Protein AF-R1G5J4-F1 (afdb_monomer_lite)

Radius of gyration: 28.75 Å; chains: 1; bounding box: 56×90×92 Å

pLDDT: mean 77.17, std 28.97, range [20.41, 98.75]

Sequence (381 aa):
MTSRGAMKSDDLDQLANAFVAGHLIECSNYVCGGNFTGFKTLEDKGWDDIGYPIAEISSTGSVVITKSQGSGGEVSIHTCASQLLYEIQGPWYFNSDVTAILDQLWFEQLSTDRVALHGVRSGPPPPTTKVGLTARGGFQAEVHWFMVGLDIAAKARMMEAQIRRLLRAHLAGFSKLSFTLNGSAPDDPTSQNAATVDFRVLAQAPTAEVLAPQNFIRPCTDPIMEGYPGATPHLDMRMGFPRPIYEYYVTLLPQADVRHRAHLPWTGETVDVPPPPRTKVWEKRQPSQAATSGYFQIRILSQPTMRVLDSIILSLVAVATALPTSGLPTGTNAVRDAYDGYSVVAKRPNPVDLGVVDGGRVNDPQPFVKRRDAKEDRMDG

Organism: Botryosphaeria parva (strain UCR-NP2) (NCBI:txid1287680)

Secondary structure (DSSP, 8-state):
-----PPPTT-HHHHHHHHHHHHHHHSTTGGGTTT-TTGGGGGGGTTTSBPPEEEEE-TT--EEEEE-TT-BS---HHHHHHHHHTS--SSEEE-SS-EEE-TT-EEEEEETTEEEEE--EEEPPPSEEEEEEEEEEEEEEEEEEEEESTTHHHHHHHHHHHHHHHHTTTGGG-SEEEEEEES---SS-SSTTTTEEEEEEEEEESSTGGG-TTTTHHHHHGGGGGSSTT-EE-S--GGGS-EEEEEEEEEEEEGGG--EEEEETTTTEEEEEPPPS---PPPSSPP--SS---------SS-------TT----------PPPPS-----TTTTTTT-SS------PPPP------------------------------

InterPro domains:
  IPR010839 Acyclic terpene utilisation, N-terminal [PF07287] (9-264)

Foldseek 3Di:
DPPPFDDDLPNQFLVLLVVLLCLCQVVWLQLQPVVQPVNVVQPVQAPVWRFGKDWDADSNNKTKIATDPPTGGFRDQRSSVCSSPLPDPAQWCAAQRWTWGCPQWGWDCPDTRIIIIDDTDIDFHAQWHKDKDKAWPAWKFKWKWKDFDPDSVVLQVQLVVQLCVLLVVLVVQWPDWDWDWADAADPDDPDRVSRIIMIMIMTGGRYQVSLACVNHVCSNCVCQVVGDVVTGIDPPRVRSHIDIDMDIDMDIDRQVVDWDWDQDPVVRDIDTDHGRPDHDHDDPDHDDDPDDDDDDPPPPVDDDDPDPPPDDDSDDDDDDDDDDDPDDDPDPCPVPVVPPDDDDDPPDDDPPPPDDDDDDDDDDDDDDDDDDDDDDDDDDD

Structure (mmCIF, N/CA/C/O backbone):
data_AF-R1G5J4-F1
#
_entry.id   AF-R1G5J4-F1
#
loop_
_atom_site.group_PDB
_atom_site.id
_atom_site.type_symbol
_atom_site.label_atom_id
_atom_site.label_alt_id
_atom_site.label_comp_id
_atom_site.label_asym_id
_atom_site.label_entity_id
_atom_site.label_seq_id
_atom_site.pdbx_PDB_ins_code
_atom_site.Cartn_x
_atom_site.Cartn_y
_atom_site.Cartn_z
_atom_site.occupancy
_atom_site.B_iso_or_equiv
_atom_site.auth_seq_id
_atom_site.auth_comp_id
_atom_site.auth_asym_id
_atom_site.auth_atom_id
_atom_site.pdbx_PDB_model_num
ATOM 1 N N . MET A 1 1 ? -7.471 -17.197 41.272 1.00 32.72 1 MET A N 1
ATOM 2 C CA . MET A 1 1 ? -7.888 -15.954 40.586 1.00 32.72 1 MET A CA 1
ATOM 3 C C . MET A 1 1 ? -8.428 -16.339 39.220 1.00 32.72 1 MET A C 1
ATOM 5 O O . MET A 1 1 ? -7.654 -16.640 38.328 1.00 32.72 1 MET A O 1
ATOM 9 N N . THR A 1 2 ? -9.746 -16.458 39.088 1.00 29.00 2 THR A N 1
ATOM 10 C CA . THR A 1 2 ? -10.414 -16.725 37.806 1.00 29.00 2 THR A CA 1
ATOM 11 C C . THR A 1 2 ? -10.343 -15.475 36.928 1.00 29.00 2 THR A C 1
ATOM 13 O O . THR A 1 2 ? -10.660 -14.391 37.421 1.00 29.00 2 THR A O 1
ATOM 16 N N . SER A 1 3 ? -9.949 -15.625 35.665 1.00 34.47 3 SER A N 1
ATOM 17 C CA . SER A 1 3 ? -9.877 -14.594 34.622 1.00 34.47 3 SER A CA 1
ATOM 18 C C . SER A 1 3 ? -11.224 -13.888 34.400 1.00 34.47 3 SER A C 1
ATOM 20 O O . SER A 1 3 ? -12.007 -14.223 33.517 1.00 34.47 3 SER A O 1
ATOM 22 N N . ARG A 1 4 ? -11.526 -12.881 35.222 1.00 38.12 4 ARG A N 1
ATOM 23 C CA . ARG A 1 4 ? -12.631 -11.947 34.985 1.00 38.12 4 ARG A CA 1
ATOM 24 C C . ARG A 1 4 ? -12.129 -10.856 34.040 1.00 38.12 4 ARG A C 1
ATOM 26 O O . ARG A 1 4 ? -11.623 -9.848 34.514 1.00 38.12 4 ARG A O 1
ATOM 33 N N . GLY A 1 5 ? -12.214 -11.071 32.727 1.00 44.53 5 GLY A N 1
ATOM 34 C CA . GLY A 1 5 ? -11.943 -9.986 31.774 1.00 44.53 5 GLY A CA 1
ATOM 35 C C . GLY A 1 5 ? -11.692 -10.364 30.315 1.00 44.53 5 GLY A C 1
ATOM 36 O O . GLY A 1 5 ? -11.702 -9.469 29.481 1.00 44.53 5 GLY A O 1
ATOM 37 N N . ALA A 1 6 ? -11.481 -11.639 29.979 1.00 52.75 6 ALA A N 1
ATOM 38 C CA . ALA A 1 6 ? -11.320 -12.034 28.579 1.00 52.75 6 ALA A CA 1
ATOM 39 C C . ALA A 1 6 ? -12.694 -12.151 27.895 1.00 52.75 6 ALA A C 1
ATOM 41 O O . ALA A 1 6 ? -13.566 -12.856 28.412 1.00 52.75 6 ALA A O 1
ATOM 42 N N . MET A 1 7 ? -12.872 -11.469 26.757 1.00 62.28 7 MET A N 1
ATOM 43 C CA . MET A 1 7 ? -14.039 -11.641 25.880 1.00 62.28 7 MET A CA 1
ATOM 44 C C . MET A 1 7 ? -14.143 -13.104 25.442 1.00 62.28 7 MET A C 1
ATOM 46 O O . MET A 1 7 ? -13.140 -13.727 25.087 1.00 62.28 7 MET A O 1
ATOM 50 N N . LYS A 1 8 ? -15.352 -13.660 25.487 1.00 68.69 8 LYS A N 1
ATOM 51 C CA . LYS A 1 8 ? -15.645 -15.010 24.999 1.00 68.69 8 LYS A CA 1
ATOM 52 C C . LYS A 1 8 ? -15.952 -14.972 23.502 1.00 68.69 8 LYS A C 1
ATOM 54 O O . LYS A 1 8 ? -16.333 -13.938 22.969 1.00 68.69 8 LYS A O 1
ATOM 59 N N . SER A 1 9 ? -15.868 -16.125 22.838 1.00 64.25 9 SER A N 1
ATOM 60 C CA . SER A 1 9 ? -16.194 -16.268 21.407 1.00 64.25 9 SER A CA 1
ATOM 61 C C . SER A 1 9 ? -17.612 -15.814 21.040 1.00 64.25 9 SER A C 1
ATOM 63 O O . SER A 1 9 ? -17.860 -15.445 19.898 1.00 64.25 9 SER A O 1
ATOM 65 N N . ASP A 1 10 ? -18.538 -15.844 22.000 1.00 76.88 10 ASP A N 1
ATOM 66 C CA . ASP A 1 10 ? -19.942 -15.485 21.787 1.00 76.88 10 ASP A CA 1
ATOM 67 C C . ASP A 1 10 ? -20.244 -14.013 22.137 1.00 76.88 10 ASP A C 1
ATOM 69 O O . ASP A 1 10 ? -21.357 -13.546 21.886 1.00 76.88 10 ASP A O 1
ATOM 73 N N . ASP A 1 11 ? -19.266 -13.263 22.663 1.00 86.88 11 ASP A N 1
ATOM 74 C CA . ASP A 1 11 ? -19.374 -11.831 22.986 1.00 86.88 11 ASP A CA 1
ATOM 75 C C . ASP A 1 11 ? -19.187 -10.986 21.707 1.00 86.88 11 ASP A C 1
ATOM 77 O O . ASP A 1 11 ? -18.277 -10.163 21.581 1.00 86.88 11 ASP A O 1
ATOM 81 N N . LEU A 1 12 ? -20.028 -11.253 20.701 1.00 92.44 12 LEU A N 1
ATOM 82 C CA . LEU A 1 12 ? -19.839 -10.768 19.332 1.00 92.44 12 LEU A CA 1
ATOM 83 C C . LEU A 1 12 ? -19.830 -9.236 19.234 1.00 92.44 12 LEU A C 1
ATOM 85 O O . LEU A 1 12 ? -19.067 -8.695 18.438 1.00 92.44 12 LEU A O 1
ATOM 89 N N . ASP A 1 13 ? -20.623 -8.517 20.032 1.00 94.50 13 ASP A N 1
ATOM 90 C CA . ASP A 1 13 ? -20.631 -7.048 20.001 1.00 94.50 13 ASP A CA 1
ATOM 91 C C . ASP A 1 13 ? -19.301 -6.469 20.493 1.00 94.50 13 ASP A C 1
ATOM 93 O O . ASP A 1 13 ? -18.748 -5.560 19.869 1.00 94.50 13 ASP A O 1
ATOM 97 N N . GLN A 1 14 ? -18.737 -7.026 21.564 1.00 93.69 14 GLN A N 1
ATOM 98 C CA . GLN A 1 14 ? -17.434 -6.616 22.074 1.00 93.69 14 GLN A CA 1
ATOM 99 C C . GLN A 1 14 ? -16.323 -6.982 21.083 1.00 93.69 14 GLN A C 1
ATOM 101 O O . GLN A 1 14 ? -15.461 -6.147 20.808 1.00 93.69 14 GLN A O 1
ATOM 106 N N . LEU A 1 15 ? -16.386 -8.173 20.475 1.00 92.81 15 LEU A N 1
ATOM 107 C CA . LEU A 1 15 ? -15.456 -8.587 19.421 1.00 92.81 15 LEU A CA 1
ATOM 108 C C . LEU A 1 15 ? -15.533 -7.671 18.195 1.00 92.81 15 LEU A C 1
ATOM 110 O O . LEU A 1 15 ? -14.496 -7.311 17.649 1.00 92.81 15 LEU A O 1
ATOM 114 N N . ALA A 1 16 ? -16.730 -7.260 17.769 1.00 95.81 16 ALA A N 1
ATOM 115 C CA . ALA A 1 16 ? -16.903 -6.359 16.631 1.00 95.81 16 ALA A CA 1
ATOM 116 C C . ALA A 1 16 ? -16.319 -4.969 16.915 1.00 95.81 16 ALA A C 1
ATOM 118 O O . ALA A 1 16 ? -15.616 -4.415 16.071 1.00 95.81 16 ALA A O 1
ATOM 119 N N . ASN A 1 17 ? -16.554 -4.422 18.112 1.00 96.06 17 ASN A N 1
ATOM 120 C CA . ASN A 1 17 ? -15.967 -3.143 18.516 1.00 96.06 17 ASN A CA 1
ATOM 121 C C . ASN A 1 17 ? -14.438 -3.235 18.618 1.00 96.06 17 ASN A C 1
ATOM 123 O O . ASN A 1 17 ? -13.739 -2.368 18.099 1.00 96.06 17 ASN A O 1
ATOM 127 N N . ALA A 1 18 ? -13.910 -4.308 19.214 1.00 95.81 18 ALA A N 1
ATOM 128 C CA . ALA A 1 18 ? -12.471 -4.541 19.293 1.00 95.81 18 ALA A CA 1
ATOM 129 C C . ALA A 1 18 ? -11.836 -4.750 17.911 1.00 95.81 18 ALA A C 1
ATOM 131 O O . ALA A 1 18 ? -10.735 -4.268 17.661 1.00 95.81 18 ALA A O 1
ATOM 132 N N . PHE A 1 19 ? -12.539 -5.415 16.994 1.00 95.38 19 PHE A N 1
ATOM 133 C CA . PHE A 1 19 ? -12.099 -5.596 15.616 1.00 95.38 19 PHE A CA 1
ATOM 134 C C . PHE A 1 19 ? -11.988 -4.255 14.880 1.00 95.38 19 PHE A C 1
ATOM 136 O O . PHE A 1 19 ? -10.944 -3.967 14.297 1.00 95.38 19 PHE A O 1
ATOM 143 N N . VAL A 1 20 ? -13.011 -3.398 14.957 1.00 96.62 20 VAL A N 1
ATOM 144 C CA . VAL A 1 20 ? -12.952 -2.059 14.345 1.00 96.62 20 VAL A CA 1
ATOM 145 C C . VAL A 1 20 ? -11.902 -1.178 15.033 1.00 96.62 20 VAL A C 1
ATOM 147 O O . VAL A 1 20 ? -11.206 -0.424 14.361 1.00 96.62 20 VAL A O 1
ATOM 150 N N . ALA A 1 21 ? -11.718 -1.298 16.350 1.00 97.06 21 ALA A N 1
ATOM 151 C CA . ALA A 1 21 ? -10.628 -0.623 17.054 1.00 97.06 21 ALA A CA 1
ATOM 152 C C . ALA A 1 21 ? -9.251 -1.075 16.541 1.00 97.06 21 ALA A C 1
ATOM 154 O O . ALA A 1 21 ? -8.393 -0.235 16.288 1.00 97.06 21 ALA A O 1
ATOM 155 N N . GLY A 1 22 ? -9.065 -2.384 16.336 1.00 95.94 22 GLY A N 1
ATOM 156 C CA . GLY A 1 22 ? -7.865 -2.972 15.738 1.00 95.94 22 GLY A CA 1
ATOM 157 C C . GLY A 1 22 ? -7.585 -2.422 14.341 1.00 95.94 22 GLY A C 1
ATOM 158 O O . GLY A 1 22 ? -6.480 -1.953 14.087 1.00 95.94 22 GLY A O 1
ATOM 159 N N . HIS A 1 23 ? -8.607 -2.371 13.480 1.00 95.00 23 HIS A N 1
ATOM 160 C CA . HIS A 1 23 ? -8.538 -1.744 12.151 1.00 95.00 23 HIS A CA 1
ATOM 161 C C . HIS A 1 23 ? -8.052 -0.287 12.212 1.00 95.00 23 HIS A C 1
ATOM 163 O O . HIS A 1 23 ? -7.250 0.165 11.395 1.00 95.00 23 HIS A O 1
ATOM 169 N N . LEU A 1 24 ? -8.520 0.481 13.199 1.00 96.19 24 LEU A N 1
ATOM 170 C CA . LEU A 1 24 ? -8.112 1.878 13.348 1.00 96.19 24 LEU A CA 1
ATOM 171 C C . LEU A 1 24 ? -6.638 2.030 13.752 1.00 96.19 24 LEU A C 1
ATOM 173 O O . LEU A 1 24 ? -6.050 3.063 13.447 1.00 96.19 24 LEU A O 1
ATOM 177 N N . ILE A 1 25 ? -6.025 1.031 14.395 1.00 96.44 25 ILE A N 1
ATOM 178 C CA . ILE A 1 25 ? -4.652 1.130 14.919 1.00 96.44 25 ILE A CA 1
ATOM 179 C C . ILE A 1 25 ? -3.618 0.250 14.198 1.00 96.44 25 ILE A C 1
ATOM 181 O O . ILE A 1 25 ? -2.438 0.324 14.532 1.00 96.44 25 ILE A O 1
ATOM 185 N N . GLU A 1 26 ? -4.015 -0.584 13.230 1.00 93.81 26 GLU A N 1
ATOM 186 C CA . GLU A 1 26 ? -3.098 -1.541 12.588 1.00 93.81 26 GLU A CA 1
ATOM 187 C C . GLU A 1 26 ? -2.127 -0.907 11.577 1.00 93.81 26 GLU A C 1
ATOM 189 O O . GLU A 1 26 ? -0.972 -1.326 11.486 1.00 93.81 26 GLU A O 1
ATOM 194 N N . CYS A 1 27 ? -2.546 0.129 10.840 1.00 92.31 27 CYS A N 1
ATOM 195 C CA . CYS A 1 27 ? -1.752 0.735 9.764 1.00 92.31 27 CYS A CA 1
ATOM 196 C C . CYS A 1 27 ? -0.751 1.779 10.287 1.00 92.31 27 CYS A C 1
ATOM 198 O O . CYS A 1 27 ? -0.592 2.849 9.698 1.00 92.31 27 CYS A O 1
ATOM 200 N N . SER A 1 28 ? -0.060 1.488 11.393 1.00 93.00 28 SER A N 1
ATOM 201 C CA . SER A 1 28 ? 0.879 2.418 12.029 1.00 93.00 28 SER A CA 1
ATOM 202 C C . SER A 1 28 ? 0.175 3.718 12.461 1.00 93.00 28 SER A C 1
ATOM 204 O O . SER A 1 28 ? -0.779 3.685 13.232 1.00 93.00 28 SER A O 1
ATOM 206 N N . ASN A 1 29 ? 0.627 4.875 11.988 1.00 95.06 29 ASN A N 1
ATOM 207 C CA . ASN A 1 29 ? 0.178 6.195 12.413 1.00 95.06 29 ASN A CA 1
ATOM 208 C C . ASN A 1 29 ? -0.976 6.778 11.577 1.00 95.06 29 ASN A C 1
ATOM 210 O O . ASN A 1 29 ? -1.243 7.978 11.663 1.00 95.06 29 ASN A O 1
ATOM 214 N N . TYR A 1 30 ? -1.680 5.966 10.779 1.00 95.94 30 TYR A N 1
ATOM 215 C CA . TYR A 1 30 ? -2.698 6.481 9.854 1.00 95.94 30 TYR A CA 1
ATOM 216 C C . TYR A 1 30 ? -3.834 7.230 10.561 1.00 95.94 30 TYR A C 1
ATOM 218 O O . TYR A 1 30 ? -4.158 8.365 10.209 1.00 95.94 30 TYR A O 1
ATOM 226 N N . VAL A 1 31 ? -4.386 6.655 11.634 1.00 96.88 31 VAL A N 1
ATOM 227 C CA . VAL A 1 31 ? -5.432 7.327 12.426 1.00 96.88 31 VAL A CA 1
ATOM 228 C C . VAL A 1 31 ? -4.924 8.569 13.175 1.00 96.88 31 VAL A C 1
ATOM 230 O O . VAL A 1 31 ? -5.727 9.402 13.590 1.00 96.88 31 VAL A O 1
ATOM 233 N N . CYS A 1 32 ? -3.602 8.738 13.287 1.00 97.81 32 CYS A N 1
ATOM 234 C CA . CYS A 1 32 ? -2.940 9.927 13.829 1.00 97.81 32 CYS A CA 1
ATOM 235 C C . CYS A 1 32 ? -2.580 10.972 12.750 1.00 97.81 32 CYS A C 1
ATOM 237 O O . CYS A 1 32 ? -1.878 11.938 13.047 1.00 97.81 32 CYS A O 1
ATOM 239 N N . GLY A 1 33 ? -3.003 10.782 11.495 1.00 95.12 33 GLY A N 1
ATOM 240 C CA . GLY A 1 33 ? -2.731 11.703 10.386 1.00 95.12 33 GLY A CA 1
ATOM 241 C C . GLY A 1 33 ? -1.776 11.168 9.312 1.00 95.12 33 GLY A C 1
ATOM 242 O O . GLY A 1 33 ? -1.584 11.824 8.288 1.00 95.12 33 GLY A O 1
ATOM 243 N N . GLY A 1 34 ? -1.208 9.971 9.486 1.00 93.88 34 GLY A N 1
ATOM 244 C CA . GLY A 1 34 ? -0.492 9.277 8.413 1.00 93.88 34 GLY A CA 1
ATOM 245 C C . GLY A 1 34 ? -1.423 8.963 7.234 1.00 93.88 34 GLY A C 1
ATOM 246 O O . GLY A 1 34 ? -2.574 8.587 7.428 1.00 93.88 34 GLY A O 1
ATOM 247 N N . ASN A 1 35 ? -0.959 9.153 5.996 1.00 91.44 35 ASN A N 1
ATOM 248 C CA . ASN A 1 35 ? -1.763 8.941 4.777 1.00 91.44 35 ASN A CA 1
ATOM 249 C C . ASN A 1 35 ? -3.116 9.699 4.743 1.00 91.44 35 ASN A C 1
ATOM 251 O O . ASN A 1 35 ? -4.010 9.384 3.957 1.00 91.44 35 ASN A O 1
ATOM 255 N N . PHE A 1 36 ? -3.284 10.716 5.590 1.00 93.12 36 PHE A N 1
ATOM 256 C CA . PHE A 1 36 ? -4.497 11.515 5.652 1.00 93.12 36 PHE A CA 1
ATOM 257 C C . PHE A 1 36 ? -4.496 12.559 4.533 1.00 93.12 36 PHE A C 1
ATOM 259 O O . PHE A 1 36 ? -3.571 13.360 4.408 1.00 93.12 36 PHE A O 1
ATOM 266 N N . THR A 1 37 ? -5.562 12.625 3.733 1.00 88.81 37 THR A N 1
ATOM 267 C CA . THR A 1 37 ? -5.651 13.586 2.616 1.00 88.81 37 THR A CA 1
ATOM 268 C C . THR A 1 37 ? -5.644 15.045 3.077 1.00 88.81 37 THR A C 1
ATOM 270 O O . THR A 1 37 ? -5.305 15.940 2.304 1.00 88.81 37 THR A O 1
ATOM 273 N N . GLY A 1 38 ? -5.998 15.297 4.340 1.00 89.69 38 GLY A N 1
ATOM 274 C CA . GLY A 1 38 ? -5.891 16.606 4.978 1.00 89.69 38 GLY A CA 1
ATOM 275 C C . GLY A 1 38 ? -4.486 16.954 5.478 1.00 89.69 38 GLY A C 1
ATOM 276 O O . GLY A 1 38 ? -4.372 17.878 6.268 1.00 89.69 38 GLY A O 1
ATOM 277 N N . PHE A 1 39 ? -3.424 16.265 5.038 1.00 93.69 39 PHE A N 1
ATOM 278 C CA . PHE A 1 39 ? -2.054 16.399 5.565 1.00 93.69 39 PHE A CA 1
ATOM 279 C C . PHE A 1 39 ? -1.549 17.840 5.756 1.00 93.69 39 PHE A C 1
ATOM 281 O O . PHE A 1 39 ? -0.794 18.095 6.685 1.00 93.69 39 PHE A O 1
ATOM 288 N N . LYS A 1 40 ? -1.984 18.802 4.933 1.00 94.56 40 LYS A N 1
ATOM 289 C CA . LYS A 1 40 ? -1.610 20.221 5.081 1.00 94.56 40 LYS A CA 1
ATOM 290 C C . LYS A 1 40 ? -2.009 20.808 6.437 1.00 94.56 40 LYS A C 1
ATOM 292 O O . LYS A 1 40 ? -1.319 21.673 6.949 1.00 94.56 40 LYS A O 1
ATOM 297 N N . THR A 1 41 ? -3.101 20.339 7.041 1.00 93.44 41 THR A N 1
ATOM 298 C CA . THR A 1 41 ? -3.524 20.798 8.374 1.00 93.44 41 THR A CA 1
ATOM 299 C C . THR A 1 41 ? -2.664 20.226 9.501 1.00 93.44 41 THR A C 1
ATOM 301 O O . THR A 1 41 ? -2.882 20.582 10.657 1.00 93.44 41 THR A O 1
ATOM 304 N N . LEU A 1 42 ? -1.746 19.306 9.189 1.00 95.56 42 LEU A N 1
ATOM 305 C CA . LEU A 1 42 ? -0.822 18.703 10.144 1.00 95.56 42 LEU A CA 1
ATOM 306 C C . LEU A 1 42 ? 0.524 19.437 10.211 1.00 95.56 42 LEU A C 1
ATOM 308 O O . LEU A 1 42 ? 1.310 19.127 11.100 1.00 95.56 42 LEU A O 1
ATOM 312 N N . GLU A 1 43 ? 0.784 20.400 9.317 1.00 95.62 43 GLU A N 1
ATOM 313 C CA . GLU A 1 43 ? 2.030 21.183 9.300 1.00 95.62 43 GLU A CA 1
ATOM 314 C C . GLU A 1 43 ? 2.283 21.848 10.660 1.00 95.62 43 GLU A C 1
ATOM 316 O O . GLU A 1 43 ? 3.305 21.600 11.294 1.00 95.62 43 GLU A O 1
ATOM 321 N N . ASP A 1 44 ? 1.277 22.543 11.194 1.00 94.62 44 ASP A N 1
ATOM 322 C CA . ASP A 1 44 ? 1.327 23.154 12.530 1.00 94.62 44 ASP A CA 1
ATOM 323 C C . ASP A 1 44 ? 1.068 22.157 13.681 1.00 94.62 44 ASP A C 1
ATOM 325 O O . ASP A 1 44 ? 0.972 22.552 14.844 1.00 94.62 44 ASP A O 1
ATOM 329 N N . LYS A 1 45 ? 0.919 20.859 13.381 1.00 95.62 45 LYS A N 1
ATOM 330 C CA . LYS A 1 45 ? 0.662 19.787 14.362 1.00 95.62 45 LYS A CA 1
ATOM 331 C C . LYS A 1 45 ? 1.811 18.781 14.452 1.00 95.62 45 LYS A C 1
ATOM 333 O O . LYS A 1 45 ? 1.625 17.702 15.005 1.00 95.62 45 LYS A O 1
ATOM 338 N N . GLY A 1 46 ? 2.989 19.103 13.918 1.00 95.75 46 GLY A N 1
ATOM 339 C CA . GLY A 1 46 ? 4.165 18.235 14.002 1.00 95.75 46 GLY A CA 1
ATOM 340 C C . GLY A 1 46 ? 4.087 17.020 13.074 1.00 95.75 46 GLY A C 1
ATOM 341 O O . GLY A 1 46 ? 4.289 15.886 13.504 1.00 95.75 46 GLY A O 1
ATOM 342 N N . TRP A 1 47 ? 3.752 17.229 11.797 1.00 95.75 47 TRP A N 1
ATOM 343 C CA . TRP A 1 47 ? 3.773 16.173 10.770 1.00 95.75 47 TRP A CA 1
ATOM 344 C C . TRP A 1 4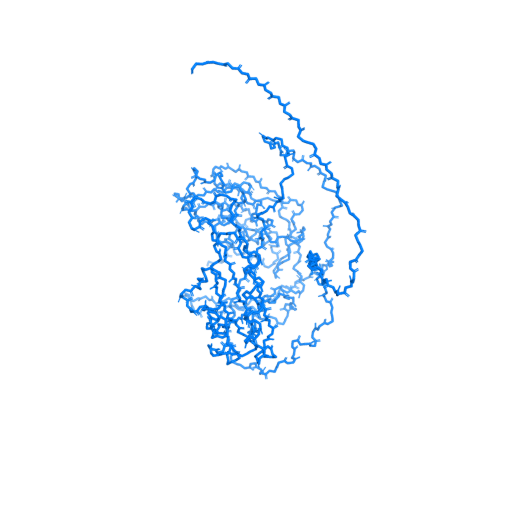7 ? 5.151 15.520 10.540 1.00 95.75 47 TRP A C 1
ATOM 346 O O . TRP A 1 47 ? 5.240 14.493 9.871 1.00 95.75 47 TRP A O 1
ATOM 356 N N . ASP A 1 48 ? 6.213 16.102 11.093 1.00 94.94 48 ASP A N 1
ATOM 357 C CA . ASP A 1 48 ? 7.582 15.602 11.088 1.00 94.94 48 ASP A CA 1
ATOM 358 C C . ASP A 1 48 ? 7.810 14.501 12.138 1.00 94.94 48 ASP A C 1
ATOM 360 O O . ASP A 1 48 ? 8.754 13.727 11.995 1.00 94.94 48 ASP A O 1
ATOM 364 N N . ASP A 1 49 ? 6.917 14.375 13.129 1.00 95.44 49 ASP A N 1
ATOM 365 C CA . ASP A 1 49 ? 6.962 13.349 14.180 1.00 95.44 49 ASP A CA 1
ATOM 366 C C . ASP A 1 49 ? 5.552 12.842 14.555 1.00 95.44 49 ASP A C 1
ATOM 368 O O . ASP A 1 49 ? 5.083 12.962 15.690 1.00 95.44 49 ASP A O 1
ATOM 372 N N . ILE A 1 50 ? 4.823 12.298 13.573 1.00 97.25 50 ILE A N 1
ATOM 373 C CA . ILE A 1 50 ? 3.468 11.759 13.786 1.00 97.25 50 ILE A CA 1
ATOM 374 C C . ILE A 1 50 ? 3.515 10.543 14.722 1.00 97.25 50 ILE A C 1
ATOM 376 O O . ILE A 1 50 ? 4.094 9.505 14.391 1.00 97.25 50 ILE A O 1
ATOM 380 N N . GLY A 1 51 ? 2.820 10.647 15.857 1.00 95.81 51 GLY A N 1
ATOM 381 C CA . GLY A 1 51 ? 2.775 9.601 16.876 1.00 95.81 51 GLY A CA 1
ATOM 382 C C . GLY A 1 51 ? 1.977 8.351 16.511 1.00 95.81 51 GLY A C 1
ATOM 383 O O . GLY A 1 51 ? 1.172 8.328 15.580 1.00 95.81 51 GLY A O 1
ATOM 384 N N . TYR A 1 52 ? 2.152 7.311 17.326 1.00 97.31 52 TYR A N 1
ATOM 385 C CA . TYR A 1 52 ? 1.419 6.053 17.195 1.00 97.31 52 TYR A CA 1
ATOM 386 C C . TYR A 1 52 ? 0.084 6.083 17.944 1.00 97.31 52 TYR A C 1
ATOM 388 O O . TYR A 1 52 ? -0.011 6.702 19.015 1.00 97.31 52 TYR A O 1
ATOM 396 N N . PRO A 1 53 ? -0.942 5.408 17.403 1.00 97.75 53 PRO A N 1
ATOM 397 C CA . PRO A 1 53 ? -2.250 5.362 18.019 1.00 97.75 53 PRO A CA 1
ATOM 398 C C . PRO A 1 53 ? -2.304 4.394 19.196 1.00 97.75 53 PRO A C 1
ATOM 400 O O . PRO A 1 53 ? -1.506 3.468 19.331 1.00 97.75 53 PRO A O 1
ATOM 403 N N . ILE A 1 54 ? -3.300 4.611 20.039 1.00 97.81 54 ILE A N 1
ATOM 404 C CA . ILE A 1 54 ? -3.671 3.783 21.176 1.00 97.81 54 ILE A CA 1
ATOM 405 C C . ILE A 1 54 ? -5.185 3.602 21.089 1.00 97.81 54 ILE A C 1
ATOM 407 O O . ILE A 1 54 ? -5.923 4.586 21.023 1.00 97.81 54 ILE A O 1
ATOM 411 N N . ALA A 1 55 ? -5.651 2.355 21.106 1.00 97.88 55 ALA A N 1
ATOM 412 C CA . ALA A 1 55 ? -7.060 2.050 21.314 1.00 97.88 55 ALA A CA 1
ATOM 413 C C . ALA A 1 55 ? -7.281 1.671 22.780 1.00 97.88 55 ALA A C 1
ATOM 415 O O . ALA A 1 55 ? -6.762 0.666 23.265 1.00 97.88 55 ALA A O 1
ATOM 416 N N . GLU A 1 56 ? -8.068 2.469 23.484 1.00 97.81 56 GLU A N 1
ATOM 417 C CA . GLU A 1 56 ? -8.561 2.143 24.813 1.00 97.81 56 GLU A CA 1
ATOM 418 C C . GLU A 1 56 ? -9.884 1.393 24.664 1.00 97.81 56 GLU A C 1
ATOM 420 O O . GLU A 1 56 ? -10.863 1.950 24.166 1.00 97.81 56 GLU A O 1
ATOM 425 N N . ILE A 1 57 ? -9.907 0.123 25.072 1.00 96.00 57 ILE A N 1
ATOM 426 C CA . ILE A 1 57 ? -11.069 -0.759 24.924 1.00 96.00 57 ILE A CA 1
ATOM 427 C C . ILE A 1 57 ? -11.516 -1.209 26.315 1.00 96.00 57 ILE A C 1
ATOM 429 O O . ILE A 1 57 ? -10.757 -1.851 27.044 1.00 96.00 57 ILE A O 1
ATOM 433 N N . SER A 1 58 ? -12.742 -0.864 26.705 1.00 93.69 58 SER A N 1
ATOM 434 C CA . SER A 1 58 ? -13.308 -1.290 27.987 1.00 93.69 58 SER A CA 1
ATOM 435 C C . SER A 1 58 ? -13.779 -2.749 27.942 1.00 93.69 58 SER A C 1
ATOM 437 O O . SER A 1 58 ? -14.012 -3.323 26.879 1.00 93.69 58 SER A O 1
ATOM 439 N N . SER A 1 59 ? -14.030 -3.346 29.112 1.00 88.62 59 SER A N 1
ATOM 440 C CA . SER A 1 59 ? -14.650 -4.678 29.203 1.00 88.62 59 SER A CA 1
ATOM 441 C C . SER A 1 59 ? -16.071 -4.737 28.628 1.00 88.62 59 SER A C 1
ATOM 443 O O . SER A 1 59 ? -16.558 -5.819 28.311 1.00 88.62 59 SER A O 1
ATOM 445 N N . THR A 1 60 ? -16.741 -3.589 28.482 1.00 89.94 60 THR A N 1
ATOM 446 C CA . THR A 1 60 ? -18.055 -3.477 27.832 1.00 89.94 60 THR A CA 1
ATOM 447 C C . THR A 1 60 ? -17.950 -3.316 26.315 1.00 89.94 60 THR A C 1
ATOM 449 O O . THR A 1 60 ? -18.982 -3.244 25.657 1.00 89.94 60 THR A O 1
ATOM 452 N N . GLY A 1 61 ? -16.735 -3.256 25.757 1.00 88.81 61 GLY A N 1
ATOM 453 C CA . GLY A 1 61 ? -16.488 -3.036 24.331 1.00 88.81 61 GLY A CA 1
ATOM 454 C C . GLY A 1 61 ? -16.537 -1.568 23.904 1.00 88.81 61 GLY A C 1
ATOM 455 O O . GLY A 1 61 ? -16.561 -1.294 22.712 1.00 88.81 61 GLY A O 1
ATOM 456 N N . SER A 1 62 ? -16.562 -0.614 24.841 1.00 94.62 62 SER A N 1
ATOM 457 C CA . SER A 1 62 ? -16.479 0.814 24.508 1.00 94.62 62 SER A CA 1
ATOM 458 C C . SER A 1 62 ? -15.062 1.160 24.063 1.00 94.62 62 SER A C 1
ATOM 460 O O . SER A 1 62 ? -14.106 0.744 24.716 1.00 94.62 62 SER A O 1
ATOM 462 N N . VAL A 1 63 ? -14.935 1.926 22.977 1.00 97.94 63 VAL A N 1
ATOM 463 C CA . VAL A 1 63 ? -13.652 2.208 22.323 1.00 97.94 63 VAL A CA 1
ATOM 464 C C . VAL A 1 63 ? -13.388 3.709 22.277 1.00 97.94 63 VAL A C 1
ATOM 466 O O . VAL A 1 63 ? -14.230 4.477 21.808 1.00 97.94 63 VAL A O 1
ATOM 469 N N . VAL A 1 64 ? -12.189 4.111 22.698 1.00 98.69 64 VAL A N 1
ATOM 470 C CA . VAL A 1 64 ? -11.635 5.449 22.462 1.00 98.69 64 VAL A CA 1
ATOM 471 C C . VAL A 1 64 ? -10.291 5.315 21.760 1.00 98.69 64 VAL A C 1
ATOM 473 O O . VAL A 1 64 ? -9.405 4.608 22.232 1.00 98.69 64 VAL A O 1
ATOM 476 N N . ILE A 1 65 ? -10.134 6.013 20.641 1.00 98.56 65 ILE A N 1
ATOM 477 C CA . ILE A 1 65 ? -8.861 6.148 19.941 1.00 98.56 65 ILE A CA 1
ATOM 478 C C . ILE A 1 65 ? -8.167 7.413 20.433 1.00 98.56 65 ILE A C 1
ATOM 480 O O . ILE A 1 65 ? -8.773 8.483 20.503 1.00 98.56 65 ILE A O 1
ATOM 484 N N . THR A 1 66 ? -6.893 7.270 20.775 1.00 98.50 66 THR A N 1
ATOM 485 C CA . THR A 1 66 ? -5.982 8.352 21.151 1.00 98.50 66 THR A CA 1
ATOM 486 C C . THR A 1 66 ? -4.604 8.094 20.550 1.00 98.50 66 THR A C 1
ATOM 488 O O . THR A 1 66 ? -4.413 7.117 19.828 1.00 98.50 66 THR A O 1
ATOM 491 N N . LYS A 1 67 ? -3.628 8.956 20.821 1.00 97.38 67 LYS A N 1
ATOM 492 C CA . LYS A 1 67 ? -2.229 8.766 20.417 1.00 97.38 67 LYS A CA 1
ATOM 493 C C . LYS A 1 67 ? -1.268 8.898 21.591 1.00 97.38 67 LYS A C 1
ATOM 495 O O . LYS A 1 67 ? -1.647 9.370 22.663 1.00 97.38 67 LYS A O 1
ATOM 500 N N . SER A 1 68 ? -0.019 8.480 21.389 1.00 95.44 68 SER A N 1
ATOM 501 C CA . SER A 1 68 ? 1.052 8.668 22.376 1.00 95.44 68 SER A CA 1
ATOM 502 C C . SER A 1 68 ? 1.209 10.146 22.753 1.00 95.44 68 SER A C 1
ATOM 504 O O . SER A 1 68 ? 1.325 11.009 21.881 1.00 95.44 68 SER A O 1
ATOM 506 N N . GLN A 1 69 ? 1.228 10.448 24.050 1.00 94.12 69 GLN A N 1
ATOM 507 C CA . GLN A 1 69 ? 1.340 11.820 24.546 1.00 94.12 69 GLN A CA 1
ATOM 508 C C . GLN A 1 69 ? 2.664 12.472 24.113 1.00 94.12 69 GLN A C 1
ATOM 510 O O . GLN A 1 69 ? 3.710 11.831 24.138 1.00 94.12 69 GLN A O 1
ATOM 515 N N . GLY A 1 70 ? 2.616 13.754 23.738 1.00 92.31 70 GLY A N 1
ATOM 516 C CA . GLY A 1 70 ? 3.800 14.546 23.373 1.00 92.31 70 GLY A CA 1
ATOM 517 C C . GLY A 1 70 ? 4.303 14.358 21.938 1.00 92.31 70 GLY A C 1
ATOM 518 O O . GLY A 1 70 ? 5.202 15.080 21.532 1.00 92.31 70 GLY A O 1
ATOM 519 N N . SER A 1 71 ? 3.715 13.436 21.175 1.00 96.25 71 SER A N 1
ATOM 520 C CA . SER A 1 71 ? 3.993 13.268 19.742 1.00 96.25 71 SER A CA 1
ATOM 521 C C . SER A 1 71 ? 3.273 14.311 18.877 1.00 96.25 71 SER A C 1
ATOM 523 O O . SER A 1 71 ? 2.310 14.938 19.332 1.00 96.25 71 SER A O 1
ATOM 525 N N . GLY A 1 72 ? 3.673 14.438 17.612 1.00 97.19 72 GLY A N 1
ATOM 526 C CA . GLY A 1 72 ? 2.955 15.184 16.577 1.00 97.19 72 GLY A CA 1
ATOM 527 C C . GLY A 1 72 ? 1.801 14.397 15.939 1.00 97.19 72 GLY A C 1
ATOM 528 O O . GLY A 1 72 ? 1.441 13.297 16.380 1.00 97.19 72 GLY A O 1
ATOM 529 N N . GLY A 1 73 ? 1.181 14.970 14.912 1.00 97.31 73 GLY A N 1
ATOM 530 C CA . GLY A 1 73 ? -0.043 14.467 14.287 1.00 97.31 73 GLY A CA 1
ATOM 531 C C . GLY A 1 73 ? -1.320 14.827 15.052 1.00 97.31 73 GLY A C 1
ATOM 532 O O . GLY A 1 73 ? -1.312 15.635 15.977 1.00 97.31 73 GLY A O 1
ATOM 533 N N . GLU A 1 74 ? -2.433 14.213 14.659 1.00 97.50 74 GLU A N 1
ATOM 534 C CA . GLU A 1 74 ? -3.768 14.476 15.202 1.00 97.50 74 GLU A CA 1
ATOM 535 C C . GLU A 1 74 ? -4.636 13.215 15.200 1.00 97.50 74 GLU A C 1
ATOM 537 O O . GLU A 1 74 ? -4.705 12.509 14.195 1.00 97.50 74 GLU A O 1
ATOM 542 N N . VAL A 1 75 ? -5.387 12.989 16.280 1.00 98.25 75 VAL A N 1
ATOM 543 C CA . VAL A 1 75 ? -6.526 12.057 16.289 1.00 98.25 75 VAL A CA 1
ATOM 544 C C . VAL A 1 75 ? -7.833 12.854 16.302 1.00 98.25 75 VAL A C 1
ATOM 546 O O . VAL A 1 75 ? -8.234 13.440 17.310 1.00 98.25 75 VAL A O 1
ATOM 549 N N . SER A 1 76 ? -8.519 12.868 15.160 1.00 97.88 76 SER A N 1
ATOM 550 C CA . SER A 1 76 ? -9.799 13.551 14.966 1.00 97.88 76 SER A CA 1
ATOM 551 C C . SER A 1 76 ? -10.822 12.642 14.293 1.00 97.88 76 SER A C 1
ATOM 553 O O . SER A 1 76 ? -10.484 11.601 13.730 1.00 97.88 76 SER A O 1
ATOM 555 N N . ILE A 1 77 ? -12.091 13.056 14.290 1.00 98.00 77 ILE A N 1
ATOM 556 C CA . ILE A 1 77 ? -13.142 12.368 13.519 1.00 98.00 77 ILE A CA 1
ATOM 557 C C . ILE A 1 77 ? -12.712 12.162 12.054 1.00 98.00 77 ILE A C 1
ATOM 559 O O . ILE A 1 77 ? -13.003 11.121 11.469 1.00 98.00 77 ILE A O 1
ATOM 563 N N . HIS A 1 78 ? -11.996 13.122 11.459 1.00 95.81 78 HIS A N 1
ATOM 564 C CA . HIS A 1 78 ? -11.569 13.042 10.062 1.00 95.81 78 HIS A CA 1
ATOM 565 C C . HIS A 1 78 ? -10.463 12.011 9.834 1.00 95.81 78 HIS A C 1
ATOM 567 O O . HIS A 1 78 ? -10.530 11.273 8.850 1.00 95.81 78 HIS A O 1
ATOM 573 N N . THR A 1 79 ? -9.477 11.924 10.729 1.00 96.25 79 THR A N 1
ATOM 574 C CA . THR A 1 79 ? -8.409 10.921 10.612 1.00 96.25 79 THR A CA 1
ATOM 575 C C . THR A 1 79 ? -8.946 9.518 10.907 1.00 96.25 79 THR A C 1
ATOM 577 O O . THR A 1 79 ? -8.656 8.592 10.152 1.00 96.25 79 THR A O 1
ATOM 580 N N . CYS A 1 80 ? -9.838 9.372 11.896 1.00 96.81 80 CYS A N 1
ATOM 581 C CA . CYS A 1 80 ? -10.572 8.129 12.166 1.00 96.81 80 CYS A CA 1
ATOM 582 C C . CYS A 1 80 ? -11.431 7.680 10.979 1.00 96.81 80 CYS A C 1
ATOM 584 O O . CYS A 1 80 ? -11.369 6.518 10.582 1.00 96.81 80 CYS A O 1
ATOM 586 N N . ALA A 1 81 ? -12.201 8.585 10.369 1.00 94.31 81 ALA A N 1
ATOM 587 C CA . ALA A 1 81 ? -13.017 8.263 9.200 1.00 94.31 81 ALA A CA 1
ATOM 588 C C . ALA A 1 81 ? -12.162 7.900 7.977 1.00 94.31 81 ALA A C 1
ATOM 590 O O . ALA A 1 81 ? -12.485 6.947 7.270 1.00 94.31 81 ALA A O 1
ATOM 591 N N . SER A 1 82 ? -11.059 8.621 7.746 1.00 93.06 82 SER A N 1
ATOM 592 C CA . SER A 1 82 ? -10.116 8.319 6.664 1.00 93.06 82 SER A CA 1
ATOM 593 C C . SER A 1 82 ? -9.508 6.927 6.830 1.00 93.06 82 SER A C 1
ATOM 595 O O . SER A 1 82 ? -9.506 6.153 5.875 1.00 93.06 82 SER A O 1
ATOM 597 N N . GLN A 1 83 ? -9.045 6.586 8.038 1.00 94.38 83 GLN A N 1
ATOM 598 C CA . GLN A 1 83 ? -8.484 5.264 8.325 1.00 94.38 83 GLN A CA 1
ATOM 599 C C . GLN A 1 83 ? -9.537 4.161 8.217 1.00 94.38 83 GLN A C 1
ATOM 601 O O . GLN A 1 83 ? -9.272 3.101 7.652 1.00 94.38 83 GLN A O 1
ATOM 606 N N . LEU A 1 84 ? -10.750 4.400 8.724 1.00 92.94 84 LEU A N 1
ATOM 607 C CA . LEU A 1 84 ? -11.839 3.439 8.598 1.00 92.94 84 LEU A CA 1
ATOM 608 C C . LEU A 1 84 ? -12.115 3.128 7.124 1.00 92.94 84 LEU A C 1
ATOM 610 O O . LEU A 1 84 ? -12.174 1.968 6.750 1.00 92.94 84 LEU A O 1
ATOM 614 N N . LEU A 1 85 ? -12.246 4.140 6.267 1.00 90.62 85 LEU A N 1
ATOM 615 C CA . LEU A 1 85 ? -12.628 3.939 4.867 1.00 90.62 85 LEU A CA 1
ATOM 616 C C . LEU A 1 85 ? -11.504 3.394 3.972 1.00 90.62 85 LEU A C 1
ATOM 618 O O . LEU A 1 85 ? -11.802 2.935 2.871 1.00 90.62 85 LEU A O 1
ATOM 622 N N . TYR A 1 86 ? -10.247 3.416 4.424 1.00 82.44 86 TYR A N 1
ATOM 623 C CA . TYR A 1 86 ? -9.082 3.008 3.631 1.00 82.44 86 TYR A CA 1
ATOM 624 C C . TYR A 1 86 ? -9.178 1.558 3.106 1.00 82.44 86 TYR A C 1
ATOM 626 O O . TYR A 1 86 ? -8.769 1.304 1.973 1.00 82.44 86 TYR A O 1
ATOM 634 N N . GLU A 1 87 ? -9.790 0.627 3.857 1.00 82.62 87 GLU A N 1
ATOM 635 C CA . GLU A 1 87 ? -9.907 -0.793 3.447 1.00 82.62 87 GLU A CA 1
ATOM 636 C C . GLU A 1 87 ? -11.323 -1.389 3.539 1.00 82.62 87 GLU A C 1
ATOM 638 O O . GLU A 1 87 ? -11.517 -2.600 3.388 1.00 82.62 87 GLU A O 1
ATOM 643 N N . ILE A 1 88 ? -12.341 -0.552 3.747 1.00 85.88 88 ILE A N 1
ATOM 644 C CA . ILE A 1 88 ? -13.723 -1.016 3.904 1.00 85.88 88 ILE A CA 1
ATOM 645 C C . ILE A 1 88 ? -14.430 -1.105 2.553 1.00 85.88 88 ILE A C 1
ATOM 647 O O . ILE A 1 88 ? -14.499 -0.155 1.779 1.00 85.88 88 ILE A O 1
ATOM 651 N N . GLN A 1 89 ? -15.002 -2.277 2.286 1.00 81.81 89 GLN A N 1
ATOM 652 C CA . GLN A 1 89 ? -15.653 -2.613 1.013 1.00 81.81 89 GLN A CA 1
ATOM 653 C C . GLN A 1 89 ? -17.183 -2.488 1.068 1.00 81.81 89 GLN A C 1
ATOM 655 O O . GLN A 1 89 ? -17.850 -2.586 0.038 1.00 81.81 89 GLN A O 1
ATOM 660 N N . GLY A 1 90 ? -17.748 -2.292 2.261 1.00 88.19 90 GLY A N 1
ATOM 661 C CA . GLY A 1 90 ? -19.186 -2.197 2.483 1.00 88.19 90 GLY A CA 1
ATOM 662 C C . GLY A 1 90 ? -19.569 -2.254 3.967 1.00 88.19 90 GLY A C 1
ATOM 663 O O . GLY A 1 90 ? -18.693 -2.317 4.830 1.00 88.19 90 GLY A O 1
ATOM 664 N N . PRO A 1 91 ? -20.877 -2.215 4.282 1.00 91.50 91 PRO A N 1
ATOM 665 C CA . PRO A 1 91 ? -21.379 -2.167 5.657 1.00 91.50 91 PRO A CA 1
ATOM 666 C C . PRO A 1 91 ? -21.172 -3.459 6.460 1.00 91.50 91 PRO A C 1
ATOM 668 O O . PRO A 1 91 ? -21.312 -3.431 7.680 1.00 91.50 91 PRO A O 1
ATOM 671 N N . TRP A 1 92 ? -20.878 -4.590 5.818 1.00 94.19 92 TRP A N 1
ATOM 672 C CA . TRP A 1 92 ? -20.504 -5.837 6.482 1.00 94.19 92 TRP A CA 1
ATOM 673 C C . TRP A 1 92 ? -19.001 -6.045 6.350 1.00 94.19 92 TRP A C 1
ATOM 675 O O . TRP A 1 92 ? -18.488 -6.366 5.274 1.00 94.19 92 TRP A O 1
ATOM 685 N N . TYR A 1 93 ? -18.295 -5.870 7.461 1.00 94.12 93 TYR A N 1
ATOM 686 C CA . TYR A 1 93 ? -16.860 -6.064 7.538 1.00 94.12 93 TYR A CA 1
ATOM 687 C C . TYR A 1 93 ? -16.552 -7.431 8.146 1.00 94.12 93 TYR A C 1
ATOM 689 O O . TYR A 1 93 ? -16.766 -7.676 9.333 1.00 94.12 93 TYR A O 1
ATOM 697 N N . PHE A 1 94 ? -16.115 -8.354 7.294 1.00 93.94 94 PHE A N 1
ATOM 698 C CA . PHE A 1 94 ? -15.919 -9.755 7.649 1.00 93.94 94 PHE A CA 1
ATOM 699 C C . PHE A 1 94 ? -14.544 -10.001 8.281 1.00 93.94 94 PHE A C 1
ATOM 701 O O . PHE A 1 94 ? -13.526 -9.692 7.666 1.00 93.94 94 PHE A O 1
ATOM 708 N N . ASN A 1 95 ? -14.522 -10.641 9.452 1.00 92.62 95 ASN A N 1
ATOM 709 C CA . ASN A 1 95 ? -13.322 -11.187 10.089 1.00 92.62 95 ASN A CA 1
ATOM 710 C C . ASN A 1 95 ? -13.535 -12.662 10.475 1.00 92.62 95 ASN A C 1
ATOM 712 O O . ASN A 1 95 ? -14.658 -13.164 10.434 1.00 92.62 95 ASN A O 1
ATOM 716 N N . SER A 1 96 ? -12.463 -13.360 10.853 1.00 92.00 96 SER A N 1
ATOM 717 C CA . SER A 1 96 ? -12.504 -14.781 11.229 1.00 92.00 96 SER A CA 1
ATOM 718 C C . SER A 1 96 ? -13.426 -15.050 12.420 1.00 92.00 96 SER A C 1
ATOM 720 O O . SER A 1 96 ? -14.168 -16.025 12.399 1.00 92.00 96 SER A O 1
ATOM 722 N N . ASP A 1 97 ? -13.437 -14.171 13.423 1.00 91.56 97 ASP A N 1
ATOM 723 C CA . ASP A 1 97 ? -14.159 -14.419 14.681 1.00 91.56 97 ASP A CA 1
ATOM 724 C C . ASP A 1 97 ? -15.507 -13.691 14.769 1.00 91.56 97 ASP A C 1
ATOM 726 O O . ASP A 1 97 ? -16.391 -14.087 15.526 1.00 91.56 97 ASP A O 1
ATOM 730 N N . VAL A 1 98 ? -15.704 -12.639 13.969 1.00 95.19 98 VAL A N 1
ATOM 731 C CA . VAL A 1 98 ? -16.920 -11.817 13.981 1.00 95.19 98 VAL A CA 1
ATOM 732 C C . VAL A 1 98 ? -17.124 -11.114 12.641 1.00 95.19 98 VAL A C 1
ATOM 734 O O . VAL A 1 98 ? -16.171 -10.810 11.928 1.00 95.19 98 VAL A O 1
ATOM 737 N N . THR A 1 99 ? -18.372 -10.805 12.299 1.00 95.75 99 THR A N 1
ATOM 738 C CA . THR A 1 99 ? -18.677 -9.804 11.268 1.00 95.75 99 THR A CA 1
ATOM 739 C C . THR A 1 99 ? -19.053 -8.495 11.953 1.00 95.75 99 THR A C 1
ATOM 741 O O . THR A 1 99 ? -20.041 -8.464 12.686 1.00 95.75 99 THR A O 1
ATOM 744 N N . ALA A 1 100 ? -18.312 -7.414 11.712 1.00 95.88 100 ALA A N 1
ATOM 745 C CA . ALA A 1 100 ? -18.713 -6.081 12.154 1.00 95.88 100 ALA A CA 1
ATOM 746 C C . ALA A 1 100 ? -19.723 -5.477 11.167 1.00 95.88 100 ALA A C 1
ATOM 748 O O . ALA A 1 100 ? -19.541 -5.520 9.951 1.00 95.88 100 ALA A O 1
ATOM 749 N N . ILE A 1 101 ? -20.807 -4.919 11.696 1.00 95.44 101 ILE A N 1
ATOM 750 C CA . ILE A 1 101 ? -21.864 -4.255 10.938 1.00 95.44 101 ILE A CA 1
ATOM 751 C C . ILE A 1 101 ? -21.724 -2.749 11.184 1.00 95.44 101 ILE A C 1
ATOM 753 O O . ILE A 1 101 ? -21.893 -2.279 12.310 1.00 95.44 101 ILE A O 1
ATOM 757 N N . LEU A 1 102 ? -21.385 -2.014 10.125 1.00 94.81 102 LEU A N 1
ATOM 758 C CA . LEU A 1 102 ? -20.886 -0.634 10.179 1.00 94.81 102 LEU A CA 1
ATOM 759 C C . LEU A 1 102 ? -21.927 0.425 9.784 1.00 94.81 102 LEU A C 1
ATOM 761 O O . LEU A 1 102 ? -21.631 1.613 9.772 1.00 94.81 102 LEU A O 1
ATOM 765 N N . ASP A 1 103 ? -23.149 0.023 9.443 1.00 89.12 103 ASP A N 1
ATOM 766 C CA . ASP A 1 103 ? -24.198 0.903 8.902 1.00 89.12 103 ASP A CA 1
ATOM 767 C C . ASP A 1 103 ? -24.762 1.930 9.901 1.00 89.12 103 ASP A C 1
ATOM 769 O O . ASP A 1 103 ? -25.507 2.823 9.503 1.00 89.12 103 ASP A O 1
ATOM 773 N N . GLN A 1 104 ? -24.441 1.797 11.187 1.00 91.94 104 GLN A N 1
ATOM 774 C CA . GLN A 1 104 ? -24.777 2.749 12.250 1.00 91.94 104 GLN A CA 1
ATOM 775 C C . GLN A 1 104 ? -23.524 3.279 12.963 1.00 91.94 104 GLN A C 1
ATOM 777 O O . GLN A 1 104 ? -23.643 3.900 14.017 1.00 91.94 104 GLN A O 1
ATOM 782 N N . LEU A 1 105 ? -22.331 3.026 12.409 1.00 94.19 105 LEU A N 1
ATOM 783 C CA . LEU A 1 105 ? -21.068 3.472 12.985 1.00 94.19 105 LEU A CA 1
ATOM 784 C C . LEU A 1 105 ? -20.956 4.995 12.910 1.00 94.19 105 LEU A C 1
ATOM 786 O O . LEU A 1 105 ? -21.191 5.595 11.860 1.00 94.19 105 LEU A O 1
ATOM 790 N N . TRP A 1 106 ? -20.538 5.615 14.009 1.00 96.06 106 TRP A N 1
ATOM 791 C CA . TRP A 1 106 ? -20.180 7.030 14.031 1.00 96.06 106 TRP A CA 1
ATOM 792 C C . TRP A 1 106 ? -19.064 7.310 15.045 1.00 96.06 106 TRP A C 1
ATOM 794 O O . TRP A 1 106 ? -18.739 6.469 15.887 1.00 96.06 106 TRP A O 1
ATOM 804 N N . PHE A 1 107 ? -18.463 8.496 14.935 1.00 98.19 107 PHE A N 1
ATOM 805 C CA . PHE A 1 107 ? -17.366 8.950 15.788 1.00 98.19 107 PHE A CA 1
ATOM 806 C C . PHE A 1 107 ? -17.762 10.191 16.591 1.00 98.19 107 PHE A C 1
ATOM 808 O O . PHE A 1 107 ? -18.357 11.118 16.039 1.00 98.19 107 PHE A O 1
ATOM 815 N N . GLU A 1 108 ? -17.373 10.234 17.864 1.00 98.38 108 GLU A N 1
ATOM 816 C CA . GLU A 1 108 ? -17.542 11.389 18.753 1.00 98.38 108 GLU A CA 1
ATOM 817 C C . GLU A 1 108 ? -16.179 11.992 19.098 1.00 98.38 108 GLU A C 1
ATOM 819 O O . GLU A 1 108 ? -15.289 11.284 19.567 1.00 98.38 108 GLU A O 1
ATOM 824 N N . GLN A 1 109 ? -16.000 13.301 18.915 1.00 98.44 109 GLN A N 1
ATOM 825 C CA . GLN A 1 109 ? -14.808 13.985 19.415 1.00 98.44 109 GLN A CA 1
ATOM 826 C C . GLN A 1 109 ? -14.987 14.259 20.913 1.00 98.44 109 GLN A C 1
ATOM 828 O O . GLN A 1 109 ? -15.785 15.115 21.286 1.00 98.44 109 GLN A O 1
ATOM 833 N N . LEU A 1 110 ? -14.231 13.566 21.767 1.00 98.44 110 LEU A N 1
ATOM 834 C CA . LEU A 1 110 ? -14.312 13.744 23.222 1.00 98.44 110 LEU A CA 1
ATOM 835 C C . LEU A 1 110 ? -13.446 14.914 23.706 1.00 98.44 110 LEU A C 1
ATOM 837 O O . LEU A 1 110 ? -13.843 15.690 24.572 1.00 98.44 110 LEU A O 1
ATOM 841 N N . SER A 1 111 ? -12.238 15.024 23.158 1.00 98.12 111 SER A N 1
ATOM 842 C CA . SER A 1 111 ? -11.278 16.096 23.435 1.00 98.12 111 SER A CA 1
ATOM 843 C C . SER A 1 111 ? -10.221 16.144 22.333 1.00 98.12 111 SER A C 1
ATOM 845 O O . SER A 1 111 ? -10.268 15.341 21.399 1.00 98.12 111 SER A O 1
ATOM 847 N N . THR A 1 112 ? -9.235 17.038 22.446 1.00 96.56 112 THR A N 1
ATOM 848 C CA . THR A 1 112 ? -8.027 16.991 21.607 1.00 96.56 112 THR A CA 1
ATOM 849 C C . THR A 1 112 ? -7.432 15.586 21.623 1.00 96.56 112 THR A C 1
ATOM 851 O O . THR A 1 112 ? -7.274 15.003 22.698 1.00 96.56 112 THR A O 1
ATOM 854 N N . ASP A 1 113 ? -7.162 15.051 20.433 1.00 98.00 113 ASP A N 1
ATOM 855 C CA . ASP A 1 113 ? -6.591 13.723 20.201 1.00 98.00 113 ASP A CA 1
ATOM 856 C C . ASP A 1 113 ? -7.354 12.545 20.818 1.00 98.00 113 ASP A C 1
ATOM 858 O O . ASP A 1 113 ? -6.777 11.478 21.004 1.00 98.00 113 ASP A O 1
ATOM 862 N N . ARG A 1 114 ? -8.643 12.702 21.142 1.00 98.50 114 ARG A N 1
ATOM 863 C CA . ARG A 1 114 ? -9.466 11.610 21.679 1.00 98.50 114 ARG A CA 1
ATOM 864 C C . ARG A 1 114 ? -10.802 11.524 20.970 1.00 98.50 114 ARG A C 1
ATOM 866 O O . ARG A 1 114 ? -11.621 12.443 21.052 1.00 98.50 114 ARG A O 1
ATOM 873 N N . VAL A 1 115 ? -11.029 10.390 20.319 1.00 98.75 115 VAL A N 1
ATOM 874 C CA . VAL A 1 115 ? -12.229 10.121 19.524 1.00 98.75 115 VAL A CA 1
ATOM 875 C C . VAL A 1 115 ? -12.852 8.809 19.974 1.00 98.75 115 VAL A C 1
ATOM 877 O O . VAL A 1 115 ? -12.196 7.770 19.942 1.00 98.75 115 VAL A O 1
ATOM 880 N N . ALA A 1 116 ? -14.115 8.841 20.386 1.00 98.69 116 ALA A N 1
ATOM 881 C CA . ALA A 1 116 ? -14.865 7.632 20.691 1.00 98.69 116 ALA A CA 1
ATOM 882 C C . ALA A 1 116 ? -15.487 7.031 19.427 1.00 98.69 116 ALA A C 1
ATOM 884 O O . ALA A 1 116 ? -15.918 7.748 18.520 1.00 98.69 116 ALA A O 1
ATOM 885 N N . LEU A 1 117 ? -15.520 5.702 19.381 1.00 97.81 117 LEU A N 1
ATOM 886 C CA . LEU A 1 117 ? -16.167 4.913 18.338 1.00 97.81 117 LEU A CA 1
ATOM 887 C C . LEU A 1 117 ? -17.489 4.358 18.878 1.00 97.81 117 LEU A C 1
ATOM 889 O O . LEU A 1 117 ? -17.527 3.738 19.942 1.00 97.81 117 LEU A O 1
ATOM 893 N N . HIS A 1 118 ? -18.562 4.544 18.112 1.00 96.19 118 HIS A N 1
ATOM 894 C CA . HIS A 1 118 ? -19.910 4.132 18.486 1.00 96.19 118 HIS A CA 1
ATOM 895 C C . HIS A 1 118 ? -20.616 3.387 17.356 1.00 96.19 118 HIS A C 1
ATOM 897 O O . HIS A 1 118 ? -20.254 3.498 16.187 1.00 96.19 118 HIS A O 1
ATOM 903 N N . GLY A 1 119 ? -21.680 2.664 17.712 1.00 94.00 119 GLY A N 1
ATOM 904 C CA . GLY A 1 119 ? -22.650 2.137 16.749 1.00 94.00 119 GLY A CA 1
ATOM 905 C C . GLY A 1 119 ? -22.191 0.923 15.938 1.00 94.00 119 GLY A C 1
ATOM 906 O O . GLY A 1 119 ? -22.922 0.486 15.049 1.00 94.00 119 GLY A O 1
ATOM 907 N N . VAL A 1 120 ? -21.029 0.342 16.254 1.00 95.81 120 VAL A N 1
ATOM 908 C CA . VAL A 1 120 ? -20.607 -0.947 15.692 1.00 95.81 120 VAL A CA 1
ATOM 909 C C . VAL A 1 120 ? -21.499 -2.047 16.253 1.00 95.81 120 VAL A C 1
ATOM 911 O O . VAL A 1 120 ? -21.532 -2.273 17.464 1.00 95.81 120 VAL A O 1
ATOM 914 N N . ARG A 1 121 ? -22.213 -2.742 15.369 1.00 95.25 121 ARG A N 1
ATOM 915 C CA . ARG A 1 121 ? -22.978 -3.947 15.714 1.00 95.25 121 ARG A CA 1
ATOM 916 C C . ARG A 1 121 ? -22.238 -5.190 15.248 1.00 95.25 121 ARG A C 1
ATOM 918 O O . ARG A 1 121 ? -21.318 -5.101 14.434 1.00 95.25 121 ARG A O 1
ATOM 925 N N . SER A 1 122 ? -22.669 -6.354 15.713 1.00 95.94 122 SER A N 1
ATOM 926 C CA . SER A 1 122 ? -22.062 -7.622 15.330 1.00 95.94 122 SER A CA 1
ATOM 927 C C . SER A 1 122 ? -22.999 -8.559 14.574 1.00 95.94 122 SER A C 1
ATOM 929 O O . SER A 1 122 ? -24.226 -8.456 14.602 1.00 95.94 122 SER A O 1
ATOM 931 N N . GLY A 1 123 ? -22.390 -9.513 13.882 1.00 95.38 123 GLY A N 1
ATOM 932 C CA . GLY A 1 123 ? -23.040 -10.704 13.371 1.00 95.38 123 GLY A CA 1
ATOM 933 C C . GLY A 1 123 ? -22.085 -11.897 13.414 1.00 95.38 123 GLY A C 1
ATOM 934 O O . GLY A 1 123 ? -20.876 -11.712 13.579 1.00 95.38 123 GLY 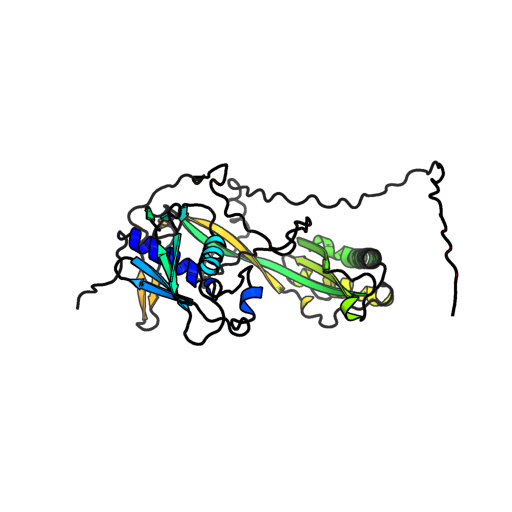A O 1
ATOM 935 N N . PRO A 1 124 ? -22.599 -13.129 13.239 1.00 95.88 124 PRO A N 1
ATOM 936 C CA . PRO A 1 124 ? -21.749 -14.312 13.224 1.00 95.88 124 PRO A CA 1
ATOM 937 C C . PRO A 1 124 ? -20.669 -14.210 12.134 1.00 95.88 124 PRO A C 1
ATOM 939 O O . PRO A 1 124 ? -20.942 -13.660 11.056 1.00 95.88 124 PRO A O 1
ATOM 942 N N . PRO A 1 125 ? -19.462 -14.742 12.370 1.00 94.88 125 PRO A N 1
ATOM 943 C CA . PRO A 1 125 ? -18.415 -14.767 11.357 1.00 94.88 125 PRO A CA 1
ATOM 944 C C . PRO A 1 125 ? -18.831 -15.578 10.118 1.00 94.88 125 PRO A C 1
ATOM 946 O O . PRO A 1 125 ? -19.673 -16.482 10.209 1.00 94.88 125 PRO A O 1
ATOM 949 N N . PRO A 1 126 ? -18.252 -15.289 8.941 1.00 95.00 126 PRO A N 1
ATOM 950 C CA . PRO A 1 126 ? -18.362 -16.162 7.778 1.00 95.00 126 PRO A CA 1
ATOM 951 C C . PRO A 1 126 ? -17.749 -17.554 8.034 1.00 95.00 126 PRO A C 1
ATOM 953 O O . PRO A 1 126 ? -16.837 -17.698 8.850 1.00 95.00 126 PRO A O 1
ATOM 956 N N . PRO A 1 127 ? -18.171 -18.598 7.291 1.00 95.31 127 PRO A N 1
ATOM 957 C CA . PRO A 1 127 ? -17.557 -19.932 7.363 1.00 95.31 127 PRO A CA 1
ATOM 958 C C . PRO A 1 127 ? -16.133 -19.988 6.780 1.00 95.31 127 PRO A C 1
ATOM 960 O O . PRO A 1 127 ? -15.491 -21.038 6.802 1.00 95.31 127 PRO A O 1
ATOM 963 N N . THR A 1 128 ? -15.637 -18.872 6.247 1.00 94.25 128 THR A N 1
ATOM 964 C CA . THR A 1 128 ? -14.325 -18.740 5.614 1.00 94.25 128 THR A CA 1
ATOM 965 C C . THR A 1 128 ? -13.507 -17.636 6.269 1.00 94.25 128 THR A C 1
ATOM 967 O O . THR A 1 128 ? -14.076 -16.628 6.669 1.00 94.25 128 THR A O 1
ATOM 970 N N . THR A 1 129 ? -12.184 -17.761 6.278 1.00 93.19 129 THR A N 1
ATOM 971 C CA . THR A 1 129 ? -11.259 -16.680 6.641 1.00 93.19 129 THR A CA 1
ATOM 972 C C . THR A 1 129 ? -10.553 -16.126 5.402 1.00 93.19 129 THR A C 1
ATOM 974 O O . THR A 1 129 ? -10.315 -16.855 4.435 1.00 93.19 129 THR A O 1
ATOM 977 N N . LYS A 1 130 ? -10.249 -14.824 5.406 1.00 91.50 130 LYS A N 1
ATOM 978 C CA . LYS A 1 130 ? -9.507 -14.147 4.337 1.00 91.50 130 LYS A CA 1
ATOM 979 C C . LYS A 1 130 ? -8.016 -14.329 4.585 1.00 91.50 130 LYS A C 1
ATOM 981 O O . LYS A 1 130 ? -7.511 -13.933 5.629 1.00 91.50 130 LYS A O 1
ATOM 986 N N . VAL A 1 131 ? -7.311 -14.876 3.602 1.00 91.38 131 VAL A N 1
ATOM 987 C CA . VAL A 1 131 ? -5.864 -15.089 3.665 1.00 91.38 131 VAL A CA 1
ATOM 988 C C . VAL A 1 131 ? -5.156 -14.344 2.543 1.00 91.38 131 VAL A C 1
ATOM 990 O O . VAL A 1 131 ? -5.648 -14.266 1.414 1.00 91.38 131 VAL A O 1
ATOM 993 N N . GLY A 1 132 ? -3.986 -13.803 2.873 1.00 92.00 132 GLY A N 1
ATOM 994 C CA . GLY A 1 132 ? -3.012 -13.302 1.916 1.00 92.00 132 GLY A CA 1
ATOM 995 C C . GLY A 1 132 ? -1.970 -14.378 1.631 1.00 92.00 132 GLY A C 1
ATOM 996 O O . GLY A 1 132 ? -1.290 -14.844 2.542 1.00 92.00 132 GLY A O 1
ATOM 997 N N . LEU A 1 133 ? -1.856 -14.790 0.374 1.00 90.81 133 LEU A N 1
ATOM 998 C CA . LEU A 1 133 ? -0.882 -15.758 -0.106 1.00 90.81 133 LEU A CA 1
ATOM 999 C C . LEU A 1 133 ? 0.210 -15.021 -0.870 1.00 90.81 133 LEU A C 1
ATOM 1001 O O . LEU A 1 133 ? -0.061 -14.358 -1.869 1.00 90.81 133 LEU A O 1
ATOM 1005 N N . THR A 1 134 ? 1.449 -15.175 -0.416 1.00 92.00 134 THR A N 1
ATOM 1006 C CA . THR A 1 134 ? 2.618 -14.614 -1.094 1.00 92.00 134 THR A CA 1
ATOM 1007 C C . THR A 1 134 ? 3.389 -15.735 -1.779 1.00 92.00 134 THR A C 1
ATOM 1009 O O . THR A 1 134 ? 3.883 -16.649 -1.118 1.00 92.00 134 THR A O 1
ATOM 1012 N N . ALA A 1 135 ? 3.510 -15.665 -3.102 1.00 89.94 135 ALA A N 1
ATOM 1013 C CA . ALA A 1 135 ? 4.231 -16.634 -3.923 1.00 89.94 135 ALA A CA 1
ATOM 1014 C C . ALA A 1 135 ? 5.407 -15.968 -4.647 1.00 89.94 135 ALA A C 1
ATOM 1016 O O . ALA A 1 135 ? 5.441 -14.755 -4.827 1.00 89.94 135 ALA A O 1
ATOM 1017 N N . ARG A 1 136 ? 6.404 -16.749 -5.069 1.00 91.38 136 ARG A N 1
ATOM 1018 C CA . ARG A 1 136 ? 7.505 -16.229 -5.895 1.00 91.38 136 ARG A CA 1
ATOM 1019 C C . ARG A 1 136 ? 7.010 -16.031 -7.332 1.00 91.38 136 ARG A C 1
ATOM 1021 O O . ARG A 1 136 ? 6.604 -17.005 -7.954 1.00 91.38 136 ARG A O 1
ATOM 1028 N N . GLY A 1 137 ? 7.091 -14.804 -7.846 1.00 91.00 137 GLY A N 1
ATOM 1029 C CA . GLY A 1 137 ? 6.626 -14.411 -9.188 1.00 91.00 137 GLY A CA 1
ATOM 1030 C C . GLY A 1 137 ? 7.716 -14.352 -10.268 1.00 91.00 137 GLY A C 1
ATOM 1031 O O . GLY A 1 137 ? 7.453 -13.931 -11.389 1.00 91.00 137 GLY A O 1
ATOM 1032 N N . GLY A 1 138 ? 8.957 -14.728 -9.941 1.00 95.62 138 GLY A N 1
ATOM 1033 C CA . GLY A 1 138 ? 10.112 -14.646 -10.843 1.00 95.62 138 GLY A CA 1
ATOM 1034 C C . GLY A 1 138 ? 11.074 -13.532 -10.441 1.00 95.62 138 GLY A C 1
ATOM 1035 O O . GLY A 1 138 ? 11.315 -13.318 -9.251 1.00 95.62 138 GLY A O 1
ATOM 1036 N N . PHE A 1 139 ? 11.630 -12.828 -11.426 1.00 98.00 139 PHE A N 1
ATOM 1037 C CA . PHE A 1 139 ? 12.628 -11.777 -11.234 1.00 98.00 139 PHE A CA 1
ATOM 1038 C C . PHE A 1 139 ? 12.282 -10.514 -12.021 1.00 98.00 139 PHE A C 1
ATOM 1040 O O . PHE A 1 139 ? 11.648 -10.587 -13.072 1.00 98.00 139 PHE A O 1
ATOM 1047 N N . GLN A 1 140 ? 12.744 -9.363 -11.535 1.00 97.81 140 GLN A N 1
ATOM 1048 C CA . GLN A 1 140 ? 12.680 -8.082 -12.232 1.00 97.81 140 GLN A CA 1
ATOM 1049 C C . GLN A 1 140 ? 14.037 -7.382 -12.271 1.00 97.81 140 GLN A C 1
ATOM 1051 O O . GLN A 1 140 ? 14.849 -7.546 -11.360 1.00 97.81 140 GLN A O 1
ATOM 1056 N N . ALA A 1 141 ? 14.244 -6.565 -13.297 1.00 98.19 141 ALA A N 1
ATOM 1057 C CA . ALA A 1 141 ? 15.404 -5.699 -13.454 1.00 98.19 141 ALA A CA 1
ATOM 1058 C C . ALA A 1 141 ? 14.990 -4.375 -14.109 1.00 98.19 141 ALA A C 1
ATOM 1060 O O . ALA A 1 141 ? 14.069 -4.341 -14.930 1.00 98.19 141 ALA A O 1
ATOM 1061 N N . GLU A 1 142 ? 15.667 -3.286 -13.742 1.00 97.81 142 GLU A N 1
ATOM 1062 C CA . GLU A 1 142 ? 15.340 -1.929 -14.185 1.00 97.81 142 GLU A CA 1
ATOM 1063 C C . GLU A 1 142 ? 16.580 -1.126 -14.582 1.00 97.81 142 GLU A C 1
ATOM 1065 O O . GLU A 1 142 ? 17.588 -1.134 -13.878 1.00 97.81 142 GLU A O 1
ATOM 1070 N N . VAL A 1 143 ? 16.490 -0.398 -15.695 1.00 98.00 143 VAL A N 1
ATOM 1071 C CA . VAL A 1 143 ? 17.495 0.577 -16.140 1.00 98.00 143 VAL A CA 1
ATOM 1072 C C . VAL A 1 143 ? 16.806 1.917 -16.360 1.00 98.00 143 VAL A C 1
ATOM 1074 O O . VAL A 1 143 ? 15.710 1.970 -16.915 1.00 98.00 143 VAL A O 1
ATOM 1077 N N . HIS A 1 144 ? 17.456 2.993 -15.929 1.00 98.00 144 HIS A N 1
ATOM 1078 C CA . HIS A 1 144 ? 16.916 4.346 -15.981 1.00 98.00 144 HIS A CA 1
ATOM 1079 C C . HIS A 1 144 ? 17.794 5.254 -16.838 1.00 98.00 144 HIS A C 1
ATOM 1081 O O . HIS A 1 144 ? 19.024 5.188 -16.778 1.00 98.00 144 HIS A O 1
ATOM 1087 N N . TRP A 1 145 ? 17.145 6.119 -17.608 1.00 97.69 145 TRP A N 1
ATOM 1088 C CA . TRP A 1 145 ? 17.758 7.162 -18.419 1.00 97.69 145 TRP A CA 1
ATOM 1089 C C . TRP A 1 145 ? 17.129 8.507 -18.083 1.00 97.69 145 TRP A C 1
ATOM 1091 O O . TRP A 1 145 ? 15.913 8.625 -18.004 1.00 97.69 145 TRP A O 1
ATOM 1101 N N . PHE A 1 146 ? 17.945 9.539 -17.940 1.00 96.88 146 PHE A N 1
ATOM 1102 C CA . PHE A 1 146 ? 17.487 10.886 -17.641 1.00 96.88 146 PHE A CA 1
ATOM 1103 C C . PHE A 1 146 ? 17.427 11.709 -18.922 1.00 96.88 146 PHE A C 1
ATOM 1105 O O . PHE A 1 146 ? 18.446 12.007 -19.553 1.00 96.88 146 PHE A O 1
ATOM 1112 N N . MET A 1 147 ? 16.211 12.048 -19.338 1.00 96.00 147 MET A N 1
ATOM 1113 C CA . MET A 1 147 ? 15.957 12.849 -20.528 1.00 96.00 147 MET A CA 1
ATOM 1114 C C . MET A 1 147 ? 15.758 14.299 -20.111 1.00 96.00 147 MET A C 1
ATOM 1116 O O . MET A 1 147 ? 14.887 14.597 -19.302 1.00 96.00 147 MET A O 1
ATOM 1120 N N . VAL A 1 148 ? 16.571 15.198 -20.660 1.00 93.88 148 VAL A N 1
ATOM 1121 C CA . VAL A 1 148 ? 16.587 16.612 -20.265 1.00 93.88 148 VAL A CA 1
ATOM 1122 C C . VAL A 1 148 ? 16.160 17.500 -21.427 1.00 93.88 148 VAL A C 1
ATOM 1124 O O . VAL A 1 148 ? 16.594 17.287 -22.565 1.00 93.88 148 VAL A O 1
ATOM 1127 N N . GLY A 1 149 ? 15.361 18.525 -21.134 1.00 87.44 149 GLY A N 1
ATOM 1128 C CA . GLY A 1 149 ? 15.037 19.613 -22.060 1.00 87.44 149 GLY A CA 1
ATOM 1129 C C . GLY A 1 149 ? 13.927 19.268 -23.053 1.00 87.44 149 GLY A C 1
ATOM 1130 O O . GLY A 1 149 ? 12.987 18.553 -22.727 1.00 87.44 149 GLY A O 1
ATOM 1131 N N . LEU A 1 150 ? 14.028 19.791 -24.277 1.00 89.69 150 LEU A N 1
ATOM 1132 C CA . LEU A 1 150 ? 12.983 19.662 -25.300 1.00 89.69 150 LEU A CA 1
ATOM 1133 C C . LEU A 1 150 ? 12.852 18.229 -25.845 1.00 89.69 150 LEU A C 1
ATOM 1135 O O . LEU A 1 150 ? 13.758 17.403 -25.703 1.00 89.69 150 LEU A O 1
ATOM 1139 N N . ASP A 1 151 ? 11.730 17.948 -26.506 1.00 93.19 151 ASP A N 1
ATOM 1140 C CA . ASP A 1 151 ? 11.493 16.727 -27.288 1.00 93.19 151 ASP A CA 1
ATOM 1141 C C . ASP A 1 151 ? 11.601 15.403 -26.509 1.00 93.19 151 ASP A C 1
ATOM 1143 O O . ASP A 1 151 ? 11.909 14.361 -27.090 1.00 93.19 151 ASP A O 1
ATOM 1147 N N . ILE A 1 152 ? 11.309 15.408 -25.201 1.00 95.06 152 ILE A N 1
ATOM 1148 C CA . ILE A 1 152 ? 11.374 14.219 -24.325 1.00 95.06 152 ILE A CA 1
ATOM 1149 C C . ILE A 1 152 ? 10.682 13.002 -24.952 1.00 95.06 152 ILE A C 1
ATOM 1151 O O . ILE A 1 152 ? 11.261 11.919 -25.018 1.00 95.06 152 ILE A O 1
ATOM 1155 N N . ALA A 1 153 ? 9.473 13.178 -25.492 1.00 95.25 153 ALA A N 1
ATOM 1156 C CA . ALA A 1 153 ? 8.736 12.086 -26.121 1.00 95.25 153 ALA A CA 1
ATOM 1157 C C . ALA A 1 153 ? 9.453 11.514 -27.359 1.00 95.25 153 ALA A C 1
ATOM 1159 O O . ALA A 1 153 ? 9.404 10.309 -27.600 1.00 95.25 153 ALA A O 1
ATOM 1160 N N . ALA A 1 154 ? 10.128 12.349 -28.155 1.00 96.81 154 ALA A N 1
ATOM 1161 C CA . ALA A 1 154 ? 10.891 11.882 -29.310 1.00 96.81 154 ALA A CA 1
ATOM 1162 C C . ALA A 1 154 ? 12.177 11.160 -28.880 1.00 96.81 154 ALA A C 1
ATOM 1164 O O . ALA A 1 154 ? 12.477 10.090 -29.412 1.00 96.81 154 ALA A O 1
ATOM 1165 N N . LYS A 1 155 ? 12.882 11.691 -27.871 1.00 97.12 155 LYS A N 1
ATOM 1166 C CA . LYS A 1 155 ? 14.059 11.054 -27.255 1.00 97.12 155 LYS A CA 1
ATOM 1167 C C . LYS A 1 155 ? 13.718 9.670 -26.695 1.00 97.12 155 LYS A C 1
ATOM 1169 O O . LYS A 1 155 ? 14.457 8.716 -26.932 1.00 97.12 155 LYS A O 1
ATOM 1174 N N . ALA A 1 156 ? 12.563 9.540 -26.041 1.00 97.44 156 ALA A N 1
ATOM 1175 C CA . ALA A 1 156 ? 12.062 8.270 -25.524 1.00 97.44 156 ALA A CA 1
ATOM 1176 C C . ALA A 1 156 ? 11.772 7.253 -26.624 1.00 97.44 156 ALA A C 1
ATOM 1178 O O . ALA A 1 156 ? 12.247 6.124 -26.539 1.00 97.44 156 ALA A O 1
ATOM 1179 N N . ARG A 1 157 ? 11.074 7.658 -27.694 1.00 97.88 157 ARG A N 1
ATOM 1180 C CA . ARG A 1 157 ? 10.826 6.773 -28.845 1.00 97.88 157 ARG A CA 1
ATOM 1181 C C . ARG A 1 157 ? 12.124 6.293 -29.494 1.00 97.88 157 ARG A C 1
ATOM 1183 O O . ARG A 1 157 ? 12.223 5.122 -29.852 1.00 97.88 157 ARG A O 1
ATOM 1190 N N . MET A 1 158 ? 13.113 7.178 -29.636 1.00 98.06 158 MET A N 1
ATOM 1191 C CA . MET A 1 158 ? 14.430 6.827 -30.175 1.00 98.06 158 MET A CA 1
ATOM 1192 C C . MET A 1 158 ? 15.136 5.792 -29.291 1.00 98.06 158 MET A C 1
ATOM 1194 O O . MET A 1 158 ? 15.524 4.733 -29.785 1.00 98.06 158 MET A O 1
ATOM 1198 N N . MET A 1 159 ? 15.249 6.070 -27.989 1.00 98.19 159 MET A N 1
ATOM 1199 C CA . MET A 1 159 ? 15.921 5.180 -27.040 1.00 98.19 159 MET A CA 1
ATOM 1200 C C . MET A 1 159 ? 15.208 3.826 -26.936 1.00 98.19 159 MET A C 1
ATOM 1202 O O . MET A 1 159 ? 15.845 2.777 -27.000 1.00 98.19 159 MET A O 1
ATOM 1206 N N . GLU A 1 160 ? 13.875 3.821 -26.860 1.00 98.25 160 GLU A N 1
ATOM 1207 C CA . GLU A 1 160 ? 13.076 2.595 -26.869 1.00 98.25 160 GLU A CA 1
ATOM 1208 C C . GLU A 1 160 ? 13.348 1.750 -28.120 1.00 98.25 160 GLU A C 1
ATOM 1210 O O . GLU A 1 160 ? 13.577 0.544 -28.012 1.00 98.25 160 GLU A O 1
ATOM 1215 N N . ALA A 1 161 ? 13.369 2.361 -29.308 1.00 98.31 161 ALA A N 1
ATOM 1216 C CA . ALA A 1 161 ? 13.640 1.649 -30.554 1.00 98.31 161 ALA A CA 1
ATOM 1217 C C . ALA A 1 161 ? 15.046 1.018 -30.571 1.00 98.31 161 ALA A C 1
ATOM 1219 O O . ALA A 1 161 ? 15.199 -0.137 -30.984 1.00 98.31 161 ALA A O 1
ATOM 1220 N N . GLN A 1 162 ? 16.060 1.743 -30.091 1.00 98.31 162 GLN A N 1
ATOM 1221 C CA . GLN A 1 162 ? 17.440 1.254 -29.994 1.00 98.31 162 GLN A CA 1
ATOM 1222 C C . GLN A 1 162 ? 17.561 0.086 -29.008 1.00 98.31 162 GLN A C 1
ATOM 1224 O O . GLN A 1 162 ? 18.095 -0.966 -29.365 1.00 98.31 162 GLN A O 1
ATOM 1229 N N . ILE A 1 163 ? 16.990 0.221 -27.810 1.00 98.25 163 ILE A N 1
ATOM 1230 C CA . ILE A 1 163 ? 17.018 -0.825 -26.781 1.00 98.25 163 ILE A CA 1
ATOM 1231 C C . ILE A 1 163 ? 16.256 -2.068 -27.251 1.00 98.25 163 ILE A C 1
ATOM 1233 O O . ILE A 1 163 ? 16.772 -3.183 -27.172 1.00 98.25 163 ILE A O 1
ATOM 1237 N N . ARG A 1 164 ? 15.054 -1.909 -27.824 1.00 98.19 164 ARG A N 1
ATOM 1238 C CA . ARG A 1 164 ? 14.282 -3.037 -28.377 1.00 98.19 164 ARG A CA 1
ATOM 1239 C C . ARG A 1 164 ? 15.048 -3.778 -29.466 1.00 98.19 164 ARG A C 1
ATOM 1241 O O . ARG A 1 164 ? 14.941 -4.999 -29.541 1.00 98.19 164 ARG A O 1
ATOM 1248 N N . ARG A 1 165 ? 15.812 -3.067 -30.305 1.00 97.75 165 ARG A N 1
ATOM 1249 C CA . ARG A 1 165 ? 16.669 -3.675 -31.336 1.00 97.75 165 ARG A CA 1
ATOM 1250 C C . ARG A 1 165 ? 17.734 -4.578 -30.716 1.00 97.75 165 ARG A C 1
ATOM 1252 O O . ARG A 1 165 ? 17.903 -5.694 -31.199 1.00 97.75 165 ARG A O 1
ATOM 1259 N N . LEU A 1 166 ? 18.409 -4.123 -29.662 1.00 97.62 166 LEU A N 1
ATOM 1260 C CA . LEU A 1 166 ? 19.458 -4.895 -28.988 1.00 97.62 166 LEU A CA 1
ATOM 1261 C C . LEU A 1 166 ? 18.897 -6.040 -28.135 1.00 97.62 166 LEU A C 1
ATOM 1263 O O . LEU A 1 166 ? 19.500 -7.105 -28.063 1.00 97.62 166 LEU A O 1
ATOM 1267 N N . LEU A 1 167 ? 17.703 -5.873 -27.564 1.00 97.69 167 LEU A N 1
ATOM 1268 C CA . LEU A 1 167 ? 17.038 -6.914 -26.778 1.00 97.69 167 LEU A CA 1
ATOM 1269 C C . LEU A 1 167 ? 16.422 -8.040 -27.619 1.00 97.69 167 LEU A C 1
ATOM 1271 O O . LEU A 1 167 ? 15.990 -9.032 -27.037 1.00 97.69 167 LEU A O 1
ATOM 1275 N N . ARG A 1 168 ? 16.366 -7.935 -28.959 1.00 96.00 168 ARG A N 1
ATOM 1276 C CA . ARG A 1 168 ? 15.640 -8.884 -29.838 1.00 96.00 168 ARG A CA 1
ATOM 1277 C C . ARG A 1 168 ? 15.927 -10.356 -29.541 1.00 96.00 168 ARG A C 1
ATOM 1279 O O . ARG A 1 168 ? 14.991 -11.148 -29.520 1.00 96.00 168 ARG A O 1
ATOM 1286 N N . ALA A 1 169 ? 17.188 -10.709 -29.294 1.00 94.38 169 ALA A N 1
ATOM 1287 C CA . ALA A 1 169 ? 17.599 -12.087 -29.012 1.00 94.38 169 ALA A CA 1
ATOM 1288 C C . ALA A 1 169 ? 17.111 -12.614 -27.646 1.00 94.38 169 ALA A C 1
ATOM 1290 O O . ALA A 1 169 ? 17.084 -13.822 -27.428 1.00 94.38 169 ALA A O 1
ATOM 1291 N N . HIS A 1 170 ? 16.710 -11.723 -26.739 1.00 94.75 170 HIS A N 1
ATOM 1292 C CA . HIS A 1 170 ? 16.344 -12.032 -25.355 1.00 94.75 170 HIS A CA 1
ATOM 1293 C C . HIS A 1 170 ? 14.838 -11.898 -25.082 1.00 94.75 170 HIS A C 1
ATOM 1295 O O . HIS A 1 170 ? 14.353 -12.438 -24.090 1.00 94.75 170 HIS A O 1
ATOM 1301 N N . LEU A 1 171 ? 14.081 -11.237 -25.972 1.00 94.06 171 LEU A N 1
ATOM 1302 C CA . LEU A 1 171 ? 12.656 -10.927 -25.770 1.00 94.06 171 LEU A CA 1
ATOM 1303 C C . LEU A 1 171 ? 11.796 -12.151 -25.437 1.00 94.06 171 LEU A C 1
ATOM 1305 O O . LEU A 1 171 ? 10.885 -12.039 -24.625 1.00 94.06 171 LEU A O 1
ATOM 1309 N N . ALA A 1 172 ? 12.087 -13.312 -26.032 1.00 95.19 172 ALA A N 1
ATOM 1310 C CA . ALA A 1 172 ? 11.322 -14.538 -25.800 1.00 95.19 172 ALA A CA 1
ATOM 1311 C C . ALA A 1 172 ? 11.415 -15.055 -24.351 1.00 95.19 172 ALA A C 1
ATOM 1313 O O . ALA A 1 172 ? 10.540 -15.797 -23.914 1.00 95.19 172 ALA A O 1
ATOM 1314 N N . GLY A 1 173 ? 12.464 -14.679 -23.610 1.00 95.81 173 GLY A N 1
ATOM 1315 C CA . GLY A 1 173 ? 12.626 -15.049 -22.204 1.00 95.81 173 GLY A CA 1
ATOM 1316 C C . GLY A 1 173 ? 11.904 -14.115 -21.229 1.00 95.81 173 GLY A C 1
ATOM 1317 O O . GLY A 1 173 ? 11.693 -14.486 -20.073 1.00 95.81 173 GLY A O 1
ATOM 1318 N N . PHE A 1 174 ? 11.530 -12.907 -21.657 1.00 97.56 174 PHE A N 1
ATOM 1319 C CA . PHE A 1 174 ? 10.884 -11.934 -20.782 1.00 97.56 174 PHE A CA 1
ATOM 1320 C C . PHE A 1 174 ? 9.390 -12.231 -20.648 1.00 97.56 174 PHE A C 1
ATOM 1322 O O . PHE A 1 174 ? 8.676 -12.373 -21.637 1.00 97.56 174 PHE A O 1
ATOM 1329 N N . SER A 1 175 ? 8.895 -12.253 -19.412 1.00 96.75 175 SER A N 1
ATOM 1330 C CA . SER A 1 175 ? 7.457 -12.250 -19.127 1.00 96.75 175 SER A CA 1
ATOM 1331 C C . SER A 1 175 ? 6.857 -10.848 -19.252 1.00 96.75 175 SER A C 1
ATOM 1333 O O . SER A 1 175 ? 5.663 -10.702 -19.511 1.00 96.75 175 SER A O 1
ATOM 1335 N N . LYS A 1 176 ? 7.682 -9.804 -19.100 1.00 97.19 176 LYS A N 1
ATOM 1336 C CA . LYS A 1 176 ? 7.290 -8.404 -19.282 1.00 97.19 176 LYS A CA 1
ATOM 1337 C C . LYS A 1 176 ? 8.479 -7.577 -19.748 1.00 97.19 176 LYS A C 1
ATOM 1339 O O . LYS A 1 176 ? 9.576 -7.733 -19.226 1.00 97.19 176 LYS A O 1
ATOM 1344 N N . LEU A 1 177 ? 8.231 -6.647 -20.664 1.00 98.25 177 LEU A N 1
ATOM 1345 C CA . LEU A 1 177 ? 9.140 -5.555 -20.999 1.00 98.25 177 LEU A CA 1
ATOM 1346 C C . LEU A 1 177 ? 8.314 -4.275 -21.133 1.00 98.25 177 LEU A C 1
ATOM 1348 O O . LEU A 1 177 ? 7.355 -4.238 -21.904 1.00 98.25 177 LEU A O 1
ATOM 1352 N N . SER A 1 178 ? 8.666 -3.245 -20.372 1.00 98.25 178 SER A N 1
ATOM 1353 C CA . SER A 1 178 ? 7.942 -1.977 -20.319 1.00 98.25 178 SER A CA 1
ATOM 1354 C C . SER A 1 178 ? 8.909 -0.809 -20.392 1.00 98.25 178 SER A C 1
ATOM 1356 O O . SER A 1 178 ? 9.969 -0.837 -19.773 1.00 98.25 178 SER A O 1
ATOM 1358 N N . PHE A 1 179 ? 8.493 0.225 -21.110 1.00 98.44 179 PHE A N 1
ATOM 1359 C CA . PHE A 1 179 ? 9.182 1.503 -21.215 1.00 98.44 179 PHE A CA 1
ATOM 1360 C C . PHE A 1 179 ? 8.229 2.571 -20.693 1.00 98.44 179 PHE A C 1
ATOM 1362 O O . PHE A 1 179 ? 7.032 2.534 -20.992 1.00 98.44 179 PHE A O 1
ATOM 1369 N N . THR A 1 180 ? 8.703 3.469 -19.839 1.00 98.19 180 THR A N 1
ATOM 1370 C CA . THR A 1 180 ? 7.832 4.453 -19.188 1.00 98.19 180 THR A CA 1
ATOM 1371 C C . THR A 1 180 ? 8.573 5.759 -18.987 1.00 98.19 180 THR A C 1
ATOM 1373 O O . THR A 1 180 ? 9.718 5.753 -18.549 1.00 98.19 180 THR A O 1
ATOM 1376 N N . LEU A 1 181 ? 7.907 6.869 -19.295 1.00 96.88 181 LEU A N 1
ATOM 1377 C CA . LEU A 1 181 ? 8.345 8.203 -18.907 1.00 96.88 181 LEU A CA 1
ATOM 1378 C C . LEU A 1 181 ? 7.657 8.590 -17.598 1.00 96.88 181 LEU A C 1
ATOM 1380 O O . LEU A 1 181 ? 6.428 8.630 -17.542 1.00 96.88 181 LEU A O 1
ATOM 1384 N N . ASN A 1 182 ? 8.447 8.859 -16.564 1.00 95.62 182 ASN A N 1
ATOM 1385 C CA . ASN A 1 182 ? 7.980 9.252 -15.244 1.00 95.62 182 ASN A CA 1
ATOM 1386 C C . ASN A 1 182 ? 8.261 10.745 -15.026 1.00 95.62 182 ASN A C 1
ATOM 1388 O O . ASN A 1 182 ? 9.414 11.181 -15.014 1.00 95.62 182 ASN A O 1
ATOM 1392 N N . GLY A 1 183 ? 7.190 11.513 -14.819 1.00 91.56 183 GLY A N 1
ATOM 1393 C CA . GLY A 1 183 ? 7.242 12.960 -14.614 1.00 91.56 183 GLY A CA 1
ATOM 1394 C C . GLY A 1 183 ? 7.151 13.775 -15.908 1.00 91.56 183 GLY A C 1
ATOM 1395 O O . GLY A 1 183 ? 6.997 13.245 -17.007 1.00 91.56 183 GLY A O 1
ATOM 1396 N N . SER A 1 184 ? 7.228 15.093 -15.754 1.00 90.75 184 SER A N 1
ATOM 1397 C CA . SER A 1 184 ? 7.197 16.076 -16.838 1.00 90.75 184 SER A CA 1
ATOM 1398 C C . SER A 1 184 ? 8.079 17.264 -16.473 1.00 90.75 184 SER A C 1
ATOM 1400 O O . SER A 1 184 ? 8.116 17.659 -15.308 1.00 90.75 184 SER A O 1
ATOM 1402 N N . ALA A 1 185 ? 8.735 17.860 -17.465 1.00 90.25 185 ALA A N 1
ATOM 1403 C CA . ALA A 1 185 ? 9.424 19.134 -17.295 1.00 90.25 185 ALA A CA 1
ATOM 1404 C C . ALA A 1 185 ? 8.437 20.305 -17.498 1.00 90.25 185 ALA A C 1
ATOM 1406 O O . ALA A 1 185 ? 7.546 20.187 -18.344 1.00 90.25 185 ALA A O 1
ATOM 1407 N N . PRO A 1 186 ? 8.571 21.418 -16.753 1.00 89.56 186 PRO A N 1
ATOM 1408 C CA . PRO A 1 186 ? 7.857 22.656 -17.055 1.00 89.56 186 PRO A CA 1
ATOM 1409 C C . PRO A 1 186 ? 8.380 23.277 -18.361 1.00 89.56 186 PRO A C 1
ATOM 1411 O O . PRO A 1 186 ? 9.484 22.952 -18.799 1.00 89.56 186 PRO A O 1
ATOM 1414 N N . ASP A 1 187 ? 7.610 24.194 -18.953 1.00 87.19 187 ASP A N 1
ATOM 1415 C CA . ASP A 1 187 ? 7.946 24.817 -20.246 1.00 87.19 187 ASP A CA 1
ATOM 1416 C C . ASP A 1 187 ? 9.260 25.622 -20.214 1.00 87.19 187 ASP A C 1
ATOM 1418 O O . ASP A 1 187 ? 10.007 25.619 -21.191 1.00 87.19 187 ASP A O 1
ATOM 1422 N N . ASP A 1 188 ? 9.561 26.277 -19.087 1.00 89.25 188 ASP A N 1
ATOM 1423 C CA . ASP A 1 188 ? 10.787 27.057 -18.866 1.00 89.25 188 ASP A CA 1
ATOM 1424 C C . ASP A 1 188 ? 11.458 26.646 -17.538 1.00 89.25 188 ASP A C 1
ATOM 1426 O O . ASP A 1 188 ? 11.250 27.269 -16.489 1.00 89.25 188 ASP A O 1
ATOM 1430 N N . PRO A 1 189 ? 12.185 25.514 -17.518 1.00 91.38 189 PRO A N 1
ATOM 1431 C CA . PRO A 1 189 ? 12.794 24.998 -16.302 1.00 91.38 189 PRO A CA 1
ATOM 1432 C C . PRO A 1 189 ? 14.009 25.837 -15.895 1.00 91.38 189 PRO A C 1
ATOM 1434 O O . PRO A 1 189 ? 14.975 25.980 -16.640 1.00 91.38 189 PRO A O 1
ATOM 1437 N N . THR A 1 190 ? 14.028 26.302 -14.647 1.00 94.56 190 THR A N 1
ATOM 1438 C CA . THR A 1 190 ? 15.118 27.133 -14.098 1.00 94.56 190 THR A CA 1
ATOM 1439 C C . THR A 1 190 ? 16.384 26.351 -13.730 1.00 94.56 190 THR A C 1
ATOM 1441 O O . THR A 1 190 ? 17.379 26.934 -13.300 1.00 94.56 190 THR A O 1
ATOM 1444 N N . SER A 1 191 ? 16.368 25.021 -13.859 1.00 93.88 191 SER A N 1
ATOM 1445 C CA . SER A 1 191 ? 17.516 24.154 -13.585 1.00 93.88 191 SER A CA 1
ATOM 1446 C C . SER A 1 191 ? 17.449 22.863 -14.396 1.00 93.88 191 SER A C 1
ATOM 1448 O O . SER A 1 191 ? 16.374 22.422 -14.805 1.00 93.88 191 SER A O 1
ATOM 1450 N N . GLN A 1 192 ? 18.596 22.200 -14.558 1.00 91.00 192 GLN A N 1
ATOM 1451 C CA . GLN A 1 192 ? 18.662 20.882 -15.192 1.00 91.00 192 GLN A CA 1
ATOM 1452 C C . GLN A 1 192 ? 17.793 19.845 -14.463 1.00 91.00 192 GLN A C 1
ATOM 1454 O O . GLN A 1 192 ? 17.103 19.068 -15.117 1.00 91.00 192 GLN A O 1
ATOM 1459 N N . ASN A 1 193 ? 17.767 19.867 -13.125 1.00 91.75 193 ASN A N 1
ATOM 1460 C CA . ASN A 1 193 ? 16.936 18.954 -12.336 1.00 91.75 193 ASN A CA 1
ATOM 1461 C C . ASN A 1 193 ? 15.445 19.151 -12.640 1.00 91.75 193 ASN A C 1
ATOM 1463 O O . ASN A 1 193 ? 14.740 18.175 -12.869 1.00 91.75 193 ASN A O 1
ATOM 1467 N N . ALA A 1 194 ? 14.980 20.403 -12.718 1.00 92.19 194 ALA A N 1
ATOM 1468 C CA . ALA A 1 194 ? 13.597 20.713 -13.088 1.00 92.19 194 ALA A CA 1
ATOM 1469 C C . ALA A 1 194 ? 13.268 20.319 -14.541 1.00 92.19 194 ALA A C 1
ATOM 1471 O O . ALA A 1 194 ? 12.120 20.022 -14.851 1.00 92.19 194 ALA A O 1
ATOM 1472 N N . ALA A 1 195 ? 14.270 20.295 -15.423 1.00 93.56 195 ALA A N 1
ATOM 1473 C CA . ALA A 1 195 ? 14.135 19.920 -16.829 1.00 93.56 195 ALA A CA 1
ATOM 1474 C C . ALA A 1 195 ? 14.222 18.403 -17.093 1.00 93.56 195 ALA A C 1
ATOM 1476 O O . ALA A 1 195 ? 14.186 17.996 -18.257 1.00 93.56 195 ALA A O 1
ATOM 1477 N N . THR A 1 196 ? 14.418 17.580 -16.057 1.00 95.31 196 THR A N 1
ATOM 1478 C CA . THR A 1 196 ? 14.710 16.147 -16.196 1.00 95.31 196 THR A CA 1
ATOM 1479 C C . THR A 1 196 ? 13.450 15.297 -16.063 1.00 95.31 196 THR A C 1
ATOM 1481 O O . THR A 1 196 ? 12.705 15.415 -15.095 1.00 95.31 196 THR A O 1
ATOM 1484 N N . VAL A 1 197 ? 13.256 14.383 -17.012 1.00 96.62 197 VAL A N 1
ATOM 1485 C CA . VAL A 1 197 ? 12.227 13.338 -16.992 1.00 96.62 197 VAL A CA 1
ATOM 1486 C C . VAL A 1 197 ? 12.910 11.971 -16.969 1.00 96.62 197 VAL A C 1
ATOM 1488 O O . VAL A 1 197 ? 13.854 11.728 -17.725 1.00 96.62 197 VAL A O 1
ATOM 1491 N N . ASP A 1 198 ? 12.443 11.076 -16.100 1.00 97.38 198 ASP A N 1
ATOM 1492 C CA . ASP A 1 198 ? 12.979 9.719 -15.978 1.00 97.38 198 ASP A CA 1
ATOM 1493 C C . ASP A 1 198 ? 12.369 8.798 -17.042 1.00 97.38 198 ASP A C 1
ATOM 1495 O O . ASP A 1 198 ? 11.152 8.673 -17.149 1.00 97.38 198 ASP A O 1
ATOM 1499 N N . PHE A 1 199 ? 13.212 8.135 -17.826 1.00 98.12 199 PHE A N 1
ATOM 1500 C CA . PHE A 1 199 ? 12.833 7.079 -18.752 1.00 98.12 199 PHE A CA 1
ATOM 1501 C C . PHE A 1 199 ? 13.260 5.727 -18.187 1.00 98.12 199 PHE A C 1
ATOM 1503 O O . PHE A 1 199 ? 14.437 5.362 -18.190 1.00 98.12 199 PHE A O 1
ATOM 1510 N N . ARG A 1 200 ? 12.272 4.974 -17.718 1.00 98.44 200 ARG A N 1
ATOM 1511 C CA . ARG A 1 200 ? 12.432 3.679 -17.068 1.00 98.44 200 ARG A CA 1
ATOM 1512 C C . ARG A 1 200 ? 12.224 2.542 -18.058 1.00 98.44 200 ARG A C 1
ATOM 1514 O O . ARG A 1 200 ? 11.175 2.449 -18.696 1.00 98.44 200 ARG A O 1
ATOM 1521 N N . VAL A 1 201 ? 13.187 1.629 -18.103 1.00 98.44 201 VAL A N 1
ATOM 1522 C CA . VAL A 1 201 ? 13.101 0.336 -18.787 1.00 98.44 201 VAL A CA 1
ATOM 1523 C C . VAL A 1 201 ? 12.989 -0.755 -17.735 1.00 98.44 201 VAL A C 1
ATOM 1525 O O . VAL A 1 201 ? 13.911 -0.958 -16.952 1.00 98.44 201 VAL A O 1
ATOM 1528 N N . LEU A 1 202 ? 11.868 -1.468 -17.717 1.00 98.31 202 LEU A N 1
ATOM 1529 C CA . LEU A 1 202 ? 11.589 -2.564 -16.790 1.00 98.31 202 LEU A CA 1
ATOM 1530 C C . LEU A 1 202 ? 11.479 -3.870 -17.570 1.00 98.31 202 LEU A C 1
ATOM 1532 O O . LEU A 1 202 ? 10.671 -3.954 -18.497 1.00 98.31 202 LEU A O 1
ATOM 1536 N N . ALA A 1 203 ? 12.185 -4.906 -17.128 1.00 98.38 203 ALA A N 1
ATOM 1537 C CA . ALA A 1 203 ? 11.950 -6.274 -17.570 1.00 98.38 203 ALA A CA 1
ATOM 1538 C C . ALA A 1 203 ? 11.610 -7.192 -16.392 1.00 98.38 203 ALA A C 1
ATOM 1540 O O . ALA A 1 203 ? 12.113 -7.017 -15.282 1.00 98.38 203 ALA A O 1
ATOM 1541 N N . GLN A 1 204 ? 10.757 -8.182 -16.649 1.00 98.12 204 GLN A N 1
ATOM 1542 C CA . GLN A 1 204 ? 10.505 -9.305 -15.750 1.00 98.12 204 GLN A CA 1
ATOM 1543 C C . GLN A 1 204 ? 10.729 -10.615 -16.497 1.00 98.12 204 GLN A C 1
ATOM 1545 O O . GLN A 1 204 ? 10.506 -10.687 -17.709 1.00 98.12 204 GLN A O 1
ATOM 1550 N N . ALA A 1 205 ? 11.173 -11.644 -15.780 1.00 98.06 205 ALA A N 1
ATOM 1551 C CA . ALA A 1 205 ? 11.394 -12.973 -16.334 1.00 98.06 205 ALA A CA 1
ATOM 1552 C C . ALA A 1 205 ? 11.193 -14.073 -15.276 1.00 98.06 205 ALA A C 1
ATOM 1554 O O . ALA A 1 205 ? 11.314 -13.800 -14.079 1.00 98.06 205 ALA A O 1
ATOM 1555 N N . PRO A 1 206 ? 10.940 -15.330 -15.689 1.00 96.44 206 PRO A N 1
ATOM 1556 C CA . PRO A 1 206 ? 10.782 -16.446 -14.754 1.00 96.44 206 PRO A CA 1
ATOM 1557 C C . PRO A 1 206 ? 12.052 -16.780 -13.959 1.00 96.44 206 PRO A C 1
ATOM 1559 O O . PRO A 1 206 ? 11.955 -17.235 -12.820 1.00 96.44 206 PRO A O 1
ATOM 1562 N N . THR A 1 207 ? 13.240 -16.560 -14.536 1.00 97.25 207 THR A N 1
ATOM 1563 C CA . THR A 1 207 ? 14.528 -16.886 -13.902 1.00 97.25 207 THR A CA 1
ATOM 1564 C C . THR A 1 207 ? 15.506 -15.711 -13.957 1.00 97.25 207 THR A C 1
ATOM 1566 O O . THR A 1 207 ? 15.392 -14.822 -14.805 1.00 97.25 207 THR A O 1
ATOM 1569 N N . ALA A 1 208 ? 16.471 -15.695 -13.036 1.00 97.56 208 ALA A N 1
ATOM 1570 C CA . ALA A 1 208 ? 17.445 -14.613 -12.917 1.00 97.56 208 ALA A CA 1
ATOM 1571 C C . ALA A 1 208 ? 18.399 -14.551 -14.120 1.00 97.56 208 ALA A C 1
ATOM 1573 O O . ALA A 1 208 ? 18.815 -13.470 -14.529 1.00 97.56 208 ALA A O 1
ATOM 1574 N N . GLU A 1 209 ? 18.724 -15.700 -14.710 1.00 97.75 209 GLU A N 1
ATOM 1575 C CA . GLU A 1 209 ? 19.690 -15.843 -15.804 1.00 97.75 209 GLU A CA 1
ATOM 1576 C C . GLU A 1 209 ? 19.220 -15.126 -17.073 1.00 97.75 209 GLU A C 1
ATOM 1578 O O . GLU A 1 209 ? 20.020 -14.533 -17.799 1.00 97.75 209 GLU A O 1
ATOM 1583 N N . VAL A 1 210 ? 17.908 -15.114 -17.318 1.00 97.69 210 VAL A N 1
ATOM 1584 C CA . VAL A 1 210 ? 17.308 -14.377 -18.437 1.00 97.69 210 VAL A CA 1
ATOM 1585 C C . VAL A 1 210 ? 17.566 -12.871 -18.312 1.00 97.69 210 VAL A C 1
ATOM 1587 O O . VAL A 1 210 ? 17.774 -12.198 -19.318 1.00 97.69 210 VAL A O 1
ATOM 1590 N N . LEU A 1 211 ? 17.619 -12.351 -17.082 1.00 97.94 211 LEU A N 1
ATOM 1591 C CA . LEU A 1 211 ? 17.892 -10.946 -16.767 1.00 97.94 211 LEU A CA 1
ATOM 1592 C C . LEU A 1 211 ? 19.363 -10.686 -16.406 1.00 97.94 211 LEU A C 1
ATOM 1594 O O . LEU A 1 211 ? 19.684 -9.630 -15.860 1.00 97.94 211 LEU A O 1
ATOM 1598 N N . ALA A 1 212 ? 20.272 -11.627 -16.688 1.00 97.00 212 ALA A N 1
ATOM 1599 C CA . ALA A 1 212 ? 21.694 -11.427 -16.438 1.00 97.00 212 ALA A CA 1
ATOM 1600 C C . ALA A 1 212 ? 22.189 -10.120 -17.097 1.00 97.00 212 ALA A C 1
ATOM 1602 O O . ALA A 1 212 ? 21.682 -9.742 -18.158 1.00 97.00 212 ALA A O 1
ATOM 1603 N N . PRO A 1 213 ? 23.211 -9.440 -16.539 1.00 95.88 213 PRO A N 1
ATOM 1604 C CA . PRO A 1 213 ? 23.674 -8.144 -17.042 1.00 95.88 213 PRO A CA 1
ATOM 1605 C C . PRO A 1 213 ? 23.933 -8.088 -18.554 1.00 95.88 213 PRO A C 1
ATOM 1607 O O . PRO A 1 213 ? 23.647 -7.074 -19.184 1.00 95.88 213 PRO A O 1
ATOM 1610 N N . GLN A 1 214 ? 24.420 -9.180 -19.151 1.00 96.12 214 GLN A N 1
ATOM 1611 C CA . GLN A 1 214 ? 24.677 -9.264 -20.591 1.00 96.12 214 GLN A CA 1
ATOM 1612 C C . GLN A 1 214 ? 23.403 -9.314 -21.450 1.00 96.12 214 GLN A C 1
ATOM 1614 O O . GLN A 1 214 ? 23.434 -8.889 -22.599 1.00 96.12 214 GLN A O 1
ATOM 1619 N N . ASN A 1 215 ? 22.298 -9.807 -20.892 1.00 96.75 215 ASN A N 1
ATOM 1620 C CA . ASN A 1 215 ? 21.030 -10.021 -21.592 1.00 96.75 215 ASN A CA 1
ATOM 1621 C C . ASN A 1 215 ? 20.056 -8.846 -21.422 1.00 96.75 215 ASN A C 1
ATOM 1623 O O . ASN A 1 215 ? 19.128 -8.705 -22.216 1.00 96.75 215 ASN A O 1
ATOM 1627 N N . PHE A 1 216 ? 20.247 -8.015 -20.389 1.00 97.94 216 PHE A N 1
ATOM 1628 C CA . PHE A 1 216 ? 19.363 -6.886 -20.095 1.00 97.94 216 PHE A CA 1
ATOM 1629 C C . PHE A 1 216 ? 20.107 -5.554 -19.942 1.00 97.94 216 PHE A C 1
ATOM 1631 O O . PHE A 1 216 ? 19.907 -4.665 -20.764 1.00 97.94 216 PHE A O 1
ATOM 1638 N N . ILE A 1 217 ? 20.989 -5.412 -18.943 1.00 96.81 217 ILE A N 1
ATOM 1639 C CA . ILE A 1 217 ? 21.671 -4.133 -18.660 1.00 96.81 217 ILE A CA 1
ATOM 1640 C C . ILE A 1 217 ? 22.450 -3.644 -19.885 1.00 96.81 217 ILE A C 1
ATOM 1642 O O . ILE A 1 217 ? 22.230 -2.526 -20.333 1.00 96.81 217 ILE A O 1
ATOM 1646 N N . ARG A 1 218 ? 23.310 -4.500 -20.451 1.00 95.88 218 ARG A N 1
ATOM 1647 C CA . ARG A 1 218 ? 24.150 -4.195 -21.621 1.00 95.88 218 ARG A CA 1
ATOM 1648 C C . ARG A 1 218 ? 23.317 -3.698 -22.813 1.00 95.88 218 ARG A C 1
ATOM 1650 O O . ARG A 1 218 ? 23.498 -2.544 -23.186 1.00 95.88 218 ARG A O 1
ATOM 1657 N N . PRO A 1 219 ? 22.327 -4.452 -23.336 1.00 96.88 219 PRO A N 1
ATOM 1658 C CA . PRO A 1 219 ? 21.420 -3.948 -24.372 1.00 96.88 219 PRO A CA 1
ATOM 1659 C C . PRO A 1 219 ? 20.719 -2.624 -24.038 1.00 96.88 219 PRO A C 1
ATOM 1661 O O . PRO A 1 219 ? 20.438 -1.836 -24.938 1.00 96.88 219 PRO A O 1
ATOM 1664 N N . CYS A 1 220 ? 20.420 -2.375 -22.761 1.00 97.19 220 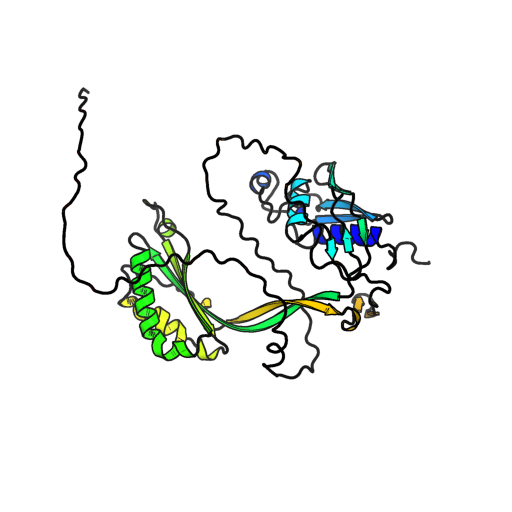CYS A N 1
ATOM 1665 C CA . CYS A 1 220 ? 19.785 -1.139 -22.315 1.00 97.19 220 CYS A CA 1
ATOM 1666 C C . CYS A 1 220 ? 20.749 0.054 -22.223 1.00 97.19 220 CYS A C 1
ATOM 1668 O O . CYS A 1 220 ? 20.268 1.182 -22.256 1.00 97.19 220 CYS A O 1
ATOM 1670 N N . THR A 1 221 ? 22.064 -0.166 -22.092 1.00 95.62 221 THR A N 1
ATOM 1671 C CA . THR A 1 221 ? 23.079 0.888 -21.884 1.00 95.62 221 THR A CA 1
ATOM 1672 C C . THR A 1 221 ? 24.016 1.102 -23.069 1.00 95.62 221 THR A C 1
ATOM 1674 O O . THR A 1 221 ? 24.475 2.220 -23.287 1.00 95.62 221 THR A O 1
ATOM 1677 N N . ASP A 1 222 ? 24.296 0.056 -23.846 1.00 95.38 222 ASP A N 1
ATOM 1678 C CA . ASP A 1 222 ? 25.221 0.087 -24.985 1.00 95.38 222 ASP A CA 1
ATOM 1679 C C . ASP A 1 222 ? 24.879 1.169 -26.039 1.00 95.38 222 ASP A C 1
ATOM 1681 O O . ASP A 1 222 ? 25.817 1.735 -26.608 1.00 95.38 222 ASP A O 1
ATOM 1685 N N . PRO A 1 223 ? 23.602 1.562 -26.267 1.00 95.44 223 PRO A N 1
ATOM 1686 C CA . PRO A 1 223 ? 23.270 2.673 -27.160 1.00 95.44 223 PRO A CA 1
ATOM 1687 C C . PRO A 1 223 ? 23.755 4.060 -26.717 1.00 95.44 223 PRO A C 1
ATOM 1689 O O . PRO A 1 223 ? 23.526 5.010 -27.454 1.00 95.44 223 PRO A O 1
ATOM 1692 N N . ILE A 1 224 ? 24.391 4.231 -25.548 1.00 95.06 224 ILE A N 1
ATOM 1693 C CA . ILE A 1 224 ? 24.725 5.551 -24.972 1.00 95.06 224 ILE A CA 1
ATOM 1694 C C . ILE A 1 224 ? 25.374 6.525 -25.963 1.00 95.06 224 ILE A C 1
ATOM 1696 O O . ILE A 1 224 ? 24.984 7.689 -26.017 1.00 95.06 224 ILE A O 1
ATOM 1700 N N . MET A 1 225 ? 26.318 6.051 -26.779 1.00 94.00 225 MET A N 1
ATOM 1701 C CA . MET A 1 225 ? 27.062 6.899 -27.718 1.00 94.00 225 MET A CA 1
ATOM 1702 C C . MET A 1 225 ? 26.286 7.218 -29.005 1.00 94.00 225 MET A C 1
ATOM 1704 O O . MET A 1 225 ? 26.661 8.141 -29.722 1.00 94.00 225 MET A O 1
ATOM 1708 N N . GLU A 1 226 ? 25.221 6.470 -29.302 1.00 94.50 226 GLU A N 1
ATOM 1709 C CA . GLU A 1 226 ? 24.313 6.697 -30.438 1.00 94.50 226 GLU A CA 1
ATOM 1710 C C . GLU A 1 226 ? 22.923 7.183 -29.995 1.00 94.50 226 GLU A C 1
ATOM 1712 O O . GLU A 1 226 ? 22.012 7.285 -30.816 1.00 94.50 226 GLU A O 1
ATOM 1717 N N . GLY A 1 227 ? 22.744 7.438 -28.697 1.00 92.88 227 GLY A N 1
ATOM 1718 C CA . GLY A 1 227 ? 21.473 7.789 -28.080 1.00 92.88 227 GLY A CA 1
ATOM 1719 C C . GLY A 1 227 ? 21.033 9.222 -28.376 1.00 92.88 227 GLY A C 1
ATOM 1720 O O . GLY A 1 227 ? 21.590 9.932 -29.213 1.00 92.88 227 GLY A O 1
ATOM 1721 N N . TYR A 1 228 ? 20.001 9.667 -27.664 1.00 94.38 228 TYR A N 1
ATOM 1722 C CA . TYR A 1 228 ? 19.512 11.037 -27.789 1.00 94.38 228 TYR A CA 1
ATOM 1723 C C . TYR A 1 228 ? 20.581 12.079 -27.389 1.00 94.38 228 TYR A C 1
ATOM 1725 O O . TYR A 1 228 ? 21.473 11.779 -26.594 1.00 94.38 228 TYR A O 1
ATOM 1733 N N . PRO A 1 229 ? 20.488 13.336 -27.869 1.00 91.62 229 PRO A N 1
ATOM 1734 C CA . PRO A 1 229 ? 21.408 14.396 -27.456 1.00 91.62 229 PRO A CA 1
ATOM 1735 C C . PRO A 1 229 ? 21.406 14.590 -25.935 1.00 91.62 229 PRO A C 1
ATOM 1737 O O . PRO A 1 229 ? 20.359 14.870 -25.347 1.00 91.62 229 PRO A O 1
ATOM 1740 N N . GLY A 1 230 ? 22.575 14.439 -25.307 1.00 90.81 230 GLY A N 1
ATOM 1741 C CA . GLY A 1 230 ? 22.705 14.462 -23.847 1.00 90.81 230 GLY A CA 1
ATOM 1742 C C . GLY A 1 230 ? 22.302 13.150 -23.161 1.00 90.81 230 GLY A C 1
ATOM 1743 O O . GLY A 1 230 ? 21.872 13.188 -22.009 1.00 90.81 230 GLY A O 1
ATOM 1744 N N . ALA A 1 231 ? 22.403 12.008 -23.856 1.00 93.81 231 ALA A N 1
ATOM 1745 C CA . ALA A 1 231 ? 22.158 10.669 -23.316 1.00 93.81 231 ALA A CA 1
ATOM 1746 C C . ALA A 1 231 ? 22.844 10.467 -21.957 1.00 93.81 231 ALA A C 1
ATOM 1748 O O . ALA A 1 231 ? 24.066 10.377 -21.865 1.00 93.81 231 ALA A O 1
ATOM 1749 N N . THR A 1 232 ? 22.035 10.404 -20.899 1.00 94.38 232 THR A N 1
ATOM 1750 C CA . THR A 1 232 ? 22.509 10.365 -19.511 1.00 94.38 232 THR A CA 1
ATOM 1751 C C . THR A 1 232 ? 21.853 9.183 -18.801 1.00 94.38 232 THR A C 1
ATOM 1753 O O . THR A 1 232 ? 20.699 9.297 -18.386 1.00 94.38 232 THR A O 1
ATOM 1756 N N . PRO A 1 233 ? 22.521 8.024 -18.679 1.00 94.06 233 PRO A N 1
ATOM 1757 C CA . PRO A 1 233 ? 21.978 6.901 -17.928 1.00 94.06 233 PRO A CA 1
ATOM 1758 C C . PRO A 1 233 ? 22.127 7.128 -16.420 1.00 94.06 233 PRO A C 1
ATOM 1760 O O . PRO A 1 233 ? 23.022 7.842 -15.961 1.00 94.06 233 PRO A O 1
ATOM 1763 N N . HIS A 1 234 ? 21.293 6.458 -15.632 1.00 94.56 234 HIS A N 1
ATOM 1764 C CA . HIS A 1 234 ? 21.517 6.333 -14.199 1.00 94.56 234 HIS A CA 1
ATOM 1765 C C . HIS A 1 234 ? 22.801 5.529 -13.952 1.00 94.56 234 HIS A C 1
ATOM 1767 O O . HIS A 1 234 ? 22.939 4.413 -14.444 1.00 94.56 234 HIS A O 1
ATOM 1773 N N . LEU A 1 235 ? 23.751 6.078 -13.190 1.00 91.56 235 LEU A N 1
ATOM 1774 C CA . LEU A 1 235 ? 25.053 5.426 -12.976 1.00 91.56 235 LEU A CA 1
ATOM 1775 C C . LEU A 1 235 ? 25.012 4.308 -11.922 1.00 91.56 235 LEU A C 1
ATOM 1777 O O . LEU A 1 235 ? 25.840 3.400 -11.950 1.00 91.56 235 LEU A O 1
ATOM 1781 N N . ASP A 1 236 ? 24.041 4.340 -11.006 1.00 93.06 236 ASP A N 1
ATOM 1782 C CA . ASP A 1 236 ? 23.760 3.197 -10.131 1.00 93.06 236 ASP A CA 1
ATOM 1783 C C . ASP A 1 236 ? 22.982 2.111 -10.884 1.00 93.06 236 ASP A C 1
ATOM 1785 O O . ASP A 1 236 ? 21.773 2.219 -11.091 1.00 93.06 236 ASP A O 1
ATOM 1789 N N . MET A 1 237 ? 23.689 1.051 -11.269 1.00 90.25 237 MET A N 1
ATOM 1790 C CA . MET A 1 237 ? 23.133 -0.071 -12.028 1.00 90.25 237 MET A CA 1
ATOM 1791 C C . MET A 1 237 ? 22.578 -1.192 -11.141 1.00 90.25 237 MET A C 1
ATOM 1793 O O . MET A 1 237 ? 22.138 -2.211 -11.669 1.00 90.25 237 MET A O 1
ATOM 1797 N N . ARG A 1 238 ? 22.576 -1.050 -9.803 1.00 94.19 238 ARG A N 1
ATOM 1798 C CA . ARG A 1 238 ? 22.120 -2.113 -8.881 1.00 94.19 238 ARG A CA 1
ATOM 1799 C C . ARG A 1 238 ? 20.683 -2.558 -9.156 1.00 94.19 238 ARG A C 1
ATOM 1801 O O . ARG A 1 238 ? 20.358 -3.729 -8.988 1.00 94.19 238 ARG A O 1
ATOM 1808 N N . MET A 1 239 ? 19.844 -1.639 -9.626 1.00 94.56 239 MET A N 1
ATOM 1809 C CA . MET A 1 239 ? 18.452 -1.910 -10.000 1.00 94.56 239 MET A CA 1
ATOM 1810 C C . MET A 1 239 ? 18.324 -2.778 -11.259 1.00 94.56 239 MET A C 1
ATOM 1812 O O . MET A 1 239 ? 17.309 -3.456 -11.421 1.00 94.56 239 MET A O 1
ATOM 1816 N N . GLY A 1 240 ? 19.353 -2.797 -12.111 1.00 95.56 240 GLY A N 1
ATOM 1817 C CA . GLY A 1 240 ? 19.412 -3.588 -13.338 1.00 95.56 240 GLY A CA 1
ATOM 1818 C C . GLY A 1 240 ? 19.796 -5.048 -13.114 1.00 95.56 240 GLY A C 1
ATOM 1819 O O . GLY A 1 240 ? 19.699 -5.848 -14.043 1.00 95.56 240 GLY A O 1
ATOM 1820 N N . PHE A 1 241 ? 20.223 -5.418 -11.903 1.00 97.06 241 PHE A N 1
ATOM 1821 C CA . PHE A 1 241 ? 20.458 -6.816 -11.552 1.00 97.06 241 PHE A CA 1
ATOM 1822 C C . PHE A 1 241 ? 19.129 -7.521 -11.235 1.00 97.06 241 PHE A C 1
ATOM 1824 O O . PHE A 1 241 ? 18.226 -6.892 -10.675 1.00 97.06 241 PHE A O 1
ATOM 1831 N N . PRO A 1 242 ? 18.999 -8.826 -11.541 1.00 97.31 242 PRO A N 1
ATOM 1832 C CA . PRO A 1 242 ? 17.779 -9.577 -11.265 1.00 97.31 242 PRO A CA 1
ATOM 1833 C C . PRO A 1 242 ? 17.441 -9.566 -9.772 1.00 97.31 242 PRO A C 1
ATOM 1835 O O . PRO A 1 242 ? 18.225 -10.028 -8.941 1.00 97.31 242 PRO A O 1
ATOM 1838 N N . ARG A 1 243 ? 16.246 -9.087 -9.425 1.00 96.69 243 ARG A N 1
ATOM 1839 C CA . ARG A 1 243 ? 15.705 -9.118 -8.060 1.00 96.69 243 ARG A CA 1
ATOM 1840 C C . ARG A 1 243 ? 14.446 -9.971 -8.013 1.00 96.69 243 ARG A C 1
ATOM 1842 O O . ARG A 1 243 ? 13.608 -9.812 -8.898 1.00 96.69 243 ARG A O 1
ATOM 1849 N N . PRO A 1 244 ? 14.291 -10.860 -7.017 1.00 96.19 244 PRO A N 1
ATOM 1850 C CA . PRO A 1 244 ? 13.097 -11.683 -6.914 1.00 96.19 244 PRO A CA 1
ATOM 1851 C C . PRO A 1 244 ? 11.867 -10.796 -6.722 1.00 96.19 244 PRO A C 1
ATOM 1853 O O . PRO A 1 244 ? 11.892 -9.856 -5.925 1.00 96.19 244 PRO A O 1
ATOM 1856 N N . ILE A 1 245 ? 10.794 -11.116 -7.436 1.00 94.44 245 ILE A N 1
ATOM 1857 C CA . ILE A 1 245 ? 9.476 -10.526 -7.213 1.00 94.44 245 ILE A CA 1
ATOM 1858 C C . ILE A 1 245 ? 8.580 -11.538 -6.515 1.00 94.44 245 ILE A C 1
ATOM 1860 O O . ILE A 1 245 ? 8.684 -12.748 -6.737 1.00 94.44 245 ILE A O 1
ATOM 1864 N N . TYR A 1 246 ? 7.700 -11.028 -5.666 1.00 92.44 246 TYR A N 1
ATOM 1865 C CA . TYR A 1 246 ? 6.689 -11.821 -4.993 1.00 92.44 246 TYR A CA 1
ATOM 1866 C C . TYR A 1 246 ? 5.315 -11.357 -5.455 1.00 92.44 246 TYR A C 1
ATOM 1868 O O . TYR A 1 246 ? 5.040 -10.159 -5.508 1.00 92.44 246 TYR A O 1
ATOM 1876 N N . GLU A 1 247 ? 4.474 -12.314 -5.813 1.00 90.06 247 GLU A N 1
ATOM 1877 C CA . GLU A 1 247 ? 3.072 -12.086 -6.121 1.00 90.06 247 GLU A CA 1
ATOM 1878 C C . GLU A 1 247 ? 2.263 -12.229 -4.841 1.00 90.06 247 GLU A C 1
ATOM 1880 O O . GLU A 1 247 ? 2.495 -13.146 -4.052 1.00 90.06 247 GLU A O 1
ATOM 1885 N N . TYR A 1 248 ? 1.319 -11.315 -4.645 1.00 91.75 248 TYR A N 1
ATOM 1886 C CA . TYR A 1 248 ? 0.390 -11.335 -3.528 1.00 91.75 248 TYR A CA 1
ATOM 1887 C C . TYR A 1 248 ? -1.009 -11.634 -4.052 1.00 91.75 248 TYR A C 1
ATOM 1889 O O . TYR A 1 248 ? -1.517 -10.938 -4.932 1.00 91.75 248 TYR A O 1
ATOM 1897 N N . TYR A 1 249 ? -1.625 -12.676 -3.511 1.00 89.94 249 TYR A N 1
ATOM 1898 C CA . TYR A 1 249 ? -2.957 -13.123 -3.879 1.00 89.94 249 TYR A CA 1
ATOM 1899 C C . TYR A 1 249 ? -3.834 -13.213 -2.639 1.00 89.94 249 TYR A C 1
ATOM 1901 O O . TYR A 1 249 ? -3.438 -13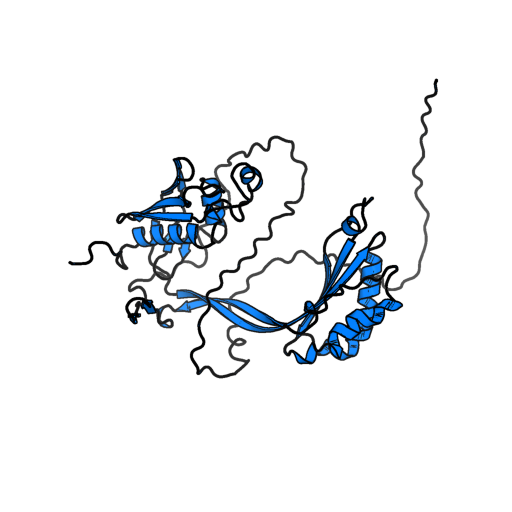.777 -1.625 1.00 89.94 249 TYR A O 1
ATOM 1909 N N . VAL A 1 250 ? -5.044 -12.670 -2.717 1.00 90.81 250 VAL A N 1
ATOM 1910 C CA . VAL A 1 250 ? -5.997 -12.680 -1.606 1.00 90.81 250 VAL A CA 1
ATOM 1911 C C . VAL A 1 250 ? -7.111 -13.656 -1.931 1.00 90.81 250 VAL A C 1
ATOM 1913 O O . VAL A 1 250 ? -7.729 -13.559 -2.989 1.00 90.81 250 VAL A O 1
ATOM 1916 N N . THR A 1 251 ? -7.395 -14.577 -1.015 1.00 92.56 251 THR A N 1
ATOM 1917 C CA . THR A 1 251 ? -8.471 -15.558 -1.184 1.00 92.56 251 THR A CA 1
ATOM 1918 C C . THR A 1 251 ? -9.176 -15.855 0.128 1.00 92.56 251 THR A C 1
ATOM 1920 O O . THR A 1 251 ? -8.739 -15.443 1.201 1.00 92.56 251 THR A O 1
ATOM 1923 N N . LEU A 1 252 ? -10.288 -16.572 0.032 1.00 93.12 252 LEU A N 1
ATOM 1924 C CA . LEU A 1 252 ? -11.002 -17.131 1.167 1.00 93.12 252 LEU A CA 1
ATOM 1925 C C . LEU A 1 252 ? -10.641 -18.611 1.308 1.00 93.12 252 LEU A C 1
ATOM 1927 O O . LEU A 1 252 ? -10.625 -19.334 0.312 1.00 93.12 252 LEU A O 1
ATOM 1931 N N . LEU A 1 253 ? -10.390 -19.059 2.536 1.00 93.81 253 LEU A N 1
ATOM 1932 C CA . LEU A 1 253 ? -10.257 -20.475 2.882 1.00 93.81 253 LEU A CA 1
ATOM 1933 C C . LEU A 1 253 ? -11.349 -20.870 3.877 1.00 93.81 253 LEU A C 1
ATOM 1935 O O . LEU A 1 253 ? -11.683 -20.054 4.740 1.00 93.81 253 LEU A O 1
ATOM 1939 N N . PRO A 1 254 ? -11.910 -22.091 3.806 1.00 94.50 254 PRO A N 1
ATOM 1940 C CA . PRO A 1 254 ? -12.768 -22.607 4.867 1.00 94.50 254 PRO A CA 1
ATOM 1941 C C . PRO A 1 254 ? -12.048 -22.536 6.215 1.00 94.50 254 PRO A C 1
ATOM 1943 O O . PRO A 1 254 ? -10.896 -22.948 6.324 1.00 94.50 254 PRO A O 1
ATOM 1946 N N . GLN A 1 255 ? -12.717 -22.036 7.257 1.00 91.44 255 GLN A N 1
ATOM 1947 C CA . GLN A 1 255 ? -12.077 -21.914 8.574 1.00 91.44 255 GLN A CA 1
ATOM 1948 C C . GLN A 1 255 ? -11.636 -23.271 9.141 1.00 91.44 255 GLN A C 1
ATOM 1950 O O . GLN A 1 255 ? -10.647 -23.345 9.858 1.00 91.44 255 GLN A O 1
ATOM 1955 N N . ALA A 1 256 ? -12.336 -24.352 8.782 1.00 90.19 256 ALA A N 1
ATOM 1956 C CA . ALA A 1 256 ? -11.990 -25.713 9.189 1.00 90.19 256 ALA A CA 1
ATOM 1957 C C . ALA A 1 256 ? -10.661 -26.219 8.595 1.00 90.19 256 ALA A C 1
ATOM 1959 O O . ALA A 1 256 ? -10.051 -27.121 9.168 1.00 90.19 256 ALA A O 1
ATOM 1960 N N . ASP A 1 257 ? -10.202 -25.630 7.488 1.00 92.38 257 ASP A N 1
ATOM 1961 C CA . ASP A 1 257 ? -8.956 -26.020 6.820 1.00 92.38 257 ASP A CA 1
ATOM 1962 C C . ASP A 1 257 ? -7.736 -25.287 7.404 1.00 92.38 257 ASP A C 1
ATOM 1964 O O . ASP A 1 257 ? -6.593 -25.617 7.078 1.00 92.38 257 ASP A O 1
ATOM 1968 N N . VAL A 1 258 ? -7.955 -24.296 8.279 1.00 89.81 258 VAL A N 1
ATOM 1969 C CA . VAL A 1 258 ? -6.897 -23.478 8.877 1.00 89.81 258 VAL A CA 1
ATOM 1970 C C . VAL A 1 258 ? -6.779 -23.780 10.368 1.00 89.81 258 VAL A C 1
ATOM 1972 O O . VAL A 1 258 ? -7.736 -23.673 11.130 1.00 89.81 258 VAL A O 1
ATOM 1975 N N . ARG A 1 259 ? -5.570 -24.132 10.818 1.00 90.56 259 ARG A N 1
ATOM 1976 C CA . ARG A 1 259 ? -5.285 -24.356 12.241 1.00 90.56 259 ARG A CA 1
ATOM 1977 C C . ARG A 1 259 ? -4.667 -23.107 12.867 1.00 90.56 259 ARG A C 1
ATOM 1979 O O . ARG A 1 259 ? -3.466 -22.883 12.727 1.00 90.56 259 ARG A O 1
ATOM 1986 N N . HIS A 1 260 ? -5.472 -22.312 13.569 1.00 89.62 260 HIS A N 1
ATOM 1987 C CA . HIS A 1 260 ? -4.993 -21.123 14.277 1.00 89.62 260 HIS A CA 1
ATOM 1988 C C . HIS A 1 260 ? -4.319 -21.489 15.605 1.00 89.62 260 HIS A C 1
ATOM 1990 O O . HIS A 1 260 ? -4.809 -22.321 16.371 1.00 89.62 260 HIS A O 1
ATOM 1996 N N . ARG A 1 261 ? -3.176 -20.855 15.878 1.00 91.75 261 ARG A N 1
ATOM 1997 C CA . ARG A 1 261 ? -2.403 -21.015 17.113 1.00 91.75 261 ARG A CA 1
ATOM 1998 C C . ARG A 1 261 ? -1.847 -19.673 17.557 1.00 91.75 261 ARG A C 1
ATOM 2000 O O . ARG A 1 261 ? -1.251 -18.964 16.752 1.00 91.75 261 ARG A O 1
ATOM 2007 N N . ALA A 1 262 ? -1.994 -19.360 18.837 1.00 91.25 262 ALA A N 1
ATOM 2008 C CA . ALA A 1 262 ? -1.311 -18.242 19.467 1.00 91.25 262 ALA A CA 1
ATOM 2009 C C . ALA A 1 262 ? -0.051 -18.761 20.164 1.00 91.25 262 ALA A C 1
ATOM 2011 O O . ALA A 1 262 ? -0.127 -19.587 21.072 1.00 91.25 262 ALA A O 1
ATOM 2012 N N . HIS A 1 263 ? 1.113 -18.285 19.732 1.00 93.00 263 HIS A N 1
ATOM 2013 C CA . HIS A 1 263 ? 2.380 -18.555 20.401 1.00 93.00 263 HIS A CA 1
ATOM 2014 C C . HIS A 1 263 ? 2.663 -17.420 21.381 1.00 93.00 263 HIS A C 1
ATOM 2016 O O . HIS A 1 263 ? 2.593 -16.255 20.995 1.00 93.00 263 HIS A O 1
ATOM 2022 N N . LEU A 1 264 ? 2.978 -17.756 22.629 1.00 93.19 264 LEU A N 1
ATOM 2023 C CA . LEU A 1 264 ? 3.249 -16.808 23.708 1.00 93.19 264 LEU A CA 1
ATOM 2024 C C . LEU A 1 264 ? 4.737 -16.918 24.086 1.00 93.19 264 LEU A C 1
ATOM 2026 O O . LEU A 1 264 ? 5.087 -17.704 24.967 1.00 93.19 264 LEU A O 1
ATOM 2030 N N . PRO A 1 265 ? 5.657 -16.177 23.430 1.00 91.00 265 PRO A N 1
ATOM 2031 C CA . PRO A 1 265 ? 7.098 -16.391 23.599 1.00 91.00 265 PRO A CA 1
ATOM 2032 C C . PRO A 1 265 ? 7.593 -16.186 25.033 1.00 91.00 265 PRO A C 1
ATOM 2034 O O . PRO A 1 265 ? 8.577 -16.797 25.436 1.00 91.00 265 PRO A O 1
ATOM 2037 N N . TRP A 1 266 ? 6.907 -15.346 25.812 1.00 93.00 266 TRP A N 1
ATOM 2038 C CA . TRP A 1 266 ? 7.269 -15.043 27.199 1.00 93.00 266 TRP A CA 1
ATOM 2039 C C . TRP A 1 266 ? 6.973 -16.190 28.172 1.00 93.00 266 TRP A C 1
ATOM 2041 O O . TRP A 1 266 ? 7.614 -16.271 29.216 1.00 93.00 266 TRP A O 1
ATOM 2051 N N . THR A 1 267 ? 6.022 -17.072 27.850 1.00 94.88 267 THR A N 1
ATOM 2052 C CA . THR A 1 267 ? 5.747 -18.295 28.625 1.00 94.88 267 THR A CA 1
ATOM 2053 C C . THR A 1 267 ? 6.213 -19.565 27.917 1.00 94.88 267 THR A C 1
ATOM 2055 O O . THR A 1 267 ? 6.269 -20.619 28.544 1.00 94.88 267 THR A O 1
ATOM 2058 N N . GLY A 1 268 ? 6.536 -19.491 26.621 1.00 93.25 268 GLY A N 1
ATOM 2059 C CA . GLY A 1 268 ? 6.790 -20.655 25.768 1.00 93.25 268 GLY A CA 1
ATOM 2060 C C . GLY A 1 268 ? 5.526 -21.457 25.433 1.00 93.25 268 GLY A C 1
ATOM 2061 O O . GLY A 1 268 ? 5.614 -22.520 24.820 1.00 93.25 268 GLY A O 1
ATOM 2062 N N . GLU A 1 269 ? 4.349 -20.970 25.829 1.00 95.69 269 GLU A N 1
ATOM 2063 C CA . GLU A 1 269 ? 3.078 -21.649 25.612 1.00 95.69 269 GLU A CA 1
ATOM 2064 C C . GLU A 1 269 ? 2.602 -21.485 24.164 1.00 95.69 269 GLU A C 1
ATOM 2066 O O . GLU A 1 269 ? 2.847 -20.474 23.502 1.00 95.69 269 GLU A O 1
ATOM 2071 N N . THR A 1 270 ? 1.902 -22.499 23.663 1.00 95.38 270 THR A N 1
ATOM 2072 C CA . THR A 1 270 ? 1.151 -22.419 22.411 1.00 95.38 270 THR A CA 1
ATOM 2073 C C . THR A 1 270 ? -0.296 -22.783 22.690 1.00 95.38 270 THR A C 1
ATOM 2075 O O . THR A 1 270 ? -0.577 -23.884 23.158 1.00 95.38 270 THR A O 1
ATOM 2078 N N . VAL A 1 271 ? -1.203 -21.865 22.376 1.00 93.88 271 VAL A N 1
ATOM 2079 C CA . VAL A 1 271 ? -2.644 -22.027 22.564 1.00 93.88 271 VAL A CA 1
ATOM 2080 C C . VAL A 1 271 ? -3.273 -22.319 21.204 1.00 93.88 271 VAL A C 1
ATOM 2082 O O . VAL A 1 271 ? -3.174 -21.501 20.290 1.00 93.88 271 VAL A O 1
ATOM 2085 N N . ASP A 1 272 ? -3.899 -23.489 21.047 1.00 92.62 272 ASP A N 1
ATOM 2086 C CA . ASP A 1 272 ? -4.734 -23.780 19.873 1.00 92.62 272 ASP A CA 1
ATOM 2087 C C . ASP A 1 272 ? -5.996 -22.890 19.938 1.00 92.62 272 ASP A C 1
ATOM 2089 O O . ASP A 1 272 ? -6.689 -22.854 20.956 1.00 92.62 272 ASP A O 1
ATOM 2093 N N . VAL A 1 273 ? -6.294 -22.173 18.851 1.00 88.81 273 VAL A N 1
ATOM 2094 C CA . VAL A 1 273 ? -7.481 -21.315 18.718 1.00 88.81 273 VAL A CA 1
ATOM 2095 C C . VAL A 1 273 ? -8.465 -22.029 17.786 1.00 88.81 273 VAL A C 1
ATOM 2097 O O . VAL A 1 273 ? -8.202 -22.114 16.584 1.00 88.81 273 VAL A O 1
ATOM 2100 N N . PRO A 1 274 ? -9.556 -22.620 18.307 1.00 89.12 274 PRO A N 1
ATOM 2101 C CA . PRO A 1 274 ? -10.509 -23.337 17.469 1.00 89.12 274 PRO A CA 1
ATOM 2102 C C . PRO A 1 274 ? -11.289 -22.364 16.568 1.00 89.12 274 PRO A C 1
ATOM 2104 O O . PRO A 1 274 ? -11.481 -21.208 16.948 1.00 89.12 274 PRO A O 1
ATOM 2107 N N . PRO A 1 275 ? -11.784 -22.823 15.405 1.00 88.06 275 PRO A N 1
ATOM 2108 C CA . PRO A 1 275 ? -12.683 -22.022 14.583 1.00 88.06 275 PRO A CA 1
ATOM 2109 C C . PRO A 1 275 ? -13.974 -21.682 15.352 1.00 88.06 275 PRO A C 1
ATOM 2111 O O . PRO A 1 275 ? -14.375 -22.428 16.255 1.00 88.06 275 PRO A O 1
ATOM 2114 N N . PRO A 1 276 ? -14.661 -20.585 14.989 1.00 88.25 276 PRO A N 1
ATOM 2115 C CA . PRO A 1 276 ? -15.870 -20.149 15.670 1.00 88.25 276 PRO A CA 1
ATOM 2116 C C . PRO A 1 276 ? -16.966 -21.226 15.583 1.00 88.25 276 PRO A C 1
ATOM 2118 O O . PRO A 1 276 ? -17.233 -21.760 14.501 1.00 88.25 276 PRO A O 1
ATOM 2121 N N . PRO A 1 277 ? -17.659 -21.532 16.696 1.00 85.88 277 PRO A N 1
ATOM 2122 C CA . PRO A 1 277 ? -18.625 -22.632 16.755 1.00 85.88 277 PRO A CA 1
ATOM 2123 C C . PRO A 1 277 ? -19.888 -22.361 15.929 1.00 85.88 277 PRO A C 1
ATOM 2125 O O . PRO A 1 277 ? -20.617 -23.285 15.569 1.00 85.88 277 PRO A O 1
ATOM 2128 N N . ARG A 1 278 ? -20.177 -21.086 15.648 1.00 91.25 278 ARG A N 1
ATOM 2129 C CA . ARG A 1 278 ? -21.346 -20.639 14.894 1.00 91.25 278 ARG A CA 1
ATOM 2130 C C . ARG A 1 278 ? -20.895 -19.682 13.807 1.00 91.25 278 ARG A C 1
ATOM 2132 O O . ARG A 1 278 ? -20.357 -18.619 14.095 1.00 91.25 278 ARG A O 1
ATOM 2139 N N . THR A 1 279 ? -21.173 -20.046 12.565 1.00 94.62 279 THR A N 1
ATOM 2140 C CA . THR A 1 279 ? -20.893 -19.216 11.393 1.00 94.62 279 THR A CA 1
ATOM 2141 C C . THR A 1 279 ? -22.183 -18.923 10.638 1.00 94.62 279 THR A C 1
ATOM 2143 O O . THR A 1 279 ? -23.206 -19.588 10.821 1.00 94.62 279 THR A O 1
ATOM 2146 N N . LYS A 1 280 ? -22.151 -17.895 9.794 1.00 95.25 280 LYS A N 1
ATOM 2147 C CA . LYS A 1 280 ? -23.254 -17.527 8.906 1.00 95.25 280 LYS A CA 1
ATOM 2148 C C . LYS A 1 280 ? -22.722 -17.352 7.492 1.00 95.25 280 LYS A C 1
ATOM 2150 O O . LYS A 1 280 ? -21.755 -16.632 7.274 1.00 95.25 280 LYS A O 1
ATOM 2155 N N . VAL A 1 281 ? -23.385 -17.967 6.516 1.00 95.44 281 VAL A N 1
ATOM 2156 C CA . VAL A 1 281 ? -23.157 -17.635 5.105 1.00 95.44 281 VAL A CA 1
ATOM 2157 C C . VAL A 1 281 ? -23.821 -16.287 4.833 1.00 95.44 281 VAL A C 1
ATOM 2159 O O . VAL A 1 281 ? -25.034 -16.144 4.986 1.00 95.44 281 VAL A O 1
ATOM 2162 N N . TRP A 1 282 ? -23.019 -15.292 4.470 1.00 92.88 282 TRP A N 1
ATOM 2163 C CA . TRP A 1 282 ? -23.499 -13.963 4.101 1.00 92.88 282 TRP A CA 1
ATOM 2164 C C . TRP A 1 282 ? -23.756 -13.884 2.597 1.00 92.88 282 TRP A C 1
ATOM 2166 O O . TRP A 1 282 ? -23.124 -14.588 1.806 1.00 92.88 282 TRP A O 1
ATOM 2176 N N . GLU A 1 283 ? -24.690 -13.026 2.191 1.00 90.94 283 GLU A N 1
ATOM 2177 C CA . GLU A 1 283 ? -24.914 -12.768 0.771 1.00 90.94 283 GLU A CA 1
ATOM 2178 C C . GLU A 1 283 ? -23.658 -12.155 0.142 1.00 90.94 283 GLU A C 1
ATOM 2180 O O . GLU A 1 283 ? -23.026 -11.268 0.716 1.00 90.94 283 GLU A O 1
ATOM 2185 N N . LYS A 1 284 ? -23.305 -12.609 -1.069 1.00 83.44 284 LYS A N 1
ATOM 2186 C CA . LYS A 1 284 ? -22.129 -12.102 -1.798 1.00 83.44 284 LYS A CA 1
ATOM 2187 C C . LYS A 1 284 ? -22.224 -10.603 -2.093 1.00 83.44 284 LYS A C 1
ATOM 2189 O O . LYS A 1 284 ? -21.205 -9.928 -2.188 1.00 83.44 284 LYS A O 1
ATOM 2194 N N . ARG A 1 285 ? -23.442 -10.096 -2.293 1.00 87.81 285 ARG A N 1
ATOM 2195 C CA . ARG A 1 285 ? -23.709 -8.680 -2.534 1.00 87.81 285 ARG A CA 1
ATOM 2196 C C . ARG A 1 285 ? -24.142 -8.045 -1.220 1.00 87.81 285 ARG A C 1
ATOM 2198 O O . ARG A 1 285 ? -25.157 -8.438 -0.661 1.00 87.81 285 ARG A O 1
ATOM 2205 N N . GLN A 1 286 ? -23.377 -7.067 -0.752 1.00 88.75 286 GLN A N 1
ATOM 2206 C CA . GLN A 1 286 ? -23.733 -6.324 0.451 1.00 88.75 286 GLN A CA 1
ATOM 2207 C C . GLN A 1 286 ? -24.850 -5.307 0.169 1.00 88.75 286 GLN A C 1
ATOM 2209 O O . GLN A 1 286 ? -25.000 -4.869 -0.979 1.00 88.75 286 GLN A O 1
ATOM 2214 N N . PRO A 1 287 ? -25.609 -4.887 1.197 1.00 84.12 287 PRO A N 1
ATOM 2215 C CA . PRO A 1 287 ? -26.550 -3.788 1.081 1.00 84.12 287 PRO A CA 1
ATOM 2216 C C . PRO A 1 287 ? -25.834 -2.534 0.579 1.00 84.12 287 PRO A C 1
ATOM 2218 O O . PRO A 1 287 ? -24.837 -2.095 1.149 1.00 84.12 287 PRO A O 1
ATOM 2221 N N . SER A 1 288 ? -26.356 -1.954 -0.493 1.00 77.31 288 SER A N 1
ATOM 2222 C CA . SER A 1 288 ? -25.870 -0.704 -1.070 1.00 77.31 288 SER A CA 1
ATOM 2223 C C . SER A 1 288 ? -27.061 0.196 -1.357 1.00 77.31 288 SER A C 1
ATOM 2225 O O . SER A 1 288 ? -28.091 -0.290 -1.827 1.00 77.31 288 SER A O 1
ATOM 2227 N N . GLN A 1 289 ? -26.919 1.498 -1.139 1.00 66.38 289 GLN A N 1
ATOM 2228 C CA . GLN A 1 289 ? -27.917 2.479 -1.560 1.00 66.38 289 GLN A CA 1
ATOM 2229 C C . GLN A 1 289 ? -27.456 3.136 -2.864 1.00 66.38 289 GLN A C 1
ATOM 2231 O O . GLN A 1 289 ? -26.279 3.448 -3.023 1.00 66.38 289 GLN A O 1
ATOM 2236 N N . ALA A 1 290 ? -28.376 3.324 -3.814 1.00 56.56 290 ALA A N 1
ATOM 2237 C CA . ALA A 1 290 ? -28.061 3.896 -5.128 1.00 56.56 290 ALA A CA 1
ATOM 2238 C C . ALA A 1 290 ? -27.798 5.414 -5.085 1.00 56.56 290 ALA A C 1
ATOM 2240 O O . ALA A 1 290 ? -27.189 5.958 -6.003 1.00 56.56 290 ALA A O 1
ATOM 2241 N N . ALA A 1 291 ? -28.258 6.089 -4.031 1.00 57.12 291 ALA A N 1
ATOM 2242 C CA . ALA A 1 291 ? -28.080 7.516 -3.820 1.00 57.12 291 ALA A CA 1
ATOM 2243 C C . ALA A 1 291 ? -27.637 7.770 -2.378 1.00 57.12 291 ALA A C 1
ATOM 2245 O O . ALA A 1 291 ? -28.260 7.274 -1.440 1.00 57.12 291 ALA A O 1
ATOM 2246 N N . THR A 1 292 ? -26.584 8.566 -2.203 1.00 56.03 292 THR A N 1
ATOM 2247 C CA . THR A 1 292 ? -26.187 9.095 -0.896 1.00 56.03 292 THR A CA 1
ATOM 2248 C C . THR A 1 292 ? -27.237 10.114 -0.451 1.00 56.03 292 THR A C 1
ATOM 2250 O O . THR A 1 292 ? -27.292 11.221 -0.984 1.00 56.03 292 THR A O 1
ATOM 2253 N N . SER A 1 293 ? -28.111 9.761 0.493 1.00 46.97 293 SER A N 1
ATOM 2254 C CA . SER A 1 293 ? -29.046 10.721 1.087 1.00 46.97 293 SER A CA 1
ATOM 2255 C C . SER A 1 293 ? -28.333 11.539 2.166 1.00 46.97 293 SER A C 1
ATOM 2257 O O . SER A 1 293 ? -27.965 10.993 3.202 1.00 46.97 293 SER A O 1
ATOM 2259 N N . GLY A 1 294 ? -28.152 12.841 1.931 1.00 47.03 294 GLY A N 1
ATOM 2260 C CA . GLY A 1 294 ? -27.513 13.769 2.872 1.00 47.03 294 GLY A CA 1
ATOM 2261 C C . GLY A 1 294 ? -26.113 14.183 2.419 1.00 47.03 294 GLY A C 1
ATOM 2262 O O . GLY A 1 294 ? -25.134 13.484 2.653 1.00 47.03 294 GLY A O 1
ATOM 2263 N N . TYR A 1 295 ? -26.013 15.342 1.769 1.00 41.62 295 TYR A N 1
ATOM 2264 C CA . TYR A 1 295 ? -24.728 15.976 1.484 1.00 41.62 295 TYR A CA 1
ATOM 2265 C C . TYR A 1 295 ? -24.308 16.819 2.689 1.00 41.62 295 TYR A C 1
ATOM 2267 O O . TYR A 1 295 ? -25.063 17.690 3.120 1.00 41.62 295 TYR A O 1
ATOM 2275 N N . PHE A 1 296 ? -23.073 16.656 3.157 1.00 34.41 296 PHE A N 1
ATOM 2276 C CA . PHE A 1 296 ? -22.356 17.792 3.726 1.00 34.41 296 PHE A CA 1
ATOM 2277 C C . PHE A 1 296 ? -21.832 18.614 2.549 1.00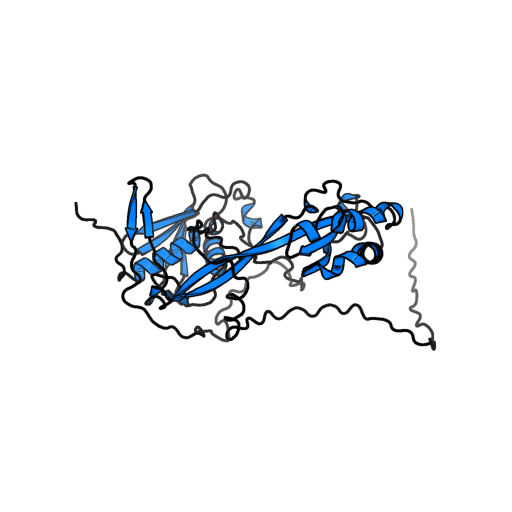 34.41 296 PHE A C 1
ATOM 2279 O O . PHE A 1 296 ? -21.001 18.144 1.771 1.00 34.41 296 PHE A O 1
ATOM 2286 N N . GLN A 1 297 ? -22.344 19.834 2.375 1.00 27.33 297 GLN A N 1
ATOM 2287 C CA . GLN A 1 297 ? -21.732 20.791 1.459 1.00 27.33 297 GLN A CA 1
ATOM 2288 C C . GLN A 1 297 ? -20.347 21.135 2.018 1.00 27.33 297 GLN A C 1
ATOM 2290 O O . GLN A 1 297 ? -20.220 21.957 2.925 1.00 27.33 297 GLN A O 1
ATOM 2295 N N . ILE A 1 298 ? -19.297 20.516 1.480 1.00 28.39 298 ILE A N 1
ATOM 2296 C CA . ILE A 1 298 ? -17.941 21.021 1.669 1.00 28.39 298 ILE A CA 1
ATOM 2297 C C . ILE A 1 298 ? -17.897 22.343 0.898 1.00 28.39 298 ILE A C 1
ATOM 2299 O O . ILE A 1 298 ? -17.747 22.358 -0.324 1.00 28.39 298 ILE A O 1
ATOM 2303 N N . ARG A 1 299 ? -18.106 23.470 1.591 1.00 25.98 299 ARG A N 1
ATOM 2304 C CA . ARG A 1 299 ? -17.807 24.794 1.038 1.00 25.98 299 ARG A CA 1
ATOM 2305 C C . ARG A 1 299 ? -16.296 24.874 0.850 1.00 25.98 299 ARG A C 1
ATOM 2307 O O . ARG A 1 299 ? -15.570 25.278 1.750 1.00 25.98 299 ARG A O 1
ATOM 2314 N N . ILE A 1 300 ? -15.826 24.469 -0.324 1.00 27.98 300 ILE A N 1
ATOM 2315 C CA . ILE A 1 300 ? -14.485 24.801 -0.791 1.00 27.98 300 ILE A CA 1
ATOM 2316 C C . ILE A 1 300 ? -14.454 26.329 -0.898 1.00 27.98 300 ILE A C 1
ATOM 2318 O O . ILE A 1 300 ? -15.251 26.920 -1.626 1.00 27.98 300 ILE A O 1
ATOM 2322 N N . LEU A 1 301 ? -13.577 26.979 -0.131 1.00 32.16 301 LEU A N 1
ATOM 2323 C CA . LEU A 1 301 ? -13.421 28.440 -0.066 1.00 32.16 301 LEU A CA 1
ATOM 2324 C C . LEU A 1 301 ? -12.827 29.059 -1.354 1.00 32.16 301 LEU A C 1
ATOM 2326 O O . LEU A 1 301 ? -12.152 30.079 -1.303 1.00 32.16 301 LEU A O 1
ATOM 2330 N N . SER A 1 302 ? -13.058 28.466 -2.526 1.00 30.95 302 SER A N 1
ATOM 2331 C CA . SER A 1 302 ? -12.767 29.069 -3.833 1.00 30.95 302 SER A CA 1
ATOM 2332 C C . SER A 1 302 ? -13.473 28.301 -4.959 1.00 30.95 302 SER A C 1
ATOM 2334 O O . SER A 1 302 ? -13.837 27.137 -4.802 1.00 30.95 302 SER A O 1
ATOM 2336 N N . GLN A 1 303 ? -13.742 28.990 -6.073 1.00 25.59 303 GLN A N 1
ATOM 2337 C CA . GLN A 1 303 ? -14.555 28.490 -7.188 1.00 25.59 303 GLN A CA 1
ATOM 2338 C C . GLN A 1 303 ? -14.044 27.161 -7.784 1.00 25.59 303 GLN A C 1
ATOM 2340 O O . GLN A 1 303 ? -12.832 26.953 -7.868 1.00 25.59 303 GLN A O 1
ATOM 2345 N N . PRO A 1 304 ? -14.948 26.287 -8.272 1.00 25.58 304 PRO A N 1
ATOM 2346 C CA . PRO A 1 304 ? -14.571 25.024 -8.884 1.00 25.58 304 PRO A CA 1
ATOM 2347 C C . PRO A 1 304 ? -13.939 25.287 -10.254 1.00 25.58 304 PRO A C 1
ATOM 2349 O O . PRO A 1 304 ? -14.626 25.486 -11.253 1.00 25.58 304 PRO A O 1
ATOM 2352 N N . THR A 1 305 ? -12.613 25.257 -10.321 1.00 26.56 305 THR A N 1
ATOM 2353 C CA . THR A 1 305 ? -11.944 24.848 -11.557 1.00 26.56 305 THR A CA 1
ATOM 2354 C C . THR A 1 305 ? -11.942 23.325 -11.561 1.00 26.56 305 THR A C 1
ATOM 2356 O O . THR A 1 305 ? -11.497 22.714 -10.592 1.00 26.56 305 THR A O 1
ATOM 2359 N N . MET A 1 306 ? -12.471 22.697 -12.619 1.00 24.44 306 MET A N 1
ATOM 2360 C CA . MET A 1 306 ? -12.263 21.265 -12.849 1.00 24.44 306 MET A CA 1
ATOM 2361 C C . MET A 1 306 ? -10.755 21.021 -12.939 1.00 24.44 306 MET A C 1
ATOM 2363 O O . MET A 1 306 ? -10.139 21.264 -13.973 1.00 24.44 306 MET A O 1
ATOM 2367 N N . ARG A 1 307 ? -10.157 20.579 -11.837 1.00 25.14 307 ARG A N 1
ATOM 2368 C CA . ARG A 1 307 ? -8.848 19.944 -11.819 1.00 25.14 307 ARG A CA 1
ATOM 2369 C C . ARG A 1 307 ? -9.085 18.482 -11.490 1.00 25.14 307 ARG A C 1
ATOM 2371 O O . ARG A 1 307 ? -9.855 18.161 -10.586 1.00 25.14 307 ARG A O 1
ATOM 2378 N N . VAL A 1 308 ? -8.482 17.622 -12.297 1.00 25.02 308 VAL A N 1
ATOM 2379 C CA . VAL A 1 308 ? -8.453 16.178 -12.098 1.00 25.02 308 VAL A CA 1
ATOM 2380 C C . VAL A 1 308 ? -7.965 15.911 -10.667 1.00 25.02 308 VAL A C 1
ATOM 2382 O O . VAL A 1 308 ? -7.079 16.605 -10.168 1.00 25.02 308 VAL A O 1
ATOM 2385 N N . LEU A 1 309 ? -8.596 14.964 -9.968 1.00 29.56 309 LEU A N 1
ATOM 2386 C CA . LEU A 1 309 ? -8.123 14.449 -8.678 1.00 29.56 309 LEU A CA 1
ATOM 2387 C C . LEU A 1 309 ? -6.809 13.680 -8.923 1.00 29.56 309 LEU A C 1
ATOM 2389 O O . LEU A 1 309 ? -6.794 12.455 -8.960 1.00 29.56 309 LEU A O 1
ATOM 2393 N N . ASP A 1 310 ? -5.719 14.413 -9.147 1.00 28.31 310 ASP A N 1
ATOM 2394 C CA . ASP A 1 310 ? -4.411 13.918 -9.606 1.00 28.31 310 ASP A CA 1
ATOM 2395 C C . ASP A 1 310 ? -3.543 13.279 -8.502 1.00 28.31 310 ASP A C 1
ATOM 2397 O O . ASP A 1 310 ? -2.333 13.145 -8.670 1.00 28.31 310 ASP A O 1
ATOM 2401 N N . SER A 1 311 ? -4.092 12.883 -7.348 1.00 25.88 311 SER A N 1
ATOM 2402 C CA . SER A 1 311 ? -3.232 12.493 -6.213 1.00 25.88 311 SER A CA 1
ATOM 2403 C C . SER A 1 311 ? -3.703 11.339 -5.333 1.00 25.88 311 SER A C 1
ATOM 2405 O O . SER A 1 311 ? -3.151 11.148 -4.253 1.00 25.88 311 SER A O 1
ATOM 2407 N N . ILE A 1 312 ? -4.652 10.513 -5.775 1.00 27.38 312 ILE A N 1
ATOM 2408 C CA . ILE A 1 312 ? -5.063 9.338 -4.994 1.00 27.38 312 ILE A CA 1
ATOM 2409 C C . ILE A 1 312 ? -4.732 8.052 -5.757 1.00 27.38 312 ILE A C 1
ATOM 2411 O O . ILE A 1 312 ? -5.514 7.571 -6.573 1.00 27.38 312 ILE A O 1
ATOM 2415 N N . ILE A 1 313 ? -3.569 7.474 -5.454 1.00 23.97 313 ILE A N 1
ATOM 2416 C CA . ILE A 1 313 ? -3.289 6.054 -5.689 1.00 23.97 313 ILE A CA 1
ATOM 2417 C C . ILE A 1 313 ? -3.327 5.383 -4.313 1.00 23.97 313 ILE A C 1
ATOM 2419 O O . ILE A 1 313 ? -2.345 5.431 -3.579 1.00 23.97 313 ILE A O 1
ATOM 2423 N N . LEU A 1 314 ? -4.460 4.773 -3.939 1.00 23.50 314 LEU A N 1
ATOM 2424 C CA . LEU A 1 314 ? -4.468 3.819 -2.824 1.00 23.50 314 LEU A CA 1
ATOM 2425 C C . LEU A 1 314 ? -3.744 2.552 -3.293 1.00 23.50 314 LEU A C 1
ATOM 2427 O O . LEU A 1 314 ? -4.261 1.815 -4.134 1.00 23.50 314 LEU A O 1
ATOM 2431 N N . SER A 1 315 ? -2.552 2.291 -2.759 1.00 21.06 315 SER A N 1
ATOM 2432 C CA . SER A 1 315 ? -1.886 0.995 -2.895 1.00 21.06 315 SER A CA 1
ATOM 2433 C C . SER A 1 315 ? -2.127 0.162 -1.636 1.00 21.06 315 SER A C 1
ATOM 2435 O O . SER A 1 315 ? -1.544 0.429 -0.589 1.00 21.06 315 SER A O 1
ATOM 2437 N N . LEU A 1 316 ? -2.980 -0.856 -1.754 1.00 26.94 316 LEU A N 1
ATOM 2438 C CA . LEU A 1 316 ? -3.283 -1.825 -0.701 1.00 26.94 316 LEU A CA 1
ATOM 2439 C C . LEU A 1 316 ? -2.120 -2.823 -0.554 1.00 26.94 316 LEU A C 1
ATOM 2441 O O . LEU A 1 316 ? -1.859 -3.586 -1.485 1.00 26.94 316 LEU A O 1
ATOM 2445 N N . VAL A 1 317 ? -1.445 -2.855 0.598 1.00 23.03 317 VAL A N 1
ATOM 2446 C CA . VAL A 1 317 ? -0.505 -3.933 0.951 1.00 23.03 317 VAL A CA 1
ATOM 2447 C C . VAL A 1 317 ? -0.593 -4.213 2.455 1.00 23.03 317 VAL A C 1
ATOM 2449 O O . VAL A 1 317 ? 0.050 -3.540 3.253 1.00 23.03 317 VAL A O 1
ATOM 2452 N N . ALA A 1 318 ? -1.344 -5.245 2.837 1.00 24.27 318 ALA A N 1
ATOM 2453 C CA . ALA A 1 318 ? -1.217 -5.886 4.144 1.00 24.27 318 ALA A CA 1
ATOM 2454 C C . ALA A 1 318 ? -0.368 -7.156 3.964 1.00 24.27 318 ALA A C 1
ATOM 2456 O O . ALA A 1 318 ? -0.759 -8.063 3.228 1.00 24.27 318 ALA A O 1
ATOM 2457 N N . VAL A 1 319 ? 0.819 -7.209 4.579 1.00 21.58 319 VAL A N 1
ATOM 2458 C CA . VAL A 1 319 ? 1.711 -8.382 4.539 1.00 21.58 319 VAL A CA 1
ATOM 2459 C C . VAL A 1 319 ? 1.583 -9.145 5.851 1.00 21.58 319 VAL A C 1
ATOM 2461 O O . VAL A 1 319 ? 2.015 -8.658 6.890 1.00 21.58 319 VAL A O 1
ATOM 2464 N N . ALA A 1 320 ? 1.064 -10.371 5.798 1.00 22.39 320 ALA A N 1
ATOM 2465 C CA . ALA A 1 320 ? 1.274 -11.364 6.847 1.00 22.39 320 ALA A CA 1
ATOM 2466 C C . ALA A 1 320 ? 2.327 -12.371 6.356 1.00 22.39 320 ALA A C 1
ATOM 2468 O O . ALA A 1 320 ? 2.147 -13.034 5.335 1.00 22.39 320 ALA A O 1
ATOM 2469 N N . THR A 1 321 ? 3.457 -12.466 7.052 1.00 20.41 321 THR A N 1
ATOM 2470 C CA . THR A 1 321 ? 4.518 -13.441 6.774 1.00 20.41 321 THR A CA 1
ATOM 2471 C C . THR A 1 321 ? 4.210 -14.769 7.467 1.00 20.41 321 THR A C 1
ATOM 2473 O O . THR A 1 321 ? 4.249 -14.863 8.690 1.00 20.41 321 THR A O 1
ATOM 2476 N N . ALA A 1 322 ? 3.951 -15.824 6.692 1.00 22.86 322 ALA A N 1
ATOM 2477 C CA . ALA A 1 322 ? 3.963 -17.198 7.194 1.00 22.86 322 ALA A CA 1
ATOM 2478 C C . ALA A 1 322 ? 5.384 -17.782 7.084 1.00 22.86 322 ALA A C 1
ATOM 2480 O O . ALA A 1 322 ? 6.012 -17.719 6.025 1.00 22.86 322 ALA A O 1
ATOM 2481 N N . LEU A 1 323 ? 5.902 -18.347 8.179 1.00 21.95 323 LEU A N 1
ATOM 2482 C CA . LEU A 1 323 ? 7.169 -19.087 8.192 1.00 21.95 323 LEU A CA 1
ATOM 2483 C C . LEU A 1 323 ? 7.014 -20.422 7.435 1.00 21.95 323 LEU A C 1
ATOM 2485 O O . LEU A 1 323 ? 5.987 -21.086 7.583 1.00 21.95 323 LEU A O 1
ATOM 2489 N N . PRO A 1 324 ? 8.015 -20.860 6.649 1.00 23.56 324 PRO A N 1
ATOM 2490 C CA . PRO A 1 324 ? 7.921 -22.104 5.897 1.00 23.56 324 PRO A CA 1
ATOM 2491 C C . PRO A 1 324 ? 8.016 -23.323 6.825 1.00 23.56 324 PRO A C 1
ATOM 2493 O O . PRO A 1 324 ? 9.054 -23.574 7.435 1.00 23.56 324 PRO A O 1
ATOM 2496 N N . THR A 1 325 ? 6.959 -24.133 6.881 1.00 26.55 325 THR A N 1
ATOM 2497 C CA . THR A 1 325 ? 7.055 -25.529 7.328 1.00 26.55 325 THR A CA 1
ATOM 2498 C C . THR A 1 325 ? 7.524 -26.388 6.154 1.00 26.55 325 THR A C 1
ATOM 2500 O O . THR A 1 325 ? 6.913 -26.382 5.085 1.00 26.55 325 THR A O 1
ATOM 2503 N N . SER A 1 326 ? 8.622 -27.119 6.334 1.00 25.19 326 SER A N 1
ATOM 2504 C CA . SER A 1 326 ? 9.194 -28.031 5.340 1.00 25.19 326 SER A CA 1
ATOM 2505 C C . SER A 1 326 ? 8.188 -29.111 4.924 1.00 25.19 326 SER A C 1
ATOM 2507 O O . SER A 1 326 ? 7.794 -29.913 5.770 1.00 25.19 326 SER A O 1
ATOM 2509 N N . GLY A 1 327 ? 7.804 -29.169 3.640 1.00 29.78 327 GLY A N 1
ATOM 2510 C CA . GLY A 1 327 ? 7.094 -30.340 3.102 1.00 29.78 327 GLY A CA 1
ATOM 2511 C C . GLY A 1 327 ? 6.125 -30.163 1.924 1.00 29.78 327 GLY A C 1
ATOM 2512 O O . GLY A 1 327 ? 5.517 -31.158 1.543 1.00 29.78 327 GLY A O 1
ATOM 2513 N N . LEU A 1 328 ? 5.943 -28.979 1.324 1.00 27.03 328 LEU A N 1
ATOM 2514 C CA . LEU A 1 328 ? 5.013 -28.841 0.186 1.00 27.03 328 LEU A CA 1
ATOM 2515 C C . LEU A 1 328 ? 5.674 -29.184 -1.170 1.00 27.03 328 LEU A C 1
ATOM 2517 O O . LEU A 1 328 ? 6.795 -28.739 -1.426 1.00 27.03 328 LEU A O 1
ATOM 2521 N N . PRO A 1 329 ? 5.003 -29.960 -2.047 1.00 26.67 329 PRO A N 1
ATOM 2522 C CA . PRO A 1 329 ? 5.570 -30.415 -3.312 1.00 26.67 329 PRO A CA 1
ATOM 2523 C C . PRO A 1 329 ? 5.743 -29.269 -4.318 1.00 26.67 329 PRO A C 1
ATOM 2525 O O . PRO A 1 329 ? 4.839 -28.473 -4.568 1.00 26.67 329 PRO A O 1
ATOM 2528 N N . THR A 1 330 ? 6.922 -29.214 -4.936 1.00 31.80 330 THR A N 1
ATOM 2529 C CA . THR A 1 330 ? 7.275 -28.305 -6.031 1.00 31.80 330 THR A CA 1
ATOM 2530 C C . THR A 1 330 ? 6.549 -28.713 -7.315 1.00 31.80 330 THR A C 1
ATOM 2532 O O . THR A 1 330 ? 7.059 -29.515 -8.095 1.00 31.80 330 THR A O 1
ATOM 2535 N N . GLY A 1 331 ? 5.345 -28.185 -7.530 1.00 29.38 331 GLY A N 1
ATOM 2536 C CA . GLY A 1 331 ? 4.559 -28.420 -8.741 1.00 29.38 331 GLY A CA 1
ATOM 2537 C C . GLY A 1 331 ? 3.831 -27.159 -9.198 1.00 29.38 331 GLY A C 1
ATOM 2538 O O . GLY A 1 331 ? 2.842 -26.750 -8.601 1.00 29.38 331 GLY A O 1
ATOM 2539 N N . THR A 1 332 ? 4.300 -26.562 -10.291 1.00 34.09 332 THR A N 1
ATOM 2540 C CA . THR A 1 332 ? 3.847 -25.294 -10.899 1.00 34.09 332 THR A CA 1
ATOM 2541 C C . THR A 1 332 ? 2.430 -25.318 -11.499 1.00 34.09 332 THR A C 1
ATOM 2543 O O . THR A 1 332 ? 2.006 -24.325 -12.081 1.00 34.09 332 THR A O 1
ATOM 2546 N N . ASN A 1 333 ? 1.676 -26.414 -11.353 1.00 28.70 333 ASN A N 1
ATOM 2547 C CA . ASN A 1 333 ? 0.387 -26.608 -12.030 1.00 28.70 333 ASN A CA 1
ATOM 2548 C C . ASN A 1 333 ? -0.849 -26.540 -11.113 1.00 28.70 333 ASN A C 1
ATOM 2550 O O . ASN A 1 333 ? -1.944 -26.353 -11.624 1.00 28.70 333 ASN A O 1
ATOM 2554 N N . ALA A 1 334 ? -0.710 -26.594 -9.782 1.00 29.05 334 ALA A N 1
ATOM 2555 C CA . ALA A 1 334 ? -1.874 -26.583 -8.877 1.00 29.05 334 ALA A CA 1
ATOM 2556 C C . ALA A 1 334 ? -2.583 -25.213 -8.776 1.00 29.05 334 ALA A C 1
ATOM 2558 O O . ALA A 1 334 ? -3.756 -25.143 -8.430 1.00 29.05 334 ALA A O 1
ATOM 2559 N N . VAL A 1 335 ? -1.891 -24.117 -9.109 1.00 31.23 335 VAL A N 1
ATOM 2560 C CA . VAL A 1 335 ? -2.456 -22.751 -9.082 1.00 31.23 335 VAL A CA 1
ATOM 2561 C C . VAL A 1 335 ? -3.329 -22.473 -10.315 1.00 31.23 335 VAL A C 1
ATOM 2563 O O . VAL A 1 335 ? -4.168 -21.576 -10.300 1.00 31.23 335 VAL A O 1
ATOM 2566 N N . ARG A 1 336 ? -3.163 -23.255 -11.391 1.00 27.59 336 ARG A N 1
ATOM 2567 C CA . ARG A 1 336 ? -3.853 -23.034 -12.667 1.00 27.59 336 ARG A CA 1
ATOM 2568 C C . ARG A 1 336 ? -5.266 -23.620 -12.707 1.00 27.59 336 ARG A C 1
ATOM 2570 O O . ARG A 1 336 ? -6.095 -23.092 -13.433 1.00 27.59 336 ARG A O 1
ATOM 2577 N N . ASP A 1 337 ? -5.560 -24.631 -11.893 1.00 28.23 337 ASP A N 1
ATOM 2578 C CA . ASP A 1 337 ? -6.847 -25.343 -11.933 1.00 28.23 337 ASP A CA 1
ATOM 2579 C C . ASP A 1 337 ? -7.933 -24.717 -11.031 1.00 28.23 337 ASP A C 1
ATOM 2581 O O . ASP A 1 337 ? -9.093 -25.113 -11.088 1.00 28.23 337 ASP A O 1
ATOM 2585 N N . ALA A 1 338 ? -7.605 -23.679 -10.251 1.00 29.12 338 ALA A N 1
ATOM 2586 C CA . ALA A 1 338 ? -8.574 -22.897 -9.465 1.00 29.12 338 ALA A CA 1
ATOM 2587 C C . ALA A 1 338 ? -9.200 -21.715 -10.251 1.00 29.12 338 ALA A C 1
ATOM 2589 O O . ALA A 1 338 ? -9.788 -20.811 -9.657 1.00 29.12 338 ALA A O 1
ATOM 2590 N N . TYR A 1 339 ? -9.033 -21.694 -11.579 1.00 30.92 339 TYR A N 1
ATOM 2591 C CA . TYR A 1 339 ? -9.247 -20.526 -12.446 1.00 30.92 339 TYR A CA 1
ATOM 2592 C C . TYR A 1 339 ? -10.711 -20.163 -12.766 1.00 30.92 339 TYR A C 1
ATOM 2594 O O . TYR A 1 339 ? -10.954 -19.047 -13.225 1.00 30.92 339 TYR A O 1
ATOM 2602 N N . ASP A 1 340 ? -11.696 -21.024 -12.504 1.00 24.72 340 ASP A N 1
ATOM 2603 C CA . ASP A 1 340 ? -13.090 -20.751 -12.881 1.00 24.72 340 ASP A CA 1
ATOM 2604 C C . ASP A 1 340 ? -13.930 -20.269 -11.688 1.00 24.72 340 ASP A C 1
ATOM 2606 O O . ASP A 1 340 ? -14.494 -21.062 -10.935 1.00 24.72 340 ASP A O 1
ATOM 2610 N N . GLY A 1 341 ? -14.068 -18.945 -11.520 1.00 25.72 341 GLY A N 1
ATOM 2611 C CA . GLY A 1 341 ? -15.151 -18.432 -10.668 1.00 25.72 341 GLY A CA 1
ATOM 2612 C C . GLY A 1 341 ? -15.184 -16.955 -10.278 1.00 25.72 341 GLY A C 1
ATOM 2613 O O . GLY A 1 341 ? -16.249 -16.492 -9.872 1.00 25.72 341 GLY A O 1
ATOM 2614 N N . TYR A 1 342 ? -14.092 -16.189 -10.382 1.00 24.03 342 TYR A N 1
ATOM 2615 C CA . TYR A 1 342 ? -14.078 -14.809 -9.868 1.00 24.03 342 TYR A CA 1
ATOM 2616 C C . TYR A 1 342 ? -13.306 -13.845 -10.777 1.00 24.03 342 TYR A C 1
ATOM 2618 O O . TYR A 1 342 ? -12.111 -13.618 -10.629 1.00 24.03 342 TYR A O 1
ATOM 2626 N N . SER A 1 343 ? -14.017 -13.231 -11.720 1.00 20.78 343 SER A N 1
ATOM 2627 C CA . SER A 1 343 ? -13.522 -12.110 -12.519 1.00 20.78 343 SER A CA 1
ATOM 2628 C C . SER A 1 343 ? -13.734 -10.784 -11.776 1.00 20.78 343 SER A C 1
ATOM 2630 O O . SER A 1 343 ? -14.864 -10.303 -11.675 1.00 20.78 343 SER A O 1
ATOM 2632 N N . VAL A 1 344 ? -12.653 -10.161 -11.297 1.00 22.67 344 VAL A N 1
ATOM 2633 C CA . VAL A 1 344 ? -12.646 -8.738 -10.917 1.00 22.67 344 VAL A CA 1
ATOM 2634 C C . VAL A 1 344 ? -12.311 -7.935 -12.172 1.00 22.67 344 VAL A C 1
ATOM 2636 O O . VAL A 1 344 ? -11.163 -7.881 -12.609 1.00 22.67 344 VAL A O 1
ATOM 2639 N N . VAL A 1 345 ? -13.325 -7.331 -12.794 1.00 20.64 345 VAL A N 1
ATOM 2640 C CA . VAL A 1 345 ? -13.125 -6.429 -13.936 1.00 20.64 345 VAL A CA 1
ATOM 2641 C C . VAL A 1 345 ? -12.667 -5.074 -13.403 1.00 20.64 345 VAL A C 1
ATOM 2643 O O . VAL A 1 345 ? -13.478 -4.199 -13.109 1.00 20.64 345 VAL A O 1
ATOM 2646 N N . ALA A 1 346 ? -11.354 -4.879 -13.297 1.00 22.78 346 ALA A N 1
ATOM 2647 C CA . ALA A 1 346 ? -10.791 -3.537 -13.274 1.00 22.78 346 ALA A CA 1
ATOM 2648 C C . ALA A 1 346 ? -10.928 -2.957 -14.690 1.00 22.78 346 ALA A C 1
ATOM 2650 O O . ALA A 1 346 ? -10.263 -3.403 -15.629 1.00 22.78 346 ALA A O 1
ATOM 2651 N N . LYS A 1 347 ? -11.836 -1.993 -14.868 1.00 21.17 347 LYS A N 1
ATOM 2652 C CA . LYS A 1 347 ? -11.990 -1.251 -16.124 1.00 21.17 347 LYS A CA 1
ATOM 2653 C C . LYS A 1 347 ? -10.681 -0.486 -16.368 1.00 21.17 347 LYS A C 1
ATOM 2655 O O . LYS A 1 347 ? -10.426 0.522 -15.716 1.00 21.17 347 LYS A O 1
ATOM 2660 N N . ARG A 1 348 ? -9.820 -0.996 -17.256 1.00 23.11 348 ARG A N 1
ATOM 2661 C CA . ARG A 1 348 ? -8.612 -0.280 -17.695 1.00 23.11 348 ARG A CA 1
ATOM 2662 C C . ARG A 1 348 ? -9.046 1.037 -18.355 1.00 23.11 348 ARG A C 1
ATOM 2664 O O . ARG A 1 348 ? -9.977 0.999 -19.163 1.00 23.11 348 ARG A O 1
ATOM 2671 N N . PRO A 1 349 ? -8.398 2.179 -18.075 1.00 24.67 349 PRO A N 1
ATOM 2672 C CA . PRO A 1 349 ? -8.453 3.311 -18.988 1.00 24.67 349 PRO A CA 1
ATOM 2673 C C . PRO A 1 349 ? -7.955 2.829 -20.354 1.00 24.67 349 PRO A C 1
ATOM 2675 O O . PRO A 1 349 ? -6.962 2.097 -20.420 1.00 24.67 349 PRO A O 1
ATOM 2678 N N . ASN A 1 350 ? -8.664 3.179 -21.429 1.00 24.75 350 ASN A N 1
ATOM 2679 C CA . ASN A 1 350 ? -8.221 2.859 -22.783 1.00 24.75 350 ASN A CA 1
ATOM 2680 C C . ASN A 1 350 ? -6.776 3.354 -22.966 1.00 24.75 350 ASN A C 1
ATOM 2682 O O . ASN A 1 350 ? -6.497 4.503 -22.609 1.00 24.75 350 ASN A O 1
ATOM 2686 N N . PRO A 1 351 ? -5.862 2.536 -23.518 1.00 27.34 351 PRO A N 1
ATOM 2687 C CA . PRO A 1 351 ? -4.598 3.050 -24.013 1.00 27.34 351 PRO A CA 1
ATOM 2688 C C . PRO A 1 351 ? -4.908 4.193 -24.977 1.00 27.34 351 PRO A C 1
ATOM 2690 O O . PRO A 1 351 ? -5.769 4.050 -25.848 1.00 27.34 351 PRO A O 1
ATOM 2693 N N . VAL A 1 352 ? -4.235 5.328 -24.812 1.00 28.25 352 VAL A N 1
ATOM 2694 C CA . VAL A 1 352 ? -4.166 6.315 -25.886 1.00 28.25 352 VAL A CA 1
ATOM 2695 C C . VAL A 1 352 ? -3.432 5.614 -27.020 1.00 28.25 352 VAL A C 1
ATOM 2697 O O . VAL A 1 352 ? -2.228 5.375 -26.939 1.00 28.25 352 VAL A O 1
ATOM 2700 N N . ASP A 1 353 ? -4.200 5.189 -28.013 1.00 25.25 353 ASP A N 1
ATOM 2701 C CA . ASP A 1 353 ? -3.708 4.541 -29.214 1.00 25.25 353 ASP A CA 1
ATOM 2702 C C . ASP A 1 353 ? -2.871 5.580 -29.971 1.00 25.25 353 ASP A C 1
ATOM 2704 O O . ASP A 1 353 ? -3.396 6.527 -30.562 1.00 25.25 353 ASP A O 1
ATOM 2708 N N . LEU A 1 354 ? -1.545 5.474 -29.872 1.00 29.22 354 LEU A N 1
ATOM 2709 C CA . LEU A 1 354 ? -0.641 6.215 -30.742 1.00 29.22 354 LEU A CA 1
ATOM 2710 C C . LEU A 1 354 ? -0.729 5.543 -32.110 1.00 29.22 354 LEU A C 1
ATOM 2712 O O . LEU A 1 354 ? 0.020 4.615 -32.405 1.00 29.22 354 LEU A O 1
ATOM 2716 N N . GLY A 1 355 ? -1.716 5.990 -32.889 1.00 26.30 355 GLY A N 1
ATOM 2717 C CA . GLY A 1 355 ? -2.081 5.426 -34.178 1.00 26.30 355 GLY A CA 1
ATOM 2718 C C . GLY A 1 355 ? -0.874 5.121 -35.064 1.00 26.30 355 GLY A C 1
ATOM 2719 O O . GLY A 1 355 ? 0.005 5.956 -35.287 1.00 26.30 355 GLY A O 1
ATOM 2720 N N . VAL A 1 356 ? -0.873 3.900 -35.587 1.00 26.70 356 VAL A N 1
ATOM 2721 C CA . VAL A 1 356 ? -0.024 3.455 -36.689 1.00 26.70 356 VAL A CA 1
ATOM 2722 C C . VAL A 1 356 ? -0.405 4.268 -37.928 1.00 26.70 356 VAL A C 1
ATOM 2724 O O . VAL A 1 356 ? -1.519 4.145 -38.434 1.00 26.70 356 VAL A O 1
ATOM 2727 N N . VAL A 1 357 ? 0.504 5.111 -38.421 1.00 28.50 357 VAL A N 1
ATOM 2728 C CA . VAL A 1 357 ? 0.370 5.722 -39.750 1.00 28.50 357 VAL A CA 1
ATOM 2729 C C . VAL A 1 357 ? 0.954 4.737 -40.754 1.00 28.50 357 VAL A C 1
ATOM 2731 O O . VAL A 1 357 ? 2.172 4.639 -40.899 1.00 28.50 357 VAL A O 1
ATOM 2734 N N . ASP A 1 358 ? 0.072 3.977 -41.399 1.00 28.02 358 ASP A N 1
ATOM 2735 C CA . ASP A 1 358 ? 0.418 3.122 -42.530 1.00 28.02 358 ASP A CA 1
ATOM 2736 C C . ASP A 1 358 ? 0.448 3.946 -43.830 1.00 28.02 358 ASP A C 1
ATOM 2738 O O . ASP A 1 358 ? -0.289 4.923 -43.997 1.00 28.02 358 ASP A O 1
ATOM 2742 N N . GLY A 1 359 ? 1.360 3.591 -44.732 1.00 32.31 359 GLY A N 1
ATOM 2743 C CA . GLY A 1 359 ? 1.714 4.384 -45.908 1.00 32.31 359 GLY A CA 1
ATOM 2744 C C . GLY A 1 359 ? 0.591 4.501 -46.945 1.00 32.31 359 GLY A C 1
ATOM 2745 O O . GLY A 1 359 ? 0.114 3.505 -47.481 1.00 32.31 359 GLY A O 1
ATOM 2746 N N . GLY A 1 360 ? 0.234 5.734 -47.319 1.00 24.70 360 GLY A N 1
ATOM 2747 C CA . GLY A 1 360 ? -0.711 5.998 -48.405 1.00 24.70 360 GLY A CA 1
ATOM 2748 C C . GLY A 1 360 ? -0.731 7.464 -48.845 1.00 24.70 360 GLY A C 1
ATOM 2749 O O . GLY A 1 360 ? -1.072 8.346 -48.072 1.00 24.70 360 GLY A O 1
ATOM 2750 N N . ARG A 1 361 ? -0.328 7.685 -50.101 1.00 26.59 361 ARG A N 1
ATOM 2751 C CA . ARG A 1 361 ? -0.311 8.911 -50.932 1.00 26.59 361 ARG A CA 1
ATOM 2752 C C . ARG A 1 361 ? -1.084 10.149 -50.430 1.00 26.59 361 ARG A C 1
ATOM 2754 O O . ARG A 1 361 ? -2.297 10.125 -50.259 1.00 26.59 361 ARG A O 1
ATOM 2761 N N . VAL A 1 362 ? -0.349 11.263 -50.374 1.00 28.05 362 VAL A N 1
ATOM 2762 C CA . VAL A 1 362 ? -0.816 12.645 -50.184 1.00 28.05 362 VAL A CA 1
ATOM 2763 C C . VAL A 1 362 ? -1.648 13.111 -51.386 1.00 28.05 362 VAL A C 1
ATOM 2765 O O . VAL A 1 362 ? -1.168 13.063 -52.516 1.00 28.05 362 VAL A O 1
ATOM 2768 N N . ASN A 1 363 ? -2.849 13.626 -51.123 1.00 26.94 363 ASN A N 1
ATOM 2769 C CA . ASN A 1 363 ? -3.488 14.660 -51.935 1.00 26.94 363 ASN A CA 1
ATOM 2770 C C . ASN A 1 363 ? -3.768 15.856 -51.012 1.00 26.94 363 ASN A C 1
ATOM 2772 O O . ASN A 1 363 ? -4.383 15.700 -49.959 1.00 26.94 363 ASN A O 1
ATOM 2776 N N . ASP A 1 364 ? -3.256 17.015 -51.412 1.00 28.91 364 ASP A N 1
ATOM 2777 C CA . ASP A 1 364 ? -3.374 18.325 -50.758 1.00 28.91 364 ASP A CA 1
ATOM 2778 C C . ASP A 1 364 ? -4.842 18.817 -50.753 1.00 28.91 364 ASP A C 1
ATOM 2780 O O . ASP A 1 364 ? -5.581 18.495 -51.694 1.00 28.91 364 ASP A O 1
ATOM 2784 N N . PRO A 1 365 ? -5.297 19.592 -49.742 1.00 29.45 365 PRO A N 1
ATOM 2785 C CA . PRO A 1 365 ? -5.416 21.036 -49.986 1.00 29.45 365 PRO A CA 1
ATOM 2786 C C . PRO A 1 365 ? -5.204 21.969 -48.763 1.00 29.45 365 PRO A C 1
ATOM 2788 O O . PRO A 1 365 ? -5.901 21.867 -47.759 1.00 29.45 365 PRO A O 1
ATOM 2791 N N . GLN A 1 366 ? -4.317 22.955 -48.961 1.00 27.08 366 GLN A N 1
ATOM 2792 C CA . GLN A 1 366 ? -4.341 24.407 -48.632 1.00 27.08 366 GLN A CA 1
ATOM 2793 C C . GLN A 1 366 ? -4.760 24.941 -47.225 1.00 2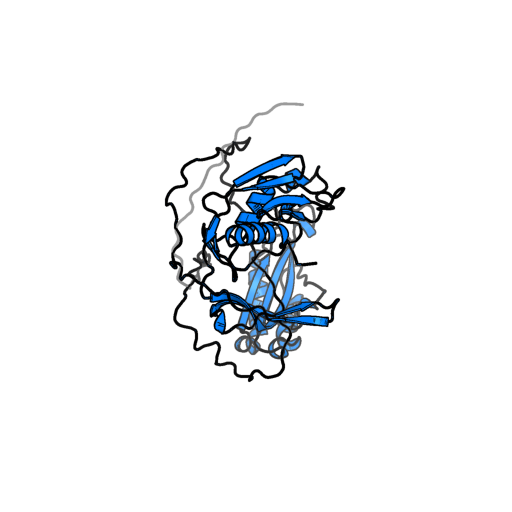7.08 366 GLN A C 1
ATOM 2795 O O . GLN A 1 366 ? -5.744 24.506 -46.631 1.00 27.08 366 GLN A O 1
ATOM 2800 N N . PRO A 1 367 ? -4.069 25.992 -46.708 1.00 27.41 367 PRO A N 1
ATOM 2801 C CA . PRO A 1 367 ? -4.128 26.424 -45.309 1.00 27.41 367 PRO A CA 1
ATOM 2802 C C . PRO A 1 367 ? -5.144 27.545 -45.016 1.00 27.41 367 PRO A C 1
ATOM 2804 O O . PRO A 1 367 ? -5.325 28.483 -45.795 1.00 27.41 367 PRO A O 1
ATOM 2807 N N . PHE A 1 368 ? -5.735 27.512 -43.816 1.00 24.02 368 PHE A N 1
ATOM 2808 C CA . PHE A 1 368 ? -6.548 28.604 -43.272 1.00 24.02 368 PHE A CA 1
ATOM 2809 C C . PHE A 1 368 ? -5.682 29.572 -42.448 1.00 24.02 368 PHE A C 1
ATOM 2811 O O . PHE A 1 368 ? -5.157 29.237 -41.388 1.00 24.02 368 PHE A O 1
ATOM 2818 N N . VAL A 1 369 ? -5.551 30.794 -42.961 1.00 26.73 369 VAL A N 1
ATOM 2819 C CA . VAL A 1 369 ? -4.890 31.952 -42.346 1.00 26.73 369 VAL A CA 1
ATOM 2820 C C . VAL A 1 369 ? -5.726 32.485 -41.174 1.00 26.73 369 VAL A C 1
ATOM 2822 O O . VAL A 1 369 ? -6.926 32.715 -41.329 1.00 26.73 369 VAL A O 1
ATOM 2825 N N . LYS A 1 370 ? -5.099 32.784 -40.025 1.00 26.84 370 LYS A N 1
ATOM 2826 C CA . LYS A 1 370 ? -5.673 33.684 -39.007 1.00 26.84 370 LYS A CA 1
ATOM 2827 C C . LYS A 1 370 ? -4.799 34.923 -38.814 1.00 26.84 370 LYS A C 1
ATOM 2829 O O . LYS A 1 370 ? -3.584 34.844 -38.672 1.00 26.84 370 LYS A O 1
ATOM 2834 N N . ARG A 1 371 ? -5.487 36.062 -38.900 1.00 25.41 371 ARG A N 1
ATOM 2835 C CA . ARG A 1 371 ? -5.013 37.443 -39.006 1.00 25.41 371 ARG A CA 1
ATOM 2836 C C . ARG A 1 371 ? -4.282 37.939 -37.755 1.00 25.41 371 ARG A C 1
ATOM 2838 O O . ARG A 1 371 ? -4.704 37.662 -36.637 1.00 25.41 371 ARG A O 1
ATOM 2845 N N . ARG A 1 372 ? -3.250 38.753 -37.997 1.00 24.50 372 ARG A N 1
ATOM 2846 C CA . ARG A 1 372 ? -2.771 39.814 -37.101 1.00 24.50 372 ARG A CA 1
ATOM 2847 C C . ARG A 1 372 ? -3.807 40.936 -37.083 1.00 24.50 372 ARG A C 1
ATOM 2849 O O . ARG A 1 372 ? -4.187 41.378 -38.161 1.00 24.50 372 ARG A O 1
ATOM 2856 N N . ASP A 1 373 ? -4.143 41.435 -35.900 1.00 27.67 373 ASP A N 1
ATOM 2857 C CA . ASP A 1 373 ? -4.599 42.813 -35.734 1.00 27.67 373 ASP A CA 1
ATOM 2858 C C . ASP A 1 373 ? -3.672 43.506 -34.735 1.00 27.67 373 ASP A C 1
ATOM 2860 O O . ASP A 1 373 ? -3.444 43.037 -33.619 1.00 27.67 373 ASP A O 1
ATOM 2864 N N . ALA A 1 374 ? -3.086 44.597 -35.215 1.00 26.77 374 ALA A N 1
ATOM 2865 C CA . ALA A 1 374 ? -2.299 45.547 -34.461 1.00 26.77 374 ALA A CA 1
ATOM 2866 C C . ALA A 1 374 ? -3.231 46.513 -33.721 1.00 26.77 374 ALA A C 1
ATOM 2868 O O . ALA A 1 374 ? -4.253 46.934 -34.264 1.00 26.77 374 ALA A O 1
ATOM 2869 N N . LYS A 1 375 ? -2.826 46.937 -32.524 1.00 27.36 375 LYS A N 1
ATOM 2870 C CA . LYS A 1 375 ? -3.157 48.264 -32.010 1.00 27.36 375 LYS A CA 1
ATOM 2871 C C . LYS A 1 375 ? -1.899 48.880 -31.417 1.00 27.36 375 LYS A C 1
ATOM 2873 O O . LYS A 1 375 ? -1.332 48.358 -30.462 1.00 27.36 375 LYS A O 1
ATOM 2878 N N . GLU A 1 376 ? -1.465 49.947 -32.076 1.00 28.53 376 GLU A N 1
ATOM 2879 C CA . GLU A 1 376 ? -0.595 50.979 -31.534 1.00 28.53 376 GLU A CA 1
ATOM 2880 C C . GLU A 1 376 ? -1.265 51.623 -30.315 1.00 28.53 376 GLU A C 1
ATOM 2882 O O . GLU A 1 376 ? -2.466 51.883 -30.346 1.00 28.53 376 GLU A O 1
ATOM 2887 N N . ASP A 1 377 ? -0.470 51.938 -29.296 1.00 28.75 377 ASP A N 1
ATOM 2888 C CA . ASP A 1 377 ? -0.532 53.249 -28.658 1.00 28.75 377 ASP A CA 1
ATOM 2889 C C . ASP A 1 377 ? 0.896 53.685 -28.296 1.00 28.75 377 ASP A C 1
ATOM 2891 O O . ASP A 1 377 ? 1.715 52.900 -27.813 1.00 28.75 377 ASP A O 1
ATOM 2895 N N . ARG A 1 378 ? 1.195 54.936 -28.654 1.00 29.11 378 ARG A N 1
ATOM 2896 C CA . ARG A 1 378 ? 2.455 55.666 -28.465 1.00 29.11 378 ARG A CA 1
ATOM 2897 C C . ARG A 1 378 ? 2.408 56.527 -27.195 1.00 29.11 378 ARG A C 1
ATOM 2899 O O . ARG A 1 378 ? 1.327 56.871 -26.732 1.00 29.11 378 ARG A O 1
ATOM 2906 N N . MET A 1 379 ? 3.606 57.021 -26.853 1.00 27.84 379 MET A N 1
ATOM 2907 C CA . MET A 1 379 ? 3.987 58.163 -25.994 1.00 27.84 379 MET A CA 1
ATOM 2908 C C . MET A 1 379 ? 4.286 57.807 -24.538 1.00 27.84 379 MET A C 1
ATOM 2910 O O . MET A 1 379 ? 3.545 57.053 -23.925 1.00 27.84 379 MET A O 1
ATOM 2914 N N . ASP A 1 380 ? 5.305 58.348 -23.873 1.00 30.56 380 ASP A N 1
ATOM 2915 C CA . ASP A 1 380 ? 6.494 59.162 -24.200 1.00 30.56 380 ASP A CA 1
ATOM 2916 C C . ASP A 1 380 ? 7.320 59.190 -22.891 1.00 30.56 380 ASP A C 1
ATOM 2918 O O . ASP A 1 380 ? 6.728 59.114 -21.808 1.00 30.56 380 ASP A O 1
ATOM 2922 N N . GLY A 1 381 ? 8.650 59.341 -22.973 1.00 33.09 381 GLY A N 1
ATOM 2923 C CA . GLY A 1 381 ? 9.531 59.591 -21.817 1.00 33.09 381 GLY A CA 1
ATOM 2924 C C . GLY A 1 381 ? 10.823 58.797 -21.818 1.00 33.09 381 GLY A C 1
ATOM 2925 O O . GLY A 1 381 ? 10.807 57.690 -21.239 1.00 33.09 381 GLY A O 1
#